Protein AF-A0A1Y1WUB9-F1 (afdb_monomer)

Sequence (706 aa):
MKINNLLLISQLIALSSAGLIRRDNSDKCSCSVNPHNRKDCGYYGITESECVKKGCCWGSTDVNGAPWCFYTASGGKTTDCNNNGNEGKSCEVDIYKREDCGYYGINKSGCESRGCCWAESNVSGIPCRKDCGYLGITKNECEAGGCCWAESETEGIPWCFNQPGKNIKIEKEAITIRFLKPEGWSHVNLWAWDAEENNLYGEVWPGKPIKDLGNGWYSHTFPKDIGYVNVLFNNGVDQTKDIRGIKSSTCLKLFNDNILNTVDCGLDLAMCKISGKERVQCGSDGITAEQCADLNCCYNELAGAPSCFYGSGQPKNTAAGSCNIINPLQRTQCGEANINEKECNRKGCCYNELNGAPSCFNHGPNVPSCIVDVEDREQCGQNGISQNSCESQGCCYDPNAKQCFKKGAKPSIGGGDCVYTVTDLETSETGMKAILDLEGRICQKYDVDFQTLDFEAKFETDTRLHIHVQPTDIKNNPHNVDMPAAAYPFEIENEPLNDLQYSYELTNGQNFQLQVKRNDGSVVFDGMSFIFERQYLELSKKIRSDASIYGFGEVLAPYKRNSQDTQHALFNADNATPIGQNLYGSHPFYIEIIDVIGGNFDMYFFMGPTMDDVVKQYYKVIGAPALLPYWSLGWHQCRYGYEDIWAVENVVANYKKHNIPLDTMWIDIDFMDAYKDFTYNPNKFPVSEVRKFVSDLKRIINIMLI

Secondary structure (DSSP, 8-state):
------------------------TTGGG-----GGGPPB-S-TT--HHHHHHTT-EE----STT--SEE--TTSS-GGGGS--S---------GGGPPP-S-TT--HHHHHTTTPPP------S-S---B-S-TT--HHHHHHTT-EE---SSTT--SEEPPTT------PPPPEEEEEPPTT----EEEEE-TTS-BSS-PPTT-EEPEE-SSSEEEEE--TT---EEEEEE-SS-BPPPEEEE-S-EEEEEETTEEEEES--S--TTTT---TTT--B-S-TT--HHHHHTTT-EE--BTTB-SEE--TT-----SS-BS---SGGG--B-SSTT--HHHHHHTT-EE---TTS-SEEPPBPPP--S---GGG--B-S-TT--HHHHHHTT-EEETTTTEEE-TT-----SSS---PEEEEEEEETTEEEEEEE-TT----SSSPBPSEEEEEEEEEETTEEEEEEEETTGGG-GGGPPPPGGGSSS-------SS-SEEE---TTSB----EEETTS-BS--EEEEEEBSS-EEEEEPPPTT-EEEEEES-BS-SSPPSSS----------SS-BSS--S--EEEEEEE--SS----SS-----SSHHHHHHHHHHHH-PPP---GGGGS-EE--S---SHHHHHHHHHHHHHTT---SEEEE-GGGSSSS-TT---TTTS-HHHHHHHHHHHTTT-EEEE-

Structure (mmCIF, N/CA/C/O backbone):
data_AF-A0A1Y1WUB9-F1
#
_entry.id   AF-A0A1Y1WUB9-F1
#
loop_
_atom_site.group_PDB
_atom_site.id
_atom_site.type_symbol
_atom_site.label_atom_id
_atom_site.label_alt_id
_atom_site.label_comp_id
_atom_site.label_asym_id
_atom_site.label_entity_id
_atom_site.label_seq_id
_atom_site.pdbx_PDB_ins_code
_atom_site.Cartn_x
_atom_site.Cartn_y
_atom_site.Cartn_z
_atom_site.occupancy
_atom_site.B_iso_or_equiv
_atom_site.auth_seq_id
_atom_site.auth_comp_id
_atom_site.auth_asym_id
_atom_site.auth_atom_id
_atom_site.pdbx_PDB_model_num
ATOM 1 N N . MET A 1 1 ? 1.353 -47.185 1.523 1.00 28.50 1 MET A N 1
ATOM 2 C CA . MET A 1 1 ? 2.156 -48.426 1.409 1.00 28.50 1 MET A CA 1
ATOM 3 C C . MET A 1 1 ? 2.922 -48.381 0.089 1.00 28.50 1 MET A C 1
ATOM 5 O O . MET A 1 1 ? 2.237 -48.329 -0.914 1.00 28.50 1 MET A O 1
ATOM 9 N N . LYS A 1 2 ? 4.273 -48.379 0.118 1.00 23.78 2 LYS A N 1
ATOM 10 C CA . LYS A 1 2 ? 5.251 -48.497 -1.009 1.00 23.78 2 LYS A CA 1
ATOM 11 C C . LYS A 1 2 ? 5.027 -47.561 -2.227 1.00 23.78 2 LYS A C 1
ATOM 13 O O . LYS A 1 2 ? 4.046 -47.715 -2.932 1.00 23.78 2 LYS A O 1
ATOM 18 N N . ILE A 1 3 ? 5.829 -46.523 -2.500 1.00 25.02 3 ILE A N 1
ATOM 19 C CA . ILE A 1 3 ? 7.304 -46.398 -2.657 1.00 25.02 3 ILE A CA 1
ATOM 20 C C . ILE A 1 3 ? 7.858 -47.161 -3.870 1.00 25.02 3 ILE A C 1
ATOM 22 O O . ILE A 1 3 ? 7.938 -48.387 -3.834 1.00 25.02 3 ILE A O 1
ATOM 26 N N . ASN A 1 4 ? 8.306 -46.403 -4.880 1.00 25.88 4 ASN A N 1
ATOM 27 C CA . ASN A 1 4 ? 9.634 -46.443 -5.526 1.00 25.88 4 ASN A CA 1
ATOM 28 C C . ASN A 1 4 ? 9.641 -45.397 -6.671 1.00 25.88 4 ASN A C 1
ATOM 30 O O . ASN A 1 4 ? 8.634 -45.312 -7.361 1.00 25.88 4 ASN A O 1
ATOM 34 N N . ASN A 1 5 ? 10.663 -44.610 -7.026 1.00 25.47 5 ASN A N 1
ATOM 35 C CA . ASN A 1 5 ? 12.036 -44.272 -6.585 1.00 25.47 5 ASN A CA 1
ATOM 36 C C . ASN A 1 5 ? 12.910 -44.123 -7.860 1.00 25.47 5 ASN A C 1
ATOM 38 O O . ASN A 1 5 ? 12.591 -44.743 -8.870 1.00 25.47 5 ASN A O 1
ATOM 42 N N . LEU A 1 6 ? 14.048 -43.414 -7.736 1.00 22.92 6 LEU A N 1
ATOM 43 C CA . LEU A 1 6 ? 15.124 -43.132 -8.723 1.00 22.92 6 LEU A CA 1
ATOM 44 C C . LEU A 1 6 ? 14.939 -41.880 -9.618 1.00 22.92 6 LEU A C 1
ATOM 46 O O . LEU A 1 6 ? 13.886 -41.701 -10.214 1.00 22.92 6 LEU A O 1
ATOM 50 N N . LEU A 1 7 ? 15.959 -41.027 -9.821 1.00 21.05 7 LEU A N 1
ATOM 51 C CA . LEU A 1 7 ? 17.231 -40.821 -9.087 1.00 21.05 7 LEU A CA 1
ATOM 52 C C . LEU A 1 7 ? 17.836 -39.449 -9.474 1.00 21.05 7 LEU A C 1
ATOM 54 O O . LEU A 1 7 ? 17.733 -39.043 -10.629 1.00 21.05 7 LEU A O 1
ATOM 58 N N . LEU A 1 8 ? 18.526 -38.773 -8.546 1.00 21.38 8 LEU A N 1
ATOM 59 C CA . LEU A 1 8 ? 19.454 -37.679 -8.873 1.00 21.38 8 LEU A CA 1
ATOM 60 C C . LEU A 1 8 ? 20.737 -38.230 -9.513 1.00 21.38 8 LEU A C 1
ATOM 62 O O . LEU A 1 8 ? 21.268 -39.227 -9.030 1.00 21.38 8 LEU A O 1
ATOM 66 N N . ILE A 1 9 ? 21.312 -37.510 -10.483 1.00 21.70 9 ILE A N 1
ATOM 67 C CA . ILE A 1 9 ? 22.752 -37.588 -10.781 1.00 21.70 9 ILE A CA 1
ATOM 68 C C . ILE A 1 9 ? 23.308 -36.172 -10.953 1.00 21.70 9 ILE A C 1
ATOM 70 O O . ILE A 1 9 ? 23.054 -35.500 -11.949 1.00 21.70 9 ILE A O 1
ATOM 74 N N . SER A 1 10 ? 24.107 -35.747 -9.978 1.00 21.47 10 SER A N 1
ATOM 75 C CA . SER A 1 10 ? 25.101 -34.685 -10.120 1.00 21.47 10 SER A CA 1
ATOM 76 C C . SER A 1 10 ? 26.432 -35.297 -10.565 1.00 21.47 10 SER A C 1
ATOM 78 O O . SER A 1 10 ? 26.795 -36.378 -10.101 1.00 21.47 10 SER A O 1
ATOM 80 N N . GLN A 1 11 ? 27.197 -34.608 -11.418 1.00 21.45 11 GLN A N 1
ATOM 81 C CA . GLN A 1 11 ? 28.619 -34.912 -11.620 1.00 21.45 11 GLN A CA 1
ATOM 82 C C . GLN A 1 11 ? 29.446 -33.630 -11.765 1.00 21.45 11 GLN A C 1
ATOM 84 O O . GLN A 1 11 ? 29.328 -32.906 -12.749 1.00 21.45 11 GLN A O 1
ATOM 89 N N . LEU A 1 12 ? 30.320 -33.392 -10.782 1.00 19.11 12 LEU A N 1
ATOM 90 C CA . LEU A 1 12 ? 31.560 -32.642 -10.983 1.00 19.11 12 LEU A CA 1
ATOM 91 C C . LEU A 1 12 ? 32.605 -33.572 -11.614 1.00 19.11 12 LEU A C 1
ATOM 93 O O . LEU A 1 12 ? 32.707 -34.733 -11.219 1.00 19.11 12 LEU A O 1
ATOM 97 N N . ILE A 1 13 ? 33.464 -33.025 -12.476 1.00 22.20 13 ILE A N 1
ATOM 98 C CA . ILE A 1 13 ? 34.810 -33.557 -12.738 1.00 22.20 13 ILE A CA 1
ATOM 99 C C . ILE A 1 13 ? 35.784 -32.374 -12.711 1.00 22.20 13 ILE A C 1
ATOM 101 O O . ILE A 1 13 ? 35.496 -31.321 -13.277 1.00 22.20 13 ILE A O 1
ATOM 105 N N . ALA A 1 14 ? 36.925 -32.542 -12.040 1.00 20.16 14 ALA A N 1
ATOM 106 C CA . ALA A 1 14 ? 37.936 -31.503 -11.865 1.00 20.16 14 ALA A CA 1
ATOM 107 C C . ALA A 1 14 ? 39.232 -31.797 -12.647 1.00 20.16 14 ALA A C 1
ATOM 109 O O . ALA A 1 14 ? 39.670 -32.940 -12.720 1.00 20.16 14 ALA A O 1
ATOM 110 N N . LEU A 1 15 ? 39.832 -30.716 -13.160 1.00 23.20 15 LEU A N 1
ATOM 111 C CA . LEU A 1 15 ? 41.266 -30.450 -13.379 1.00 23.20 15 LEU A CA 1
ATOM 112 C C . LEU A 1 15 ? 42.210 -31.567 -13.886 1.00 23.20 15 LEU A C 1
ATOM 114 O O . LEU A 1 15 ? 42.590 -32.475 -13.152 1.00 23.20 15 LEU A O 1
ATOM 118 N N . SER A 1 16 ? 42.834 -31.309 -15.041 1.00 21.50 16 SER A N 1
ATOM 119 C CA . SER A 1 16 ? 44.287 -31.493 -15.221 1.00 21.50 16 SER A CA 1
ATOM 120 C C . SER A 1 16 ? 44.834 -30.524 -16.283 1.00 21.50 16 SER A C 1
ATOM 122 O O . SER A 1 16 ? 44.077 -29.977 -17.086 1.00 21.50 16 SER A O 1
ATOM 124 N N . SER A 1 17 ? 46.133 -30.223 -16.227 1.00 24.52 17 SER A N 1
ATOM 125 C CA . SER A 1 17 ? 46.752 -29.064 -16.884 1.00 24.52 17 SER A CA 1
ATOM 126 C C . SER A 1 17 ? 47.754 -29.409 -17.999 1.00 24.52 17 SER A C 1
ATOM 128 O O . SER A 1 17 ? 48.304 -30.502 -18.057 1.00 24.52 17 SER A O 1
ATOM 130 N N . ALA A 1 18 ? 48.036 -28.386 -18.819 1.00 26.42 18 ALA A N 1
ATOM 131 C CA . ALA A 1 18 ? 49.200 -28.205 -19.699 1.00 26.42 18 ALA A CA 1
ATOM 132 C C . ALA A 1 18 ? 49.380 -29.122 -20.934 1.00 26.42 18 ALA A C 1
ATOM 134 O O . ALA A 1 18 ? 49.727 -30.295 -20.853 1.00 26.42 18 ALA A O 1
ATOM 135 N N . GLY A 1 19 ? 49.322 -28.490 -22.114 1.00 24.56 19 GLY A N 1
ATOM 136 C CA . GLY A 1 19 ? 49.785 -29.038 -23.391 1.00 24.56 19 GLY A CA 1
ATOM 137 C C . GLY A 1 19 ? 50.184 -27.918 -24.357 1.00 24.56 19 GLY A C 1
ATOM 138 O O . GLY A 1 19 ? 49.361 -27.435 -25.128 1.00 24.56 19 GLY A O 1
ATOM 139 N N . LEU A 1 20 ? 51.445 -27.477 -24.300 1.00 28.06 20 LEU A N 1
ATOM 140 C CA . LEU A 1 20 ? 51.998 -26.470 -25.216 1.00 28.06 20 LEU A CA 1
ATOM 141 C C . LEU A 1 20 ? 52.115 -27.033 -26.640 1.00 28.06 20 LEU A C 1
ATOM 143 O O . LEU A 1 20 ? 52.914 -27.934 -26.883 1.00 28.06 20 LEU A O 1
ATOM 147 N N . ILE A 1 21 ? 51.408 -26.432 -27.601 1.00 27.39 21 ILE A N 1
ATOM 148 C CA . ILE A 1 21 ? 51.682 -26.601 -29.034 1.00 27.39 21 ILE A CA 1
ATOM 149 C C . ILE A 1 21 ? 51.818 -25.212 -29.662 1.00 27.39 21 ILE A C 1
ATOM 151 O O . ILE A 1 21 ? 50.855 -24.451 -29.728 1.00 27.39 21 ILE A O 1
ATOM 155 N N . ARG A 1 22 ? 53.022 -24.888 -30.150 1.00 31.64 22 ARG A N 1
ATOM 156 C CA . ARG A 1 22 ? 53.224 -23.756 -31.067 1.00 31.64 22 ARG A CA 1
ATOM 157 C C . ARG A 1 22 ? 52.484 -24.047 -32.375 1.00 31.64 22 ARG A C 1
ATOM 159 O O . ARG A 1 22 ? 52.652 -25.134 -32.925 1.00 31.64 22 ARG A O 1
ATOM 166 N N . ARG A 1 23 ? 51.750 -23.072 -32.911 1.00 27.98 23 ARG A N 1
ATOM 167 C CA . ARG A 1 23 ? 51.331 -23.060 -34.320 1.00 27.98 23 ARG A CA 1
ATOM 168 C C . ARG A 1 23 ? 51.666 -21.726 -34.968 1.00 27.98 23 ARG A C 1
ATOM 170 O O . ARG A 1 23 ? 51.670 -20.692 -34.303 1.00 27.98 23 ARG A O 1
ATOM 177 N N . ASP A 1 24 ? 52.001 -21.810 -36.249 1.00 31.05 24 ASP A N 1
ATOM 178 C CA . ASP A 1 24 ? 52.487 -20.705 -37.063 1.00 31.05 24 ASP A CA 1
ATOM 179 C C . ASP A 1 24 ? 51.441 -19.615 -37.309 1.00 31.05 24 ASP A C 1
ATOM 181 O O . ASP A 1 24 ? 50.229 -19.822 -37.251 1.00 31.05 24 ASP A O 1
ATOM 185 N N . ASN A 1 25 ? 51.941 -18.428 -37.650 1.00 37.53 25 ASN A N 1
ATOM 186 C CA . ASN A 1 25 ? 51.159 -17.209 -37.867 1.00 37.53 25 ASN A CA 1
ATOM 187 C C . ASN A 1 25 ? 50.403 -17.200 -39.223 1.00 37.53 25 ASN A C 1
ATOM 189 O O . ASN A 1 25 ? 50.131 -16.132 -39.765 1.00 37.53 25 ASN A O 1
ATOM 193 N N . SER A 1 26 ? 50.088 -18.375 -39.787 1.00 44.19 26 SER A N 1
ATOM 194 C CA . SER A 1 26 ? 49.424 -18.561 -41.089 1.00 44.19 26 SER A CA 1
ATOM 195 C C . SER A 1 26 ? 47.912 -18.816 -41.003 1.00 44.19 26 SER A C 1
ATOM 197 O O . SER A 1 26 ? 47.208 -18.606 -41.986 1.00 44.19 26 SER A O 1
ATOM 199 N N . ASP A 1 27 ? 47.383 -19.226 -39.844 1.00 52.16 27 ASP A N 1
ATOM 200 C CA . ASP A 1 27 ? 45.971 -19.640 -39.700 1.00 52.16 27 ASP A CA 1
ATOM 201 C C . ASP A 1 27 ? 44.970 -18.476 -39.504 1.00 52.16 27 ASP A C 1
ATOM 203 O O . ASP A 1 27 ? 43.756 -18.691 -39.529 1.00 52.16 27 ASP A O 1
ATOM 207 N N . LYS A 1 28 ? 45.434 -17.224 -39.355 1.00 53.16 28 LYS A N 1
ATOM 208 C CA . LYS A 1 28 ? 44.569 -16.062 -39.036 1.00 53.16 28 LYS A CA 1
ATOM 209 C C . LYS A 1 28 ? 43.496 -15.735 -40.084 1.00 53.16 28 LYS A C 1
ATOM 211 O O . LYS A 1 28 ? 42.536 -15.043 -39.751 1.00 53.16 28 LYS A O 1
ATOM 216 N N . CYS A 1 29 ? 43.636 -16.243 -41.306 1.00 63.97 29 CYS A N 1
ATOM 217 C CA . CYS A 1 29 ? 42.798 -15.906 -42.461 1.00 63.97 29 CYS A CA 1
ATOM 218 C C . CYS A 1 29 ? 42.035 -17.104 -43.049 1.00 63.97 29 CYS A C 1
ATOM 220 O O . CYS A 1 29 ? 41.533 -17.035 -44.168 1.00 63.97 29 CYS A O 1
ATOM 222 N N . SER A 1 30 ? 41.942 -18.217 -42.314 1.00 76.31 30 SER A N 1
ATOM 223 C CA . SER A 1 30 ? 41.243 -19.412 -42.792 1.00 76.31 30 SER A CA 1
ATOM 224 C C . SER A 1 30 ? 39.718 -19.258 -42.737 1.00 76.31 30 SER A C 1
ATOM 226 O O . SER A 1 30 ? 39.150 -18.969 -41.680 1.00 76.31 30 SER A O 1
ATOM 228 N N . CYS A 1 31 ? 39.053 -19.527 -43.864 1.00 80.31 31 CYS A N 1
ATOM 229 C CA . CYS A 1 31 ? 37.597 -19.694 -43.946 1.00 80.31 31 CYS A CA 1
ATOM 230 C C . CYS A 1 31 ? 37.122 -21.123 -43.618 1.00 80.31 31 CYS A C 1
ATOM 232 O O . CYS A 1 31 ? 35.922 -21.398 -43.646 1.00 80.31 31 CYS A O 1
ATOM 234 N N . SER A 1 32 ? 38.029 -22.040 -43.268 1.00 81.94 32 SER A N 1
ATOM 235 C CA . SER A 1 32 ? 37.696 -23.418 -42.885 1.00 81.94 32 SER A CA 1
ATOM 236 C C . SER A 1 32 ? 37.217 -23.499 -41.429 1.00 81.94 32 SER A C 1
ATOM 238 O O . SER A 1 32 ? 37.886 -24.074 -40.571 1.00 81.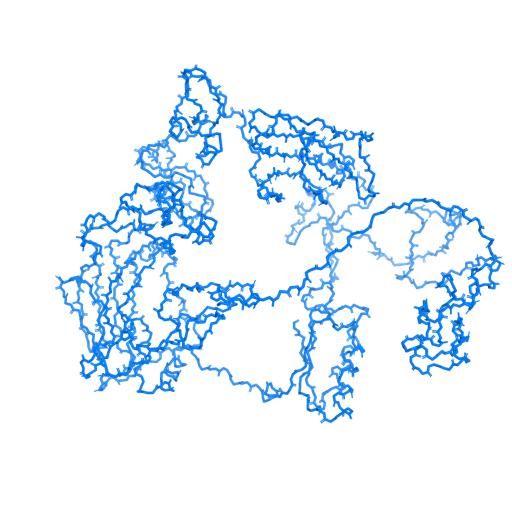94 32 SER A O 1
ATOM 240 N N . VAL A 1 33 ? 36.051 -22.910 -41.142 1.00 82.31 33 VAL A N 1
ATOM 241 C CA . VAL A 1 33 ? 35.412 -22.924 -39.815 1.00 82.31 33 VAL A CA 1
ATOM 242 C C . VAL A 1 33 ? 34.308 -23.987 -39.768 1.00 82.31 33 VAL A C 1
ATOM 244 O O . VAL A 1 33 ? 33.396 -23.988 -40.602 1.00 82.31 33 VAL A O 1
ATOM 247 N N . ASN A 1 34 ? 34.376 -24.883 -38.773 1.00 83.06 34 ASN A N 1
ATOM 248 C CA . ASN A 1 34 ? 33.336 -25.886 -38.508 1.00 83.06 34 ASN A CA 1
ATOM 249 C C . ASN A 1 34 ? 31.973 -25.186 -38.326 1.00 83.06 34 ASN A C 1
ATOM 251 O O . ASN A 1 34 ? 31.914 -24.263 -37.513 1.00 83.06 34 ASN A O 1
ATOM 255 N N . PRO A 1 35 ? 30.895 -25.613 -39.019 1.00 86.25 35 PRO A N 1
ATOM 256 C CA . PRO A 1 35 ? 29.571 -24.993 -38.941 1.00 86.25 35 PRO A CA 1
ATOM 257 C C . PRO A 1 35 ? 29.077 -24.643 -37.533 1.00 86.25 35 PRO A C 1
ATOM 259 O O . PRO A 1 35 ? 28.583 -23.540 -37.335 1.00 86.25 35 PRO A O 1
ATOM 262 N N . HIS A 1 36 ? 29.294 -25.516 -36.544 1.00 81.88 36 HIS A N 1
ATOM 263 C CA . HIS A 1 36 ? 28.855 -25.300 -35.156 1.00 81.88 36 HIS A CA 1
ATOM 264 C C . HIS A 1 36 ? 29.562 -24.129 -34.449 1.00 81.88 36 HIS A C 1
ATOM 266 O O . HIS A 1 36 ? 29.059 -23.621 -33.454 1.00 81.88 36 HIS A O 1
ATOM 272 N N . ASN A 1 37 ? 30.718 -23.697 -34.962 1.00 82.19 37 ASN A N 1
ATOM 273 C CA . ASN A 1 37 ? 31.557 -22.647 -34.378 1.00 82.19 37 ASN A CA 1
ATOM 274 C C . ASN A 1 37 ? 31.548 -21.352 -35.213 1.00 82.19 37 ASN A C 1
ATOM 276 O O . ASN A 1 37 ? 32.316 -20.429 -34.930 1.00 82.19 37 ASN A O 1
ATOM 280 N N . ARG A 1 38 ? 30.733 -21.279 -36.274 1.00 89.56 38 ARG A N 1
ATOM 281 C CA . ARG A 1 38 ? 30.656 -20.101 -37.144 1.00 89.56 38 ARG A CA 1
ATOM 282 C C . ARG A 1 38 ? 29.909 -18.967 -36.446 1.00 89.56 38 ARG A C 1
ATOM 284 O O . ARG A 1 38 ? 28.801 -19.156 -35.958 1.00 89.56 38 ARG A O 1
ATOM 291 N N . LYS A 1 39 ? 30.500 -17.771 -36.459 1.00 88.25 39 LYS A N 1
ATOM 292 C CA . LYS A 1 39 ? 29.862 -16.527 -36.007 1.00 88.25 39 LYS A CA 1
ATOM 293 C C . LYS A 1 39 ? 29.349 -15.758 -37.218 1.00 88.25 39 LYS A C 1
ATOM 295 O O . LYS A 1 39 ? 30.124 -15.556 -38.153 1.00 88.25 39 LYS A O 1
ATOM 300 N N . ASP A 1 40 ? 28.081 -15.355 -37.200 1.00 89.06 40 ASP A N 1
ATOM 301 C CA . ASP A 1 40 ? 27.428 -14.699 -38.339 1.00 89.06 40 ASP A CA 1
ATOM 302 C C . ASP A 1 40 ? 28.075 -13.338 -38.647 1.00 89.06 40 ASP A C 1
ATOM 304 O O . ASP A 1 40 ? 28.321 -12.535 -37.748 1.00 89.06 40 ASP A O 1
ATOM 308 N N . CYS A 1 41 ? 28.379 -13.107 -39.923 1.00 86.75 41 CYS A N 1
ATOM 309 C CA . CYS A 1 41 ? 28.996 -11.889 -40.468 1.00 86.75 41 CYS A CA 1
ATOM 310 C C . CYS A 1 41 ? 28.061 -11.188 -41.485 1.00 86.75 41 CYS A C 1
ATOM 312 O O . CYS A 1 41 ? 28.375 -10.127 -42.038 1.00 86.75 41 CYS A O 1
ATOM 314 N N . GLY A 1 42 ? 26.895 -11.786 -41.746 1.00 81.62 42 GLY A N 1
ATOM 315 C CA . GLY A 1 42 ? 25.917 -11.382 -42.742 1.00 81.62 42 GLY A CA 1
ATOM 316 C C . GLY A 1 42 ? 24.578 -10.956 -42.140 1.00 81.62 42 GLY A C 1
ATOM 317 O O . GLY A 1 42 ? 24.513 -10.287 -41.115 1.00 81.62 42 GLY A O 1
ATOM 318 N N . TYR A 1 43 ? 23.512 -11.260 -42.873 1.00 79.94 43 TYR A N 1
ATOM 319 C CA . TYR A 1 43 ? 22.118 -11.116 -42.463 1.00 79.94 43 TYR A CA 1
ATOM 320 C C . TYR A 1 43 ? 21.316 -12.257 -43.107 1.00 79.94 43 TYR A C 1
ATOM 322 O O . TYR A 1 43 ? 21.763 -12.847 -44.095 1.00 79.94 43 TYR A O 1
ATOM 330 N N . TYR A 1 44 ? 20.139 -12.588 -42.576 1.00 73.69 44 TYR A N 1
ATOM 331 C CA . TYR A 1 44 ? 19.346 -13.703 -43.102 1.00 73.69 44 TYR A CA 1
ATOM 332 C C . TYR A 1 44 ? 18.935 -13.462 -44.567 1.00 73.69 44 TYR A C 1
ATOM 334 O O . TYR A 1 44 ? 18.273 -12.474 -44.877 1.00 73.69 44 TYR A O 1
ATOM 342 N N . GLY A 1 45 ? 19.336 -14.366 -45.467 1.00 76.31 45 GLY A N 1
ATOM 343 C CA . GLY A 1 45 ? 19.104 -14.245 -46.912 1.00 76.31 45 GLY A CA 1
ATOM 344 C C . GLY A 1 45 ? 20.190 -13.502 -47.706 1.00 76.31 45 GLY A C 1
ATOM 345 O O . GLY A 1 45 ? 20.027 -13.350 -48.915 1.00 76.31 45 GLY A O 1
ATOM 346 N N . ILE A 1 46 ? 21.292 -13.072 -47.074 1.00 86.56 46 ILE A N 1
ATOM 347 C CA . ILE A 1 46 ? 22.450 -12.480 -47.769 1.00 86.56 46 ILE A CA 1
ATOM 348 C C . ILE A 1 46 ? 23.007 -13.431 -48.841 1.00 86.56 46 ILE A C 1
ATOM 350 O O . ILE A 1 46 ? 23.144 -14.634 -48.606 1.00 86.56 46 ILE A O 1
ATOM 354 N N . THR A 1 47 ? 23.365 -12.901 -50.012 1.00 88.25 47 THR A N 1
ATOM 355 C CA . THR A 1 47 ? 23.985 -13.702 -51.078 1.00 88.25 47 THR A CA 1
ATOM 356 C C . THR A 1 47 ? 25.491 -13.892 -50.869 1.00 88.25 47 THR A C 1
ATOM 358 O O . THR A 1 47 ? 26.154 -13.108 -50.185 1.00 88.25 47 THR A O 1
ATOM 361 N N . GLU A 1 48 ? 26.064 -14.911 -51.516 1.00 88.62 48 GLU A N 1
ATOM 362 C CA . GLU A 1 48 ? 27.510 -15.180 -51.509 1.00 88.62 48 GLU A CA 1
ATOM 363 C C . GLU A 1 48 ? 28.341 -13.953 -51.908 1.00 88.62 48 GLU A C 1
ATOM 365 O O . GLU A 1 48 ? 29.302 -13.589 -51.227 1.00 88.62 48 GLU A O 1
ATOM 370 N N . SER A 1 49 ? 27.938 -13.264 -52.978 1.00 83.56 49 SER A N 1
ATOM 371 C CA . SER A 1 49 ? 28.643 -12.088 -53.488 1.00 83.56 49 SER A CA 1
ATOM 372 C C . SER A 1 49 ? 28.592 -10.904 -52.518 1.00 83.56 49 SER A C 1
ATOM 374 O O . SER A 1 49 ? 29.587 -10.193 -52.376 1.00 83.56 49 SER A O 1
ATOM 376 N N . GLU A 1 50 ? 27.483 -10.698 -51.807 1.00 82.31 50 GLU A N 1
ATOM 377 C CA . GLU A 1 50 ? 27.363 -9.661 -50.775 1.00 82.31 50 GLU A CA 1
ATOM 378 C C . GLU A 1 50 ? 28.156 -10.004 -49.512 1.00 82.31 50 GLU A C 1
ATOM 380 O O . GLU A 1 50 ? 28.797 -9.126 -48.930 1.00 82.31 50 GLU A O 1
ATOM 385 N N . CYS A 1 51 ? 28.156 -11.278 -49.114 1.00 84.31 51 CYS A N 1
ATOM 386 C CA . CYS A 1 51 ? 28.940 -11.782 -47.993 1.00 84.31 51 CYS A CA 1
ATOM 387 C C . CYS A 1 51 ? 30.447 -11.581 -48.221 1.00 84.31 51 CYS A C 1
ATOM 389 O O . CYS A 1 51 ? 31.135 -10.964 -47.403 1.00 84.31 51 CYS A O 1
ATOM 391 N N . VAL A 1 52 ? 30.957 -12.022 -49.374 1.00 83.44 52 VAL A N 1
ATOM 392 C CA . VAL A 1 52 ? 32.373 -11.861 -49.734 1.00 83.44 52 VAL A CA 1
ATOM 393 C C . VAL A 1 52 ? 32.726 -10.376 -49.892 1.00 83.44 52 VAL A C 1
ATOM 395 O O . VAL A 1 52 ? 33.761 -9.937 -49.393 1.00 83.44 52 VAL A O 1
ATOM 398 N N . LYS A 1 53 ? 31.838 -9.556 -50.476 1.00 82.56 53 LYS A N 1
ATOM 399 C CA . LYS A 1 53 ? 32.030 -8.096 -50.587 1.00 82.56 53 LYS A CA 1
ATOM 400 C C . LYS A 1 53 ? 32.052 -7.377 -49.230 1.00 82.56 53 LYS A C 1
ATOM 402 O O . LYS A 1 53 ? 32.704 -6.343 -49.112 1.00 82.56 53 LYS A O 1
ATOM 407 N N . LYS A 1 54 ? 31.392 -7.917 -48.197 1.00 80.12 54 LYS A N 1
ATOM 408 C CA . LYS A 1 54 ? 31.490 -7.437 -46.804 1.00 80.12 54 LYS A CA 1
ATOM 409 C C . LYS A 1 54 ? 32.815 -7.791 -46.111 1.00 80.12 54 LYS A C 1
ATOM 411 O O . LYS A 1 54 ? 33.029 -7.315 -44.990 1.00 80.12 54 LYS A O 1
ATOM 416 N N . GLY A 1 55 ? 33.673 -8.595 -46.744 1.00 81.50 55 GLY A N 1
ATOM 417 C CA . GLY A 1 55 ? 34.895 -9.133 -46.148 1.00 81.50 55 GLY A CA 1
ATOM 418 C C . GLY A 1 55 ? 34.643 -10.351 -45.257 1.00 81.50 55 GLY A C 1
ATOM 419 O O . GLY A 1 55 ? 35.374 -10.561 -44.299 1.00 81.50 55 GLY A O 1
ATOM 420 N N . CYS A 1 56 ? 33.596 -11.133 -45.508 1.00 89.94 56 CYS A N 1
ATOM 421 C CA . CYS A 1 56 ? 33.284 -12.329 -44.726 1.00 89.94 56 CYS A CA 1
ATOM 422 C C . CYS A 1 56 ? 33.675 -13.612 -45.485 1.00 89.94 56 CYS A C 1
ATOM 424 O O . CYS A 1 56 ? 33.895 -13.596 -46.699 1.00 89.94 56 CYS A O 1
ATOM 426 N N . CYS A 1 57 ? 33.738 -14.734 -44.774 1.00 90.06 57 CYS A N 1
ATOM 427 C CA . CYS A 1 57 ? 33.799 -16.069 -45.359 1.00 90.06 57 CYS A CA 1
ATOM 428 C C . CYS A 1 57 ? 32.393 -16.551 -45.736 1.00 90.06 57 CYS A C 1
ATOM 430 O O . CYS A 1 57 ? 31.432 -16.301 -45.007 1.00 90.06 57 CYS A O 1
ATOM 432 N N . TRP A 1 58 ? 32.284 -17.287 -46.840 1.00 92.25 58 TRP A N 1
ATOM 433 C CA . TRP A 1 58 ? 31.043 -17.928 -47.266 1.00 92.25 58 TRP A CA 1
ATOM 434 C C . TRP A 1 58 ? 31.200 -19.447 -47.345 1.00 92.25 58 TRP A C 1
ATOM 436 O O . TRP A 1 58 ? 32.272 -19.962 -47.666 1.00 92.25 58 TRP A O 1
ATOM 446 N N . GLY A 1 59 ? 30.116 -20.166 -47.072 1.00 90.75 59 GLY A N 1
ATOM 447 C CA . GLY A 1 59 ? 30.003 -21.593 -47.339 1.00 90.75 59 GLY A CA 1
ATOM 448 C C . GLY A 1 59 ? 28.680 -22.144 -46.828 1.00 90.75 59 GLY A C 1
ATOM 449 O O . GLY A 1 59 ? 28.342 -21.954 -45.659 1.00 90.75 59 GLY A O 1
ATOM 450 N N . SER A 1 60 ? 27.946 -22.862 -47.674 1.00 86.75 60 SER A N 1
ATOM 451 C CA . SER A 1 60 ? 26.695 -23.513 -47.283 1.00 86.75 60 SER A CA 1
ATOM 452 C C . SER A 1 60 ? 26.900 -24.550 -46.172 1.00 86.75 60 SER A C 1
ATOM 454 O O . SER A 1 60 ? 28.006 -25.051 -45.932 1.00 86.75 60 SER A O 1
ATOM 456 N N . THR A 1 61 ? 25.828 -24.845 -45.440 1.00 83.62 61 THR A N 1
ATOM 457 C CA . THR A 1 61 ? 25.793 -25.916 -44.442 1.00 83.62 61 THR A CA 1
ATOM 458 C C . THR A 1 61 ? 24.358 -26.342 -44.149 1.00 83.62 61 THR A C 1
ATOM 460 O O . THR A 1 61 ? 23.459 -25.503 -44.097 1.00 83.62 61 THR A O 1
ATOM 463 N N . ASP A 1 62 ? 24.177 -27.643 -43.920 1.00 83.56 62 ASP A N 1
ATOM 464 C CA . ASP A 1 62 ? 22.903 -28.259 -43.532 1.00 83.56 62 ASP A CA 1
ATOM 465 C C . ASP A 1 62 ? 22.716 -28.309 -41.999 1.00 83.56 62 ASP A C 1
ATOM 467 O O . ASP A 1 62 ? 21.725 -28.839 -41.497 1.00 83.56 62 ASP A O 1
ATOM 471 N N . VAL A 1 63 ? 23.675 -27.775 -41.228 1.00 84.69 63 VAL A N 1
ATOM 472 C CA . VAL A 1 63 ? 23.585 -27.685 -39.764 1.00 84.69 63 VAL A CA 1
ATOM 473 C C . VAL A 1 63 ? 22.605 -26.574 -39.392 1.00 84.69 63 VAL A C 1
ATOM 475 O O . VAL A 1 63 ? 22.840 -25.398 -39.671 1.00 84.69 63 VAL A O 1
ATOM 478 N N . ASN A 1 64 ? 21.500 -26.947 -38.746 1.00 75.00 64 ASN A N 1
ATOM 479 C CA . ASN A 1 64 ? 20.441 -26.012 -38.378 1.00 75.00 64 ASN A CA 1
ATOM 480 C C . ASN A 1 64 ? 20.970 -24.903 -37.445 1.00 75.00 64 ASN A C 1
ATOM 482 O O . ASN A 1 64 ? 21.594 -25.193 -36.425 1.00 75.00 64 ASN A O 1
ATOM 486 N N . GLY A 1 65 ? 20.728 -23.641 -37.807 1.00 76.19 65 GLY A N 1
ATOM 487 C CA . GLY A 1 65 ? 21.214 -22.458 -37.088 1.00 76.19 65 GLY A CA 1
ATOM 488 C C . GLY A 1 65 ? 22.654 -22.019 -37.402 1.00 76.19 65 GLY A C 1
ATOM 489 O O . GLY A 1 65 ? 23.058 -20.956 -36.939 1.00 76.19 65 GLY A O 1
ATOM 490 N N . ALA A 1 66 ? 23.429 -22.771 -38.193 1.00 86.88 66 ALA A N 1
ATOM 491 C CA . ALA A 1 66 ? 24.793 -22.375 -38.552 1.00 86.88 66 ALA A CA 1
ATOM 492 C C . ALA A 1 66 ? 24.807 -21.384 -39.741 1.00 86.88 66 ALA A C 1
ATOM 494 O O . ALA A 1 66 ? 24.277 -21.701 -40.811 1.00 86.88 66 ALA A O 1
ATOM 495 N N . PRO A 1 67 ? 25.437 -20.199 -39.615 1.00 88.62 67 PRO A N 1
ATOM 496 C CA . PRO A 1 67 ? 25.394 -19.182 -40.660 1.00 88.62 67 PRO A CA 1
ATOM 497 C C . PRO A 1 67 ? 26.224 -19.567 -41.895 1.00 88.62 67 PRO A C 1
ATOM 499 O O . PRO A 1 67 ? 27.313 -20.150 -41.810 1.00 88.62 67 PRO A O 1
ATOM 502 N N . TRP A 1 68 ? 25.698 -19.207 -43.068 1.00 91.12 68 TRP A N 1
ATOM 503 C CA . TRP A 1 68 ? 26.366 -19.393 -44.363 1.00 91.12 68 TRP A CA 1
ATOM 504 C C . TRP A 1 68 ? 27.366 -18.269 -44.666 1.00 91.12 68 TRP A C 1
ATOM 506 O O . TRP A 1 68 ? 28.341 -18.505 -45.375 1.00 91.12 68 TRP A O 1
ATOM 516 N N . CYS A 1 69 ? 27.162 -17.084 -44.079 1.00 93.25 69 CYS A N 1
ATOM 517 C CA . CYS A 1 69 ? 28.093 -15.959 -44.098 1.00 93.25 69 CYS A CA 1
ATOM 518 C C . CYS A 1 69 ? 28.702 -15.758 -42.706 1.00 93.25 69 CYS A C 1
ATOM 520 O O . CYS A 1 69 ? 27.978 -15.479 -41.755 1.00 93.25 69 CYS A O 1
ATOM 522 N N . PHE A 1 70 ? 30.016 -15.909 -42.553 1.00 92.75 70 PHE A N 1
ATOM 523 C CA . PHE A 1 70 ? 30.648 -15.990 -41.235 1.00 92.75 70 PHE A CA 1
ATOM 524 C C . PHE A 1 70 ? 32.042 -15.351 -41.185 1.00 92.75 70 PHE A C 1
ATOM 526 O O . PHE A 1 70 ? 32.685 -15.137 -42.211 1.00 92.75 70 PHE A O 1
ATOM 533 N N . TYR A 1 71 ? 32.506 -15.012 -39.983 1.00 89.56 71 TYR A N 1
ATOM 534 C CA . TYR A 1 71 ? 33.865 -14.499 -39.761 1.00 89.56 71 TYR A CA 1
ATOM 535 C C . TYR A 1 71 ? 34.932 -15.592 -39.951 1.00 89.56 71 TYR A C 1
ATOM 537 O O . TYR A 1 71 ? 34.632 -16.784 -39.873 1.00 89.56 71 TYR A O 1
ATOM 545 N N . THR A 1 72 ? 36.192 -15.207 -40.179 1.00 85.50 72 THR A N 1
ATOM 546 C CA . THR A 1 72 ? 37.310 -16.167 -40.288 1.00 85.50 72 THR A CA 1
ATOM 547 C C . THR A 1 72 ? 37.518 -16.944 -38.979 1.00 85.50 72 THR A C 1
ATOM 549 O O . THR A 1 72 ? 36.980 -16.591 -37.927 1.00 85.50 72 THR A O 1
ATOM 552 N N . ALA A 1 73 ? 38.364 -17.980 -38.999 1.00 76.31 73 ALA A N 1
ATOM 553 C CA . ALA A 1 73 ? 38.717 -18.753 -37.802 1.00 76.31 73 ALA A CA 1
ATOM 554 C C . ALA A 1 73 ? 39.303 -17.915 -36.639 1.00 76.31 73 ALA A C 1
ATOM 556 O O . ALA A 1 73 ? 39.293 -18.373 -35.498 1.00 76.31 73 ALA A O 1
ATOM 557 N N . SER A 1 74 ? 39.793 -16.697 -36.907 1.00 70.00 74 SER A N 1
ATOM 558 C CA . SER A 1 74 ? 40.283 -15.747 -35.897 1.00 70.00 74 SER A CA 1
ATOM 559 C C . SER A 1 74 ? 39.219 -14.757 -35.394 1.00 70.00 74 SER A C 1
ATOM 561 O O . SER A 1 74 ? 39.490 -13.992 -34.472 1.00 70.00 74 SER A O 1
ATOM 563 N N . GLY A 1 75 ? 38.010 -14.769 -35.969 1.00 70.12 75 GLY A N 1
ATOM 564 C CA . GLY A 1 75 ? 36.921 -13.838 -35.658 1.00 70.12 75 GLY A CA 1
ATOM 565 C C . GLY A 1 75 ? 36.968 -12.504 -36.415 1.00 70.12 75 GLY A C 1
ATOM 566 O O . GLY A 1 75 ? 36.110 -11.661 -36.173 1.00 70.12 75 GLY A O 1
ATOM 567 N N . GLY A 1 76 ? 37.937 -12.313 -37.317 1.00 75.38 76 GLY A N 1
ATOM 568 C CA . GLY A 1 76 ? 38.082 -11.112 -38.149 1.00 75.38 76 GLY A CA 1
ATOM 569 C C . GLY A 1 76 ? 37.483 -11.250 -39.554 1.00 75.38 76 GLY A C 1
ATOM 570 O O . GLY A 1 76 ? 36.899 -12.281 -39.912 1.00 75.38 76 GLY A O 1
ATOM 571 N N . LYS A 1 77 ? 37.649 -10.206 -40.372 1.00 78.25 77 LYS A N 1
ATOM 572 C CA . LYS A 1 77 ? 37.234 -10.185 -41.779 1.00 78.25 77 LYS A CA 1
ATOM 573 C C . LYS A 1 77 ? 38.371 -10.609 -42.711 1.00 78.25 77 LYS A C 1
ATOM 575 O O . LYS A 1 77 ? 39.548 -10.404 -42.434 1.00 78.25 77 LYS A O 1
ATOM 580 N N . THR A 1 78 ? 38.024 -11.160 -43.870 1.00 69.44 78 THR A N 1
ATOM 581 C CA . THR A 1 78 ? 38.972 -11.527 -44.938 1.00 69.44 78 THR A CA 1
ATOM 582 C C . THR A 1 78 ? 39.682 -10.311 -45.543 1.00 69.44 78 THR A C 1
ATOM 584 O O . THR A 1 78 ? 40.778 -10.449 -46.081 1.00 69.44 78 THR A O 1
ATOM 587 N N . THR A 1 79 ? 39.113 -9.108 -45.417 1.00 62.25 79 THR A N 1
ATOM 588 C CA . THR A 1 79 ? 39.762 -7.837 -45.790 1.00 62.25 79 THR A CA 1
ATOM 589 C C . THR A 1 79 ? 40.989 -7.523 -44.944 1.00 62.25 79 THR A C 1
ATOM 591 O O . THR A 1 79 ? 41.946 -6.931 -45.443 1.00 62.25 79 THR A O 1
ATOM 594 N N . ASP A 1 80 ? 40.995 -7.971 -43.691 1.00 59.00 80 ASP A N 1
ATOM 595 C CA . ASP A 1 80 ? 42.032 -7.657 -42.704 1.00 59.00 80 ASP A CA 1
ATOM 596 C C . ASP A 1 80 ? 43.334 -8.434 -43.004 1.00 59.00 80 ASP A C 1
ATOM 598 O O . ASP A 1 80 ? 44.393 -8.158 -42.447 1.00 59.00 80 ASP A O 1
ATOM 602 N N . CYS A 1 81 ? 43.264 -9.376 -43.951 1.00 57.03 81 CYS A N 1
ATOM 603 C CA . CYS A 1 81 ? 44.349 -10.235 -44.414 1.00 57.03 81 CYS A CA 1
ATOM 604 C C . CYS A 1 81 ? 45.231 -9.620 -45.516 1.00 57.03 81 CYS A C 1
ATOM 606 O O . CYS A 1 81 ? 46.293 -10.167 -45.802 1.00 57.03 81 CYS A O 1
ATOM 608 N N . ASN A 1 82 ? 44.814 -8.510 -46.141 1.00 49.31 82 ASN A N 1
ATOM 609 C CA . ASN A 1 82 ? 45.540 -7.897 -47.267 1.00 49.31 82 ASN A CA 1
ATOM 610 C C . ASN A 1 82 ? 46.395 -6.674 -46.886 1.00 49.31 82 ASN A C 1
ATOM 612 O O . ASN A 1 82 ? 47.157 -6.184 -47.720 1.00 49.31 82 ASN A O 1
ATOM 616 N N . ASN A 1 83 ? 46.325 -6.196 -45.640 1.00 41.88 83 ASN A N 1
ATOM 617 C CA . ASN A 1 83 ? 47.043 -4.997 -45.201 1.00 41.88 83 ASN A CA 1
ATOM 618 C C . ASN A 1 83 ? 48.386 -5.327 -44.531 1.00 41.88 83 ASN A C 1
ATOM 620 O O . ASN A 1 83 ? 48.576 -5.150 -43.328 1.00 41.88 83 ASN A O 1
ATOM 624 N N . ASN A 1 84 ? 49.361 -5.735 -45.348 1.00 39.44 84 ASN A N 1
ATOM 625 C CA . ASN A 1 84 ? 50.772 -5.659 -44.967 1.00 39.44 84 ASN A CA 1
ATOM 626 C C . ASN A 1 84 ? 51.222 -4.185 -44.913 1.00 39.44 84 ASN A C 1
ATOM 628 O O . ASN A 1 84 ? 51.689 -3.639 -45.907 1.00 39.44 84 ASN A O 1
ATOM 632 N N . GLY A 1 85 ? 51.095 -3.569 -43.734 1.00 40.91 85 GLY A N 1
ATOM 633 C CA . GLY A 1 85 ? 51.886 -2.419 -43.279 1.00 40.91 85 GLY A CA 1
ATOM 634 C C . GLY A 1 85 ? 51.829 -1.120 -44.096 1.00 40.91 85 GLY A C 1
ATOM 635 O O . GLY A 1 85 ? 52.709 -0.875 -44.916 1.00 40.91 85 GLY A O 1
ATOM 636 N N . ASN A 1 86 ? 50.889 -0.230 -43.756 1.00 32.88 86 ASN A N 1
ATOM 637 C CA . ASN A 1 86 ? 51.139 1.215 -43.578 1.00 32.88 86 ASN A CA 1
ATOM 638 C C . ASN A 1 86 ? 49.854 1.939 -43.140 1.00 32.88 86 ASN A C 1
ATOM 640 O O . ASN A 1 86 ? 48.935 2.113 -43.938 1.00 32.88 86 ASN A O 1
ATOM 644 N N . GLU A 1 87 ? 49.806 2.427 -41.899 1.00 35.72 87 GLU A N 1
ATOM 645 C CA . GLU A 1 87 ? 48.757 3.357 -41.463 1.00 35.72 87 GLU A CA 1
ATOM 646 C C . GLU A 1 87 ? 49.085 4.781 -41.936 1.00 35.72 87 GLU A C 1
ATOM 648 O O . GLU A 1 87 ? 49.878 5.507 -41.332 1.00 35.72 87 GLU A O 1
ATOM 653 N N . GLY A 1 88 ? 48.470 5.185 -43.049 1.00 35.34 88 GLY A N 1
ATOM 654 C CA . GLY A 1 88 ? 48.470 6.570 -43.513 1.00 35.34 88 GLY A CA 1
ATOM 655 C C . GLY A 1 88 ? 47.403 7.388 -42.785 1.00 35.34 88 GLY A C 1
ATOM 656 O O . GLY A 1 88 ? 46.213 7.122 -42.927 1.00 35.34 88 GLY A O 1
ATOM 657 N N . LYS A 1 89 ? 47.822 8.400 -42.020 1.00 39.62 89 LYS A N 1
ATOM 658 C CA . LYS A 1 89 ? 46.918 9.301 -41.286 1.00 39.62 89 LYS A CA 1
ATOM 659 C C . LYS A 1 89 ? 46.084 10.156 -42.244 1.00 39.62 89 LYS A C 1
ATOM 661 O O . LYS A 1 89 ? 46.643 10.788 -43.138 1.00 39.62 89 LYS A O 1
ATOM 666 N N . SER A 1 90 ? 44.781 10.258 -41.985 1.00 46.06 90 SER A N 1
ATOM 667 C CA . SER A 1 90 ? 43.927 11.325 -42.520 1.00 46.06 90 SER A CA 1
ATOM 668 C C . SER A 1 90 ? 43.527 12.268 -41.386 1.00 46.06 90 SER A C 1
ATOM 670 O O . SER A 1 90 ? 43.171 11.809 -40.304 1.00 46.06 90 SER A O 1
ATOM 672 N N . CYS A 1 91 ? 43.602 13.577 -41.627 1.00 50.81 91 CYS A N 1
ATOM 673 C CA . CYS A 1 91 ? 43.333 14.610 -40.620 1.00 50.81 91 CYS A CA 1
ATOM 674 C C . CYS A 1 91 ? 41.909 15.199 -40.693 1.00 50.81 91 CYS A C 1
ATOM 676 O O . CYS A 1 91 ? 41.582 16.095 -39.914 1.00 50.81 91 CYS A O 1
ATOM 678 N N . GLU A 1 92 ? 41.054 14.726 -41.606 1.00 53.69 92 GLU A N 1
ATOM 679 C CA . GLU A 1 92 ? 39.654 15.161 -41.694 1.00 53.69 92 GLU A CA 1
ATOM 680 C C . GLU A 1 92 ? 38.754 14.296 -40.803 1.00 53.69 92 GLU A C 1
ATOM 682 O O . GLU A 1 92 ? 38.247 13.252 -41.208 1.00 53.69 92 GLU A O 1
ATOM 687 N N . VAL A 1 93 ? 38.558 14.759 -39.566 1.00 54.28 93 VAL A N 1
ATOM 688 C CA . VAL A 1 93 ? 37.625 14.181 -38.587 1.00 54.28 93 VAL A CA 1
ATOM 689 C C . VAL A 1 93 ? 36.680 15.273 -38.080 1.00 54.28 93 VAL A C 1
ATOM 691 O O . VAL A 1 93 ? 37.107 16.412 -37.844 1.00 54.28 93 VAL A O 1
ATOM 694 N N . ASP A 1 94 ? 35.404 14.920 -37.912 1.00 53.09 94 ASP A N 1
ATOM 695 C CA . ASP A 1 94 ? 34.360 15.760 -37.309 1.00 53.09 94 ASP A CA 1
ATOM 696 C C . ASP A 1 94 ? 34.811 16.320 -35.949 1.00 53.09 94 ASP A C 1
ATOM 698 O O . ASP A 1 94 ? 35.403 15.595 -35.150 1.00 53.09 94 ASP A O 1
ATOM 702 N N . ILE A 1 95 ? 34.550 17.604 -35.680 1.00 51.22 95 ILE A N 1
ATOM 703 C CA . ILE A 1 95 ? 35.073 18.301 -34.494 1.00 51.22 95 ILE A CA 1
ATOM 704 C C . ILE A 1 95 ? 34.624 17.674 -33.164 1.00 51.22 95 ILE A C 1
ATOM 706 O O . ILE A 1 95 ? 35.390 17.708 -32.205 1.00 51.22 95 ILE A O 1
ATOM 710 N N . TYR A 1 96 ? 33.449 17.039 -33.116 1.00 46.53 96 TYR A N 1
ATOM 711 C CA . TYR A 1 96 ? 32.922 16.365 -31.923 1.00 46.53 96 TYR A CA 1
ATOM 712 C C . TYR A 1 96 ? 33.441 14.929 -31.752 1.00 46.53 96 TYR A C 1
ATOM 714 O O . TYR A 1 96 ? 33.167 14.294 -30.737 1.00 46.53 96 TYR A O 1
ATOM 722 N N . LYS A 1 97 ? 34.190 14.413 -32.735 1.00 49.34 97 LYS A N 1
ATOM 723 C CA . LYS A 1 97 ? 34.830 13.084 -32.720 1.00 49.34 97 LYS A CA 1
ATOM 724 C C . LYS A 1 97 ? 36.359 13.165 -32.658 1.00 49.34 97 LYS A C 1
ATOM 726 O O . LYS A 1 97 ? 37.036 12.172 -32.906 1.00 49.34 97 LYS A O 1
ATOM 731 N N . ARG A 1 98 ? 36.913 14.347 -32.371 1.00 59.47 98 ARG A N 1
ATOM 732 C CA . ARG A 1 98 ? 38.354 14.543 -32.167 1.00 59.47 98 ARG A CA 1
ATOM 733 C C . ARG A 1 98 ? 38.714 14.238 -30.721 1.00 59.47 98 ARG A C 1
ATOM 735 O O . ARG A 1 98 ? 38.138 14.816 -29.805 1.00 59.47 98 ARG A O 1
ATOM 742 N N . GLU A 1 99 ? 39.710 13.386 -30.540 1.00 55.50 99 GLU A N 1
ATOM 743 C CA . GLU A 1 99 ? 40.336 13.124 -29.247 1.00 55.50 99 GLU A CA 1
ATOM 744 C C . GLU A 1 99 ? 41.595 13.995 -29.115 1.00 55.50 99 GLU A C 1
ATOM 746 O O . GLU A 1 99 ? 42.383 14.100 -30.059 1.00 55.50 99 GLU A O 1
ATOM 751 N N . ASP A 1 100 ? 41.783 14.657 -27.968 1.00 54.41 100 ASP A N 1
ATOM 752 C CA . ASP A 1 100 ? 42.976 15.477 -27.727 1.00 54.41 100 ASP A CA 1
ATOM 753 C C . ASP A 1 100 ? 44.171 14.592 -27.340 1.00 54.41 100 ASP A C 1
ATOM 755 O O . ASP A 1 100 ? 44.135 13.861 -26.350 1.00 54.41 100 ASP A O 1
ATOM 759 N N . CYS A 1 101 ? 45.248 14.681 -28.122 1.00 59.84 101 CYS A N 1
ATOM 760 C CA . CYS A 1 101 ? 46.522 13.995 -27.887 1.00 59.84 101 CYS A CA 1
ATOM 761 C C . CYS A 1 101 ? 47.695 14.965 -27.589 1.00 59.84 101 CYS A C 1
ATOM 763 O O . CYS A 1 101 ? 48.865 14.556 -27.503 1.00 59.84 101 CYS A O 1
ATOM 765 N N . GLY A 1 102 ? 47.383 16.253 -27.401 1.00 60.34 102 GLY A N 1
ATOM 766 C CA . GLY A 1 102 ? 48.295 17.331 -27.025 1.00 60.34 102 GLY A CA 1
ATOM 767 C C . GLY A 1 102 ? 48.218 17.720 -25.541 1.00 60.34 102 GLY A C 1
ATOM 768 O O . GLY A 1 102 ? 48.068 16.876 -24.660 1.00 60.34 102 GLY A O 1
ATOM 769 N N . TYR A 1 103 ? 48.420 19.012 -25.264 1.00 55.88 103 TYR A N 1
ATOM 770 C CA . TYR A 1 103 ? 48.202 19.654 -23.962 1.00 55.88 103 TYR A CA 1
ATOM 771 C C . TYR A 1 103 ? 48.027 21.172 -24.145 1.00 55.88 103 TYR A C 1
ATOM 773 O O . TYR A 1 103 ? 48.467 21.742 -25.145 1.00 55.88 103 TYR A O 1
ATOM 781 N N . TYR A 1 104 ? 47.423 21.862 -23.174 1.00 43.38 104 TYR A N 1
ATOM 782 C CA . TYR A 1 104 ? 47.194 23.309 -23.265 1.00 43.38 104 TYR A CA 1
ATOM 783 C C . TYR A 1 104 ? 48.511 24.100 -23.388 1.00 43.38 104 TYR A C 1
ATOM 785 O O . TYR A 1 104 ? 49.392 23.997 -22.536 1.00 43.38 104 TYR A O 1
ATOM 793 N N . GLY A 1 105 ? 48.644 24.894 -24.455 1.00 52.25 105 GLY A N 1
ATOM 794 C CA . GLY A 1 105 ? 49.871 25.635 -24.777 1.00 52.25 105 GLY A CA 1
ATOM 795 C C . GLY A 1 105 ? 50.919 24.847 -25.577 1.00 52.25 105 GLY A C 1
ATOM 796 O O . GLY A 1 105 ? 52.004 25.374 -25.831 1.00 52.25 105 GLY A O 1
ATOM 797 N N . ILE A 1 106 ? 50.625 23.613 -26.006 1.00 65.88 106 ILE A N 1
ATOM 798 C CA . ILE A 1 106 ? 51.456 22.905 -26.986 1.00 65.88 106 ILE A CA 1
ATOM 799 C C . ILE A 1 106 ? 51.473 23.692 -28.306 1.00 65.88 106 ILE A C 1
ATOM 801 O O . ILE A 1 106 ? 50.437 24.156 -28.778 1.00 65.88 106 ILE A O 1
ATOM 805 N N . ASN A 1 107 ? 52.650 23.868 -28.907 1.00 67.25 107 ASN A N 1
ATOM 806 C CA . ASN A 1 107 ? 52.747 24.463 -30.240 1.00 67.25 107 ASN A CA 1
ATOM 807 C C . ASN A 1 107 ? 52.567 23.387 -31.326 1.00 67.25 107 ASN A C 1
ATOM 809 O O . ASN A 1 107 ? 52.702 22.192 -31.057 1.00 67.25 107 ASN A O 1
ATOM 813 N N . LYS A 1 108 ? 52.311 23.819 -32.566 1.00 68.50 108 LYS A N 1
ATOM 814 C CA . LYS A 1 108 ? 52.090 22.937 -33.722 1.00 68.50 108 LYS A CA 1
ATOM 815 C C . LYS A 1 108 ? 53.128 21.810 -33.846 1.00 68.50 108 LYS A C 1
ATOM 817 O O . LYS A 1 108 ? 52.752 20.646 -33.932 1.00 68.50 108 LYS A O 1
ATOM 822 N N . SER A 1 109 ? 54.418 22.142 -33.752 1.00 69.75 109 SER A N 1
ATOM 823 C CA . SER A 1 109 ? 55.524 21.172 -33.828 1.00 69.75 109 SER A CA 1
ATOM 824 C C . SER A 1 109 ? 55.509 20.163 -32.668 1.00 69.75 109 SER A C 1
ATOM 826 O O . SER A 1 109 ? 55.708 18.963 -32.869 1.00 69.75 109 SER A O 1
ATOM 828 N N . GLY A 1 110 ? 55.191 20.615 -31.450 1.00 67.44 110 GLY A N 1
ATOM 829 C CA . GLY A 1 110 ? 54.991 19.745 -30.287 1.00 67.44 110 GLY A CA 1
ATOM 830 C C . GLY A 1 110 ? 53.797 18.793 -30.430 1.00 67.44 110 GLY A C 1
ATOM 831 O O . GLY A 1 110 ? 53.851 17.674 -29.931 1.00 67.44 110 GLY A O 1
ATOM 832 N N . CYS A 1 111 ? 52.739 19.202 -31.132 1.00 62.31 111 CYS A N 1
ATOM 833 C CA . CYS A 1 111 ? 51.568 18.365 -31.400 1.00 62.31 111 CYS A CA 1
ATOM 834 C C . CYS A 1 111 ? 51.852 17.322 -32.498 1.00 62.31 111 CYS A C 1
ATOM 836 O O . CYS A 1 111 ? 51.656 16.122 -32.300 1.00 62.31 111 CYS A O 1
ATOM 838 N N . GLU A 1 112 ? 52.408 17.757 -33.630 1.00 71.12 112 GLU A N 1
ATOM 839 C CA . GLU A 1 112 ? 52.705 16.893 -34.781 1.00 71.12 112 GLU A CA 1
ATOM 840 C C . GLU A 1 112 ? 53.776 15.835 -34.450 1.00 71.12 112 GLU A C 1
ATOM 842 O O . GLU A 1 112 ? 53.649 14.674 -34.843 1.00 71.12 112 GLU A O 1
ATOM 847 N N . SER A 1 113 ? 54.781 16.183 -33.635 1.00 65.00 113 SER A N 1
ATOM 848 C CA . SER A 1 113 ? 55.808 15.238 -33.156 1.00 65.00 113 SER A CA 1
ATOM 849 C C . SER A 1 113 ? 55.285 14.155 -32.202 1.00 65.00 113 SER A C 1
ATOM 851 O O . SER A 1 113 ? 55.922 13.112 -32.062 1.00 65.00 113 SER A O 1
ATOM 853 N N . ARG A 1 114 ? 54.104 14.346 -31.597 1.00 65.94 114 ARG A N 1
ATOM 854 C CA . ARG A 1 114 ? 53.388 13.321 -30.810 1.00 65.94 114 ARG A CA 1
ATOM 855 C C . ARG A 1 114 ? 52.490 12.431 -31.673 1.00 65.94 114 ARG A C 1
ATOM 857 O O . ARG A 1 114 ? 51.815 11.547 -31.159 1.00 65.94 114 ARG A O 1
ATOM 864 N N . GLY A 1 115 ? 52.498 12.646 -32.987 1.00 60.97 115 GLY A N 1
ATOM 865 C CA . GLY A 1 115 ? 51.730 11.881 -33.958 1.00 60.97 115 GLY A CA 1
ATOM 866 C C . GLY A 1 115 ? 50.332 12.432 -34.251 1.00 60.97 115 GLY A C 1
ATOM 867 O O . GLY A 1 115 ? 49.622 11.807 -35.037 1.00 60.97 115 GLY A O 1
ATOM 868 N N . CYS A 1 116 ? 49.961 13.579 -33.689 1.00 69.12 116 CYS A N 1
ATOM 869 C CA . CYS A 1 116 ? 48.660 14.222 -33.874 1.00 69.12 116 CYS A CA 1
ATOM 870 C C . CYS A 1 116 ? 48.570 15.037 -35.181 1.00 69.12 116 CYS A C 1
ATOM 872 O O . CYS A 1 116 ? 49.587 15.385 -35.782 1.00 69.12 116 CYS A O 1
ATOM 874 N N . CYS A 1 117 ? 47.349 15.407 -35.581 1.00 65.31 117 CYS A N 1
ATOM 875 C CA . CYS A 1 117 ? 47.093 16.450 -36.581 1.00 65.31 117 CYS A CA 1
ATOM 876 C C . CYS A 1 117 ? 46.778 17.785 -35.877 1.00 65.31 117 CYS A C 1
ATOM 878 O O . CYS A 1 117 ? 45.976 17.806 -34.946 1.00 65.31 117 CYS A O 1
ATOM 880 N N . TRP A 1 118 ? 47.360 18.903 -36.326 1.00 64.81 118 TRP A N 1
ATOM 881 C CA . TRP A 1 118 ? 47.105 20.237 -35.758 1.00 64.81 118 TRP A CA 1
ATOM 882 C C . TRP A 1 118 ? 46.031 21.014 -36.535 1.00 64.81 118 TRP A C 1
ATOM 884 O O . TRP A 1 118 ? 46.108 21.118 -37.759 1.00 64.81 118 TRP A O 1
ATOM 894 N N . ALA A 1 119 ? 45.088 21.638 -35.822 1.00 59.44 119 ALA A N 1
ATOM 895 C CA . ALA A 1 119 ? 44.121 22.586 -36.377 1.00 59.44 119 ALA A CA 1
ATOM 896 C C . ALA A 1 119 ? 43.823 23.711 -35.372 1.00 59.44 119 ALA A C 1
ATOM 898 O O . ALA A 1 119 ? 43.638 23.450 -34.186 1.00 59.44 119 ALA A O 1
ATOM 899 N N . GLU A 1 120 ? 43.749 24.955 -35.847 1.00 50.94 120 GLU A N 1
ATOM 900 C CA . GLU A 1 120 ? 43.350 26.105 -35.027 1.00 50.94 120 GLU A CA 1
ATOM 901 C C . GLU A 1 120 ? 41.819 26.145 -34.884 1.00 50.94 120 GLU A C 1
ATOM 903 O O . GLU A 1 120 ? 41.095 25.949 -35.862 1.00 50.94 120 GLU A O 1
ATOM 908 N N . SER A 1 121 ? 41.321 26.375 -33.665 1.00 46.38 121 SER A N 1
ATOM 909 C CA . SER A 1 121 ? 39.886 26.484 -33.376 1.00 46.38 121 SER A CA 1
ATOM 910 C C . SER A 1 121 ? 39.525 27.909 -32.976 1.00 46.38 121 SER A C 1
ATOM 912 O O . SER A 1 121 ? 40.088 28.459 -32.032 1.00 46.38 121 SER A O 1
ATOM 914 N N . ASN A 1 122 ? 38.531 28.474 -33.661 1.00 42.16 122 ASN A N 1
ATOM 915 C CA . ASN A 1 122 ? 38.009 29.817 -33.398 1.00 42.16 122 ASN A CA 1
ATOM 916 C C . ASN A 1 122 ? 36.831 29.812 -32.401 1.00 42.16 122 ASN A C 1
ATOM 918 O O . ASN A 1 122 ? 36.192 30.844 -32.198 1.00 42.16 122 ASN A O 1
ATOM 922 N N . VAL A 1 123 ? 36.504 28.657 -31.809 1.00 37.81 123 VAL A N 1
ATOM 923 C CA . VAL A 1 123 ? 35.353 28.489 -30.911 1.00 37.81 123 VAL A CA 1
ATOM 924 C C . VAL A 1 123 ? 35.816 28.560 -29.458 1.00 37.81 123 VAL A C 1
ATOM 926 O O . VAL A 1 123 ? 36.418 27.626 -28.934 1.00 37.81 123 VAL A O 1
ATOM 929 N N . SER A 1 124 ? 35.515 29.673 -28.791 1.00 35.88 124 SER A N 1
ATOM 930 C CA . SER A 1 124 ? 35.734 29.819 -27.350 1.00 35.88 124 SER A CA 1
ATOM 931 C C . SER A 1 124 ? 34.638 29.087 -26.564 1.00 35.88 124 SER A C 1
ATOM 933 O O . SER A 1 124 ? 33.472 29.459 -26.681 1.00 35.88 124 SER A O 1
ATOM 935 N N . GLY A 1 125 ? 34.994 28.094 -25.732 1.00 49.28 125 GLY A N 1
ATOM 936 C CA . GLY A 1 125 ? 34.186 27.768 -24.540 1.00 49.28 125 GLY A CA 1
ATOM 937 C C . GLY A 1 125 ? 33.880 26.305 -24.166 1.00 49.28 125 GLY A C 1
ATOM 938 O O . GLY A 1 125 ? 33.351 26.103 -23.077 1.00 49.28 125 GLY A O 1
ATOM 939 N N . ILE A 1 126 ? 34.180 25.284 -24.980 1.00 37.50 126 ILE A N 1
ATOM 940 C CA . ILE A 1 126 ? 33.856 23.856 -24.696 1.00 37.50 126 ILE A CA 1
ATOM 941 C C . ILE A 1 126 ? 35.049 22.998 -25.191 1.00 37.50 126 ILE A C 1
ATOM 943 O O . ILE A 1 126 ? 35.490 23.283 -26.307 1.00 37.50 126 ILE A O 1
ATOM 947 N N . PRO A 1 127 ? 35.632 22.029 -24.423 1.00 41.78 127 PRO A N 1
ATOM 948 C CA . PRO A 1 127 ? 34.945 21.010 -23.605 1.00 41.78 127 PRO A CA 1
ATOM 949 C C . PRO A 1 127 ? 35.627 20.635 -22.250 1.00 41.78 127 PRO A C 1
ATOM 951 O O . PRO A 1 127 ? 36.183 19.548 -22.126 1.00 41.78 127 PRO A O 1
ATOM 954 N N . CYS A 1 128 ? 35.577 21.474 -21.199 1.00 41.50 128 CYS A N 1
ATOM 955 C CA . CYS A 1 128 ? 36.302 21.188 -19.931 1.00 41.50 128 CYS A CA 1
ATOM 956 C C . CYS A 1 128 ? 35.544 21.467 -18.607 1.00 41.50 128 CYS A C 1
ATOM 958 O O . CYS A 1 128 ? 36.184 21.776 -17.601 1.00 41.50 128 CYS A O 1
ATOM 960 N N . ARG A 1 129 ? 34.207 21.366 -18.543 1.00 53.69 129 ARG A N 1
ATOM 961 C CA . ARG A 1 129 ? 33.469 21.525 -17.267 1.00 53.69 129 ARG A CA 1
ATOM 962 C C . ARG A 1 129 ? 33.123 20.179 -16.628 1.00 53.69 129 ARG A C 1
ATOM 964 O O . ARG A 1 129 ? 32.095 19.589 -16.937 1.00 53.69 129 ARG A O 1
ATOM 971 N N . LYS A 1 130 ? 33.979 19.709 -15.716 1.00 55.31 130 LYS A N 1
ATOM 972 C CA . LYS A 1 130 ? 33.671 18.574 -14.832 1.00 55.31 130 LYS A CA 1
ATOM 973 C C . LYS A 1 130 ? 33.036 19.094 -13.545 1.00 55.31 130 LYS A C 1
ATOM 975 O O . LYS A 1 130 ? 33.674 19.898 -12.855 1.00 55.31 130 LYS A O 1
ATOM 980 N N . ASP A 1 131 ? 31.824 18.626 -13.253 1.00 56.91 131 ASP A N 1
ATOM 981 C CA . ASP A 1 131 ? 31.041 19.023 -12.078 1.00 56.91 131 ASP A CA 1
ATOM 982 C C . ASP A 1 131 ? 31.839 18.848 -10.772 1.00 56.91 131 ASP A C 1
ATOM 984 O O . ASP A 1 131 ? 32.703 17.971 -10.650 1.00 56.91 131 ASP A O 1
ATOM 988 N N . CYS A 1 132 ? 31.598 19.764 -9.844 1.00 60.59 132 CYS A N 1
ATOM 989 C CA . CYS A 1 132 ? 32.316 19.963 -8.588 1.00 60.59 132 CYS A CA 1
ATOM 990 C C . CYS A 1 132 ? 31.353 20.304 -7.431 1.00 60.59 132 CYS A C 1
ATOM 992 O O . CYS A 1 132 ? 31.805 20.514 -6.309 1.00 60.59 132 CYS A O 1
ATOM 994 N N . GLY A 1 133 ? 30.041 20.381 -7.693 1.00 60.72 133 GLY A N 1
ATOM 995 C CA . GLY A 1 133 ? 29.026 20.776 -6.719 1.00 60.72 133 GLY A CA 1
ATOM 996 C C . GLY A 1 133 ? 27.876 19.776 -6.592 1.00 60.72 133 GLY A C 1
ATOM 997 O O . GLY A 1 133 ? 28.014 18.590 -6.883 1.00 60.72 133 GLY A O 1
ATOM 998 N N . TYR A 1 134 ? 26.734 20.275 -6.123 1.00 60.97 134 TYR A N 1
ATOM 999 C CA . TYR A 1 134 ? 25.475 19.541 -5.997 1.00 60.97 134 TYR A CA 1
ATOM 1000 C C . TYR A 1 134 ? 24.303 20.423 -6.454 1.00 60.97 134 TYR A C 1
ATOM 1002 O O . TYR A 1 134 ? 24.441 21.640 -6.592 1.00 60.97 134 TYR A O 1
ATOM 1010 N N . LEU A 1 135 ? 23.138 19.823 -6.705 1.00 46.22 135 LEU A N 1
ATOM 1011 C CA . LEU A 1 135 ? 21.965 20.554 -7.187 1.00 46.22 135 LEU A CA 1
ATOM 1012 C C . LEU A 1 135 ? 21.507 21.596 -6.148 1.00 46.22 135 LEU A C 1
ATOM 1014 O O . LEU A 1 135 ? 21.181 21.243 -5.019 1.00 46.22 135 LEU A O 1
ATOM 1018 N N . GLY A 1 136 ? 21.490 22.874 -6.536 1.00 55.12 136 GLY A N 1
ATOM 1019 C CA . GLY A 1 136 ? 21.155 23.991 -5.644 1.00 55.12 136 GLY A CA 1
ATOM 1020 C C . GLY A 1 136 ? 22.337 24.617 -4.889 1.00 55.12 136 GLY A C 1
ATOM 1021 O O . GLY A 1 136 ? 22.112 25.564 -4.141 1.00 55.12 136 GLY A O 1
ATOM 1022 N N . ILE A 1 137 ? 23.577 24.150 -5.101 1.00 69.38 137 ILE A N 1
ATOM 1023 C CA . ILE A 1 137 ? 24.780 24.762 -4.511 1.00 69.38 137 ILE A CA 1
ATOM 1024 C C . ILE A 1 137 ? 24.886 26.249 -4.884 1.00 69.38 137 ILE A C 1
ATOM 1026 O O . ILE A 1 137 ? 24.779 26.625 -6.055 1.00 69.38 137 ILE A O 1
ATOM 1030 N N . THR A 1 138 ? 25.121 27.113 -3.898 1.00 77.38 138 THR A N 1
ATOM 1031 C CA . THR A 1 138 ? 25.331 28.543 -4.145 1.00 77.38 138 THR A CA 1
ATOM 1032 C C . THR A 1 138 ? 26.749 28.824 -4.640 1.00 77.38 138 THR A C 1
ATOM 1034 O O . THR A 1 138 ? 27.691 28.067 -4.391 1.00 77.38 138 THR A O 1
ATOM 1037 N N . LYS A 1 139 ? 26.941 29.982 -5.285 1.00 74.81 139 LYS A N 1
ATOM 1038 C CA . LYS A 1 139 ? 28.269 30.466 -5.684 1.00 74.81 139 LYS A CA 1
ATOM 1039 C C . LYS A 1 139 ? 29.279 30.448 -4.529 1.00 74.81 139 LYS A C 1
ATOM 1041 O O . LYS A 1 139 ? 30.406 29.997 -4.714 1.00 74.81 139 LYS A O 1
ATOM 1046 N N . ASN A 1 140 ? 28.868 30.902 -3.344 1.00 67.69 140 ASN A N 1
ATOM 1047 C CA . ASN A 1 140 ? 29.749 30.986 -2.179 1.00 67.69 140 ASN A CA 1
ATOM 1048 C C . ASN A 1 140 ? 30.175 29.597 -1.680 1.00 67.69 140 ASN A C 1
ATOM 1050 O O . ASN A 1 140 ? 31.335 29.412 -1.329 1.00 67.69 140 ASN A O 1
ATOM 1054 N N . GLU A 1 141 ? 29.270 28.615 -1.677 1.00 61.31 141 GLU A N 1
ATOM 1055 C CA . GLU A 1 141 ? 29.583 27.228 -1.301 1.00 61.31 141 GLU A CA 1
ATOM 1056 C C . GLU A 1 141 ? 30.488 26.553 -2.340 1.00 61.31 141 GLU A C 1
ATOM 1058 O O . GLU A 1 141 ? 31.447 25.875 -1.975 1.00 61.31 141 GLU A O 1
ATOM 1063 N N . CYS A 1 142 ? 30.242 26.799 -3.630 1.00 57.97 142 CYS A N 1
ATOM 1064 C CA . CYS A 1 142 ? 31.088 26.323 -4.723 1.00 57.97 142 CYS A CA 1
ATOM 1065 C C . CYS A 1 142 ? 32.531 26.853 -4.616 1.00 57.97 142 CYS A C 1
ATOM 1067 O O . CYS A 1 142 ? 33.495 26.087 -4.682 1.00 57.97 142 CYS A O 1
ATOM 1069 N N . GLU A 1 143 ? 32.694 28.165 -4.418 1.00 72.81 143 GLU A N 1
ATOM 1070 C CA . GLU A 1 143 ? 34.011 28.800 -4.292 1.00 72.81 143 GLU A CA 1
ATOM 1071 C C . GLU A 1 143 ? 34.704 28.416 -2.968 1.00 72.81 143 GLU A C 1
ATOM 1073 O O . GLU A 1 143 ? 35.915 28.183 -2.959 1.00 72.81 143 GLU A O 1
ATOM 1078 N N . ALA A 1 144 ? 33.952 28.242 -1.871 1.00 59.47 144 ALA A N 1
ATOM 1079 C CA . ALA A 1 144 ? 34.471 27.714 -0.603 1.00 59.47 144 ALA A CA 1
ATOM 1080 C C . ALA A 1 144 ? 34.933 26.247 -0.706 1.00 59.47 144 ALA A C 1
ATOM 1082 O O . ALA A 1 144 ? 35.912 25.870 -0.062 1.00 59.47 144 ALA A O 1
ATOM 1083 N N . GLY A 1 145 ? 34.290 25.440 -1.558 1.00 56.09 145 GLY A N 1
ATOM 1084 C CA . GLY A 1 145 ? 34.720 24.083 -1.915 1.00 56.09 145 GLY A CA 1
ATOM 1085 C C . GLY A 1 145 ? 35.988 24.017 -2.781 1.00 56.09 145 GLY A C 1
ATOM 1086 O O . GLY A 1 145 ? 36.467 22.927 -3.087 1.00 56.09 145 GLY A O 1
ATOM 1087 N N . GLY A 1 146 ? 36.558 25.161 -3.184 1.00 55.88 146 GLY A N 1
ATOM 1088 C CA . GLY A 1 146 ? 37.749 25.230 -4.038 1.00 55.88 146 GLY A CA 1
ATOM 1089 C C . GLY A 1 146 ? 37.472 25.047 -5.536 1.00 55.88 146 GLY A C 1
ATOM 1090 O O . GLY A 1 146 ? 38.418 24.932 -6.323 1.00 55.88 146 GLY A O 1
ATOM 1091 N N . CYS A 1 147 ? 36.198 25.037 -5.930 1.00 71.06 147 CYS A N 1
ATOM 1092 C CA . CYS A 1 147 ? 35.734 24.971 -7.311 1.00 71.06 147 CYS A CA 1
ATOM 1093 C C . CYS A 1 147 ? 35.643 26.382 -7.941 1.00 71.06 147 CYS A C 1
ATOM 1095 O O . CYS A 1 147 ? 35.879 27.402 -7.293 1.00 71.06 147 CYS A O 1
ATOM 1097 N N . CYS A 1 148 ? 35.300 26.452 -9.228 1.00 60.28 148 CYS A N 1
ATOM 1098 C CA . CYS A 1 148 ? 34.974 27.685 -9.944 1.00 60.28 148 CYS A CA 1
ATOM 1099 C C . CYS A 1 148 ? 33.475 27.774 -10.246 1.00 60.28 148 CYS A C 1
ATOM 1101 O O . CYS A 1 148 ? 32.855 26.775 -10.606 1.00 60.28 148 CYS A O 1
ATOM 1103 N N . TRP A 1 149 ? 32.934 28.992 -10.182 1.00 74.94 149 TRP A N 1
ATOM 1104 C CA . TRP A 1 149 ? 31.563 29.308 -10.577 1.00 74.94 149 TRP A CA 1
ATOM 1105 C C . TRP A 1 149 ? 31.516 30.071 -11.903 1.00 74.94 149 TRP A C 1
ATOM 1107 O O . TRP A 1 149 ? 32.207 31.079 -12.067 1.00 74.94 149 TRP A O 1
ATOM 1117 N N . ALA A 1 150 ? 30.661 29.639 -12.828 1.00 64.06 150 ALA A N 1
ATOM 1118 C CA . ALA A 1 150 ? 30.216 30.446 -13.962 1.00 64.06 150 ALA A CA 1
ATOM 1119 C C . ALA A 1 150 ? 28.861 29.941 -14.465 1.00 64.06 150 ALA A C 1
ATOM 1121 O O . ALA A 1 150 ? 28.744 28.789 -14.886 1.00 64.06 150 ALA A O 1
ATOM 1122 N N . GLU A 1 151 ? 27.860 30.812 -14.481 1.00 66.75 151 GLU A N 1
ATOM 1123 C CA . GLU A 1 151 ? 26.531 30.505 -15.013 1.00 66.75 151 GLU A CA 1
ATOM 1124 C C . GLU A 1 151 ? 26.574 30.105 -16.501 1.00 66.75 151 GLU A C 1
ATOM 1126 O O . GLU A 1 151 ? 27.524 30.397 -17.240 1.00 66.75 151 GLU A O 1
ATOM 1131 N N . SER A 1 152 ? 25.549 29.373 -16.933 1.00 55.88 152 SER A N 1
ATOM 1132 C CA . SER A 1 152 ? 25.344 28.978 -18.325 1.00 55.88 152 SER A CA 1
ATOM 1133 C C . SER A 1 152 ? 23.854 28.839 -18.611 1.00 55.88 152 SER A C 1
ATOM 1135 O O . SER A 1 152 ? 23.134 28.221 -17.829 1.00 55.88 152 SER A O 1
ATOM 1137 N N . GLU A 1 153 ? 23.422 29.394 -19.743 1.00 48.47 153 GLU A N 1
ATOM 1138 C CA . GLU A 1 153 ? 22.058 29.275 -20.279 1.00 48.47 153 GLU A CA 1
ATOM 1139 C C . GLU A 1 153 ? 21.849 27.966 -21.069 1.00 48.47 153 GLU A C 1
ATOM 1141 O O . GLU A 1 153 ? 20.743 27.677 -21.518 1.00 48.47 153 GLU A O 1
ATOM 1146 N N . THR A 1 154 ? 22.906 27.166 -21.253 1.00 42.31 154 THR A N 1
ATOM 1147 C CA . THR A 1 154 ? 22.856 25.900 -21.991 1.00 42.31 154 THR A CA 1
ATOM 1148 C C . THR A 1 154 ? 22.599 24.738 -21.037 1.00 42.31 154 THR A C 1
ATOM 1150 O O . THR A 1 154 ? 23.391 24.467 -20.131 1.00 42.31 154 THR A O 1
ATOM 1153 N N . GLU A 1 155 ? 21.502 24.024 -21.273 1.00 43.88 155 GLU A N 1
ATOM 1154 C CA . GLU A 1 155 ? 21.070 22.878 -20.473 1.00 43.88 155 GLU A CA 1
ATOM 1155 C C . GLU A 1 155 ? 22.145 21.772 -20.422 1.00 43.88 155 GLU A C 1
ATOM 1157 O O . GLU A 1 155 ? 22.771 21.436 -21.429 1.00 43.88 155 GLU A O 1
ATOM 1162 N N . GLY A 1 156 ? 22.396 21.231 -19.224 1.00 49.25 156 GLY A N 1
ATOM 1163 C CA . GLY A 1 156 ? 23.421 20.207 -18.978 1.00 49.25 156 GLY A CA 1
ATOM 1164 C C . GLY A 1 156 ? 24.845 20.720 -18.698 1.00 49.25 156 GLY A C 1
ATOM 1165 O O . GLY A 1 156 ? 25.732 19.904 -18.449 1.00 49.25 156 GLY A O 1
ATOM 1166 N N . ILE A 1 157 ? 25.097 22.037 -18.696 1.00 54.84 157 ILE A N 1
ATOM 1167 C CA . ILE A 1 157 ? 26.413 22.604 -18.342 1.00 54.84 157 ILE A CA 1
ATOM 1168 C C . ILE A 1 157 ? 26.446 23.015 -16.853 1.00 54.84 157 ILE A C 1
ATOM 1170 O O . ILE A 1 157 ? 25.756 23.964 -16.478 1.00 54.84 157 ILE A O 1
ATOM 1174 N N . PRO A 1 158 ? 27.273 22.382 -15.991 1.00 55.84 158 PRO A N 1
ATOM 1175 C CA . PRO A 1 158 ? 27.290 22.696 -14.565 1.00 55.84 158 PRO A CA 1
ATOM 1176 C C . PRO A 1 158 ? 27.845 24.102 -14.291 1.00 55.84 158 PRO A C 1
ATOM 1178 O O . PRO A 1 158 ? 28.856 24.534 -14.868 1.00 55.84 158 PRO A O 1
ATOM 1181 N N . TRP A 1 159 ? 27.171 24.816 -13.385 1.00 72.38 159 TRP A N 1
ATOM 1182 C CA . TRP A 1 159 ? 27.554 26.162 -12.946 1.00 72.38 159 TRP A CA 1
ATOM 1183 C C . TRP A 1 159 ? 28.747 26.137 -11.983 1.00 72.38 159 TRP A C 1
ATOM 1185 O O . TRP A 1 159 ? 29.589 27.031 -12.047 1.00 72.38 159 TRP A O 1
ATOM 1195 N N . CYS A 1 160 ? 28.861 25.087 -11.159 1.00 69.00 160 CYS A N 1
ATOM 1196 C CA . CYS A 1 160 ? 30.017 24.811 -10.308 1.00 69.00 160 CYS A CA 1
ATOM 1197 C C . CYS A 1 160 ? 30.908 23.727 -10.937 1.00 69.00 160 CYS A C 1
ATOM 1199 O O . CYS A 1 160 ? 30.450 22.619 -11.204 1.00 69.00 160 CYS A O 1
ATOM 1201 N N . PHE A 1 161 ? 32.184 24.020 -11.192 1.00 69.25 161 PHE A N 1
ATOM 1202 C CA . PHE A 1 161 ? 33.089 23.101 -11.895 1.00 69.25 161 PHE A CA 1
ATOM 1203 C C . PHE A 1 161 ? 34.538 23.200 -11.405 1.00 69.25 161 PHE A C 1
ATOM 1205 O O . PHE A 1 161 ? 34.970 24.198 -10.833 1.00 69.25 161 PHE A O 1
ATOM 1212 N N . ASN A 1 162 ? 35.316 22.147 -11.641 1.00 57.81 162 ASN A N 1
ATOM 1213 C CA . ASN A 1 162 ? 36.719 22.071 -11.225 1.00 57.81 162 ASN A CA 1
ATOM 1214 C C . ASN A 1 162 ? 37.607 23.093 -11.971 1.00 57.81 162 ASN A C 1
ATOM 1216 O O . ASN A 1 162 ? 37.447 23.284 -13.177 1.00 57.81 162 ASN A O 1
ATOM 1220 N N . GLN A 1 163 ? 38.602 23.689 -11.296 1.00 50.16 163 GLN A N 1
ATOM 1221 C CA . GLN A 1 163 ? 39.623 24.521 -11.958 1.00 50.16 163 GLN A CA 1
ATOM 1222 C C . GLN A 1 163 ? 40.514 23.675 -12.893 1.00 50.16 163 GLN A C 1
ATOM 1224 O O . GLN A 1 163 ? 41.210 22.779 -12.403 1.00 50.16 163 GLN A O 1
ATOM 1229 N N . PRO A 1 164 ? 40.593 23.972 -14.207 1.00 43.69 164 PRO A N 1
ATOM 1230 C CA . PRO A 1 164 ? 41.504 23.267 -15.106 1.00 43.69 164 PRO A CA 1
ATOM 1231 C C . PRO A 1 164 ? 42.966 23.492 -14.694 1.00 43.69 164 PRO A C 1
ATOM 1233 O O . PRO A 1 164 ? 43.436 24.625 -14.622 1.00 43.69 164 PRO A O 1
ATOM 1236 N N . GLY A 1 165 ? 43.699 22.409 -14.428 1.00 43.56 165 GLY A N 1
ATOM 1237 C CA . GLY A 1 165 ? 45.140 22.452 -14.145 1.00 43.56 165 GLY A CA 1
ATOM 1238 C C . GLY A 1 165 ? 45.545 22.576 -12.671 1.00 43.56 165 GLY A C 1
ATOM 1239 O O . GLY A 1 165 ? 46.731 22.432 -12.370 1.00 43.56 165 GLY A O 1
ATOM 1240 N N . LYS A 1 166 ? 44.609 22.750 -11.725 1.00 36.84 166 LYS A N 1
ATOM 1241 C CA . LYS A 1 166 ? 44.913 22.503 -10.306 1.00 36.84 166 LYS A CA 1
ATOM 1242 C C . LYS A 1 166 ? 44.765 21.015 -10.010 1.00 36.84 166 LYS A C 1
ATOM 1244 O O . LYS A 1 166 ? 43.658 20.514 -9.837 1.00 36.84 166 LYS A O 1
ATOM 1249 N N . ASN A 1 167 ? 45.895 20.328 -9.862 1.00 34.31 167 ASN A N 1
ATOM 1250 C CA . ASN A 1 167 ? 45.935 19.054 -9.149 1.00 34.31 167 ASN A CA 1
ATOM 1251 C C . ASN A 1 167 ? 45.627 19.309 -7.667 1.00 34.31 167 ASN A C 1
ATOM 1253 O O . ASN A 1 167 ? 46.538 19.402 -6.841 1.00 34.31 167 ASN A O 1
ATOM 1257 N N . ILE A 1 168 ? 44.340 19.413 -7.322 1.00 32.69 168 ILE A N 1
ATOM 1258 C CA . ILE A 1 168 ? 43.908 19.156 -5.954 1.00 32.69 168 ILE A CA 1
ATOM 1259 C C . ILE A 1 168 ? 44.247 17.689 -5.710 1.00 32.69 168 ILE A C 1
ATOM 1261 O O . ILE A 1 168 ? 43.583 16.785 -6.220 1.00 32.69 168 ILE A O 1
ATOM 1265 N N . LYS A 1 169 ? 45.312 17.447 -4.940 1.00 33.53 169 LYS A N 1
ATOM 1266 C CA . LYS A 1 169 ? 45.439 16.186 -4.222 1.00 33.53 169 LYS A CA 1
ATOM 1267 C C . LYS A 1 169 ? 44.264 16.142 -3.256 1.00 33.53 169 LYS A C 1
ATOM 1269 O O . LYS A 1 169 ? 44.372 16.625 -2.134 1.00 33.53 169 LYS A O 1
ATOM 1274 N N . ILE A 1 170 ? 43.152 15.566 -3.704 1.00 37.69 170 ILE A N 1
ATOM 1275 C CA . ILE A 1 170 ? 42.240 14.909 -2.782 1.00 37.69 170 ILE A CA 1
ATOM 1276 C C . ILE A 1 170 ? 43.122 13.846 -2.140 1.00 37.69 170 ILE A C 1
ATOM 1278 O O . ILE A 1 170 ? 43.516 12.879 -2.800 1.00 37.69 170 ILE A O 1
ATOM 1282 N N . GLU A 1 171 ? 43.533 14.076 -0.895 1.00 40.38 171 GLU A N 1
ATOM 1283 C CA . GLU A 1 171 ? 44.075 12.990 -0.103 1.00 40.38 171 GLU A CA 1
ATOM 1284 C C . GLU A 1 171 ? 42.944 11.983 0.030 1.00 40.38 171 GLU A C 1
ATOM 1286 O O . GLU A 1 171 ? 42.019 12.187 0.810 1.00 40.38 171 GLU A O 1
ATOM 1291 N N . LYS A 1 172 ? 42.988 10.924 -0.785 1.00 49.50 172 LYS A N 1
ATOM 1292 C CA . LYS A 1 172 ? 42.100 9.785 -0.601 1.00 49.50 172 LYS A CA 1
ATOM 1293 C C . LYS A 1 172 ? 42.258 9.343 0.844 1.00 49.50 172 LYS A C 1
ATOM 1295 O O . LYS A 1 172 ? 43.371 9.035 1.287 1.00 49.50 172 LYS A O 1
ATOM 1300 N N . GLU A 1 173 ? 41.156 9.362 1.580 1.00 57.69 173 GLU A N 1
ATOM 1301 C CA . GLU A 1 173 ? 41.146 8.790 2.910 1.00 57.69 173 GLU A CA 1
ATOM 1302 C C . GLU A 1 173 ? 41.483 7.306 2.795 1.00 57.69 173 GLU A C 1
ATOM 1304 O O . GLU A 1 173 ? 41.029 6.605 1.889 1.00 57.69 173 GLU A O 1
ATOM 1309 N N . ALA A 1 174 ? 42.349 6.845 3.689 1.00 71.00 174 ALA A N 1
ATOM 1310 C CA . ALA A 1 174 ? 42.785 5.465 3.701 1.00 71.00 174 ALA A CA 1
ATOM 1311 C C . ALA A 1 174 ? 41.588 4.564 4.035 1.00 71.00 174 ALA A C 1
ATOM 1313 O O . ALA A 1 174 ? 41.035 4.668 5.136 1.00 71.00 174 ALA A O 1
ATOM 1314 N N . ILE A 1 175 ? 41.203 3.680 3.105 1.00 83.88 175 ILE A N 1
ATOM 1315 C CA . ILE A 1 175 ? 40.110 2.724 3.321 1.00 83.88 175 ILE A CA 1
ATOM 1316 C C . ILE A 1 175 ? 40.417 1.946 4.601 1.00 83.88 175 ILE A C 1
ATOM 1318 O O . ILE A 1 175 ? 41.432 1.255 4.697 1.00 83.88 175 ILE A O 1
ATOM 1322 N N . THR A 1 176 ? 39.546 2.074 5.598 1.00 84.88 176 THR A N 1
ATOM 1323 C CA . THR A 1 176 ? 39.644 1.342 6.859 1.00 84.88 176 THR A CA 1
ATOM 1324 C C . THR A 1 176 ? 38.484 0.373 6.953 1.00 84.88 176 THR A C 1
ATOM 1326 O O . THR A 1 176 ? 37.326 0.780 7.029 1.00 84.88 176 THR A O 1
ATOM 1329 N N . ILE A 1 177 ? 38.802 -0.915 6.957 1.00 88.19 177 ILE A N 1
ATOM 1330 C CA . ILE A 1 177 ? 37.828 -1.974 7.203 1.00 88.19 177 ILE A CA 1
ATOM 1331 C C . ILE A 1 177 ? 37.816 -2.319 8.693 1.00 88.19 177 ILE A C 1
ATOM 1333 O O . ILE A 1 177 ? 38.857 -2.313 9.369 1.00 88.19 177 ILE A O 1
ATOM 1337 N N . ARG A 1 178 ? 36.628 -2.628 9.207 1.00 85.62 178 ARG A N 1
ATOM 1338 C CA . ARG A 1 178 ? 36.431 -3.244 10.520 1.00 85.62 178 ARG A CA 1
ATOM 1339 C C . ARG A 1 178 ? 35.572 -4.487 10.377 1.00 85.62 178 ARG A C 1
ATOM 1341 O O . ARG A 1 178 ? 34.614 -4.483 9.612 1.00 85.62 178 ARG A O 1
ATOM 1348 N N . PHE A 1 179 ? 35.919 -5.531 11.112 1.00 90.44 179 PHE A N 1
ATOM 1349 C CA . PHE A 1 179 ? 35.234 -6.815 11.085 1.00 90.44 179 PHE A CA 1
ATOM 1350 C C . PHE A 1 179 ? 34.979 -7.299 12.508 1.00 90.44 179 PHE A C 1
ATOM 1352 O O . PHE A 1 179 ? 35.920 -7.420 13.293 1.00 90.44 179 PHE A O 1
ATOM 1359 N N . LEU A 1 180 ? 33.718 -7.559 12.843 1.00 83.62 180 LEU A N 1
ATOM 1360 C CA . LEU A 1 180 ? 33.340 -8.218 14.087 1.00 83.62 180 LEU A CA 1
ATOM 1361 C C . LEU A 1 180 ? 33.570 -9.720 13.917 1.00 83.62 180 LEU A C 1
ATOM 1363 O O . LEU A 1 180 ? 32.951 -10.349 13.055 1.00 83.62 180 LEU A O 1
ATOM 1367 N N . LYS A 1 181 ? 34.484 -10.290 14.710 1.00 83.88 181 LYS A N 1
ATOM 1368 C CA . LYS A 1 181 ? 34.801 -11.718 14.608 1.00 83.88 181 LYS A CA 1
ATOM 1369 C C . LYS A 1 181 ? 33.588 -12.576 15.025 1.00 83.88 181 LYS A C 1
ATOM 1371 O O . LYS A 1 181 ? 32.914 -12.221 15.992 1.00 83.88 181 LYS A O 1
ATOM 1376 N N . PRO A 1 182 ? 33.363 -13.739 14.393 1.00 79.25 182 PRO A N 1
ATOM 1377 C CA . PRO A 1 182 ? 32.432 -14.740 14.903 1.00 79.25 182 PRO A CA 1
ATOM 1378 C C . PRO A 1 182 ? 32.807 -15.278 16.291 1.00 79.25 182 PRO A C 1
ATOM 1380 O O . PRO A 1 182 ? 33.957 -15.190 16.754 1.00 79.25 182 PRO A O 1
ATOM 1383 N N . GLU A 1 183 ? 31.836 -15.922 16.936 1.00 73.62 183 GLU A N 1
ATOM 1384 C CA . GLU A 1 183 ? 32.102 -16.801 18.071 1.00 73.62 183 GLU A CA 1
ATOM 1385 C C . GLU A 1 183 ? 33.049 -17.949 17.652 1.00 73.62 183 GLU A C 1
ATOM 1387 O O . GLU A 1 183 ? 33.114 -18.346 16.489 1.00 73.62 183 GLU A O 1
ATOM 1392 N N . GLY A 1 184 ? 33.881 -18.429 18.580 1.00 75.38 184 GLY A N 1
ATOM 1393 C CA . GLY A 1 184 ? 34.896 -19.458 18.311 1.00 75.38 184 GLY A CA 1
ATOM 1394 C C . GLY A 1 184 ? 36.171 -18.979 17.596 1.00 75.38 184 GLY A C 1
ATOM 1395 O O . GLY A 1 184 ? 37.219 -19.600 17.763 1.00 75.38 184 GLY A O 1
ATOM 1396 N N . TRP A 1 185 ? 36.156 -17.855 16.868 1.00 84.75 185 TRP A N 1
ATOM 1397 C CA . TRP A 1 185 ? 37.379 -17.312 16.256 1.00 84.75 185 TRP A CA 1
ATOM 1398 C C . TRP A 1 185 ? 38.286 -16.686 17.329 1.00 84.75 185 TRP A C 1
ATOM 1400 O O . TRP A 1 185 ? 37.828 -15.876 18.138 1.00 84.75 185 TRP A O 1
ATOM 1410 N N . SER A 1 186 ? 39.571 -17.053 17.343 1.00 83.38 186 SER A N 1
ATOM 1411 C CA . SER A 1 186 ? 40.572 -16.572 18.318 1.00 83.38 186 SER A CA 1
ATOM 1412 C C . SER A 1 186 ? 41.441 -15.417 17.811 1.00 83.38 186 SER A C 1
ATOM 1414 O O . SER A 1 186 ? 42.095 -14.745 18.602 1.00 83.38 186 SER A O 1
ATOM 1416 N N . HIS A 1 187 ? 41.465 -15.215 16.496 1.00 88.56 187 HIS A N 1
ATOM 1417 C CA . HIS A 1 187 ? 42.165 -14.153 15.783 1.00 88.56 187 HIS A CA 1
ATOM 1418 C C . HIS A 1 187 ? 41.519 -13.987 14.399 1.00 88.56 187 HIS A C 1
ATOM 1420 O O . HIS A 1 187 ? 40.739 -14.845 13.974 1.00 88.56 187 HIS A O 1
ATOM 1426 N N . VAL A 1 188 ? 41.844 -12.900 13.694 1.00 93.88 188 VAL A N 1
ATOM 1427 C CA . VAL A 1 188 ? 41.378 -12.653 12.323 1.00 93.88 188 VAL A CA 1
ATOM 1428 C C . VAL A 1 188 ? 42.569 -12.342 11.420 1.00 93.88 188 VAL A C 1
ATOM 1430 O O . VAL A 1 188 ? 43.348 -11.426 11.700 1.00 93.88 188 VAL A O 1
ATOM 1433 N N . ASN A 1 189 ? 42.669 -13.076 10.316 1.00 94.62 189 ASN A N 1
ATOM 1434 C CA . ASN A 1 189 ? 43.525 -12.763 9.180 1.00 94.62 189 ASN A CA 1
ATOM 1435 C C . ASN A 1 189 ? 42.682 -12.201 8.026 1.00 94.62 189 ASN A C 1
ATOM 1437 O O . ASN A 1 189 ? 41.488 -12.486 7.906 1.00 94.62 189 ASN A O 1
ATOM 1441 N N . LEU A 1 190 ? 43.326 -11.411 7.176 1.00 94.38 190 LEU A N 1
ATOM 1442 C CA . LEU A 1 190 ? 42.760 -10.723 6.029 1.00 94.38 190 LEU A CA 1
ATOM 1443 C C . LEU A 1 190 ? 43.488 -11.163 4.759 1.00 94.38 190 LEU A C 1
ATOM 1445 O O . LEU A 1 190 ? 44.682 -10.912 4.595 1.00 94.38 190 LEU A O 1
ATOM 1449 N N . TRP A 1 191 ? 42.737 -11.736 3.830 1.00 93.75 191 TRP A N 1
ATOM 1450 C CA . TRP A 1 191 ? 43.143 -11.886 2.441 1.00 93.75 191 TRP A CA 1
ATOM 1451 C C . TRP A 1 191 ? 42.592 -10.698 1.647 1.00 93.75 191 TRP A C 1
ATOM 1453 O O . TRP A 1 191 ? 41.411 -10.379 1.784 1.00 93.75 191 TRP A O 1
ATOM 1463 N N . ALA A 1 192 ? 43.420 -10.016 0.853 1.00 93.19 192 ALA A N 1
ATOM 1464 C CA . ALA A 1 192 ? 43.008 -8.810 0.133 1.00 93.19 192 ALA A CA 1
ATOM 1465 C C . ALA A 1 192 ? 43.625 -8.729 -1.270 1.00 93.19 192 ALA A C 1
ATOM 1467 O O . ALA A 1 192 ? 44.816 -8.993 -1.453 1.00 93.19 192 ALA A O 1
ATOM 1468 N N . TRP A 1 193 ? 42.816 -8.337 -2.253 1.00 92.81 193 TRP A N 1
ATOM 1469 C CA . TRP A 1 193 ? 43.212 -8.253 -3.658 1.00 92.81 193 TRP A CA 1
ATOM 1470 C C . TRP A 1 193 ? 42.541 -7.081 -4.384 1.00 92.81 193 TRP A C 1
ATOM 1472 O O . TRP A 1 193 ? 41.547 -6.523 -3.911 1.00 92.81 193 TRP A O 1
ATOM 1482 N N . ASP A 1 194 ? 43.117 -6.669 -5.509 1.00 87.31 194 ASP A N 1
ATOM 1483 C CA . ASP A 1 194 ? 42.616 -5.559 -6.322 1.00 87.31 194 ASP A CA 1
ATOM 1484 C C . ASP A 1 194 ? 41.553 -5.996 -7.358 1.00 87.31 194 ASP A C 1
ATOM 1486 O O . ASP A 1 194 ? 41.066 -7.129 -7.362 1.00 87.31 194 ASP A O 1
ATOM 1490 N N . ALA A 1 195 ? 41.149 -5.065 -8.227 1.00 78.00 195 ALA A N 1
ATOM 1491 C CA . ALA A 1 195 ? 40.181 -5.315 -9.299 1.00 78.00 195 ALA A CA 1
ATOM 1492 C C . ALA A 1 195 ? 40.726 -6.195 -10.445 1.00 78.00 195 ALA A C 1
ATOM 1494 O O . ALA A 1 195 ? 39.947 -6.643 -11.283 1.00 78.00 195 ALA A O 1
ATOM 1495 N N . GLU A 1 196 ? 42.039 -6.427 -10.490 1.00 84.00 196 GLU A N 1
ATOM 1496 C CA . GLU A 1 196 ? 42.750 -7.215 -11.505 1.00 84.00 196 GLU A CA 1
ATOM 1497 C C . GLU A 1 196 ? 43.119 -8.620 -10.976 1.00 84.00 196 GLU A C 1
ATOM 1499 O O . GLU A 1 196 ? 43.829 -9.372 -11.639 1.00 84.00 196 GLU A O 1
ATOM 1504 N N . GLU A 1 197 ? 42.593 -8.992 -9.799 1.00 82.06 197 GLU A N 1
ATOM 1505 C CA . GLU A 1 197 ? 42.865 -10.241 -9.068 1.00 82.06 197 GLU A CA 1
ATOM 1506 C C . GLU A 1 197 ? 44.322 -10.373 -8.556 1.00 82.06 197 GLU A C 1
ATOM 1508 O O . GLU A 1 197 ? 44.759 -11.467 -8.184 1.00 82.06 197 GLU A O 1
ATOM 1513 N N . ASN A 1 198 ? 45.079 -9.268 -8.447 1.00 84.94 198 ASN A N 1
ATOM 1514 C CA . ASN A 1 198 ? 46.402 -9.277 -7.812 1.00 84.94 198 ASN A CA 1
ATOM 1515 C C . ASN A 1 198 ? 46.277 -9.212 -6.279 1.00 84.94 198 ASN A C 1
ATOM 1517 O O . ASN A 1 198 ? 45.614 -8.329 -5.730 1.00 84.94 198 ASN A O 1
ATOM 1521 N N . ASN A 1 199 ? 46.975 -10.099 -5.562 1.00 85.38 199 ASN A N 1
ATOM 1522 C CA . ASN A 1 199 ? 47.067 -10.049 -4.098 1.00 85.38 199 ASN A CA 1
ATOM 1523 C C . ASN A 1 199 ? 47.859 -8.804 -3.649 1.00 85.38 199 ASN A C 1
ATOM 1525 O O . ASN A 1 199 ? 49.025 -8.640 -4.009 1.00 85.38 199 ASN A O 1
ATOM 1529 N N . LEU A 1 200 ? 47.241 -7.965 -2.812 1.00 83.56 200 LEU A N 1
ATOM 1530 C CA . LEU A 1 200 ? 47.775 -6.663 -2.389 1.00 83.56 200 LEU A CA 1
ATOM 1531 C C . LEU A 1 200 ? 48.991 -6.736 -1.453 1.00 83.56 200 LEU A C 1
ATOM 1533 O O . LEU A 1 200 ? 49.681 -5.732 -1.276 1.00 83.56 200 LEU A O 1
ATOM 1537 N N . TYR A 1 201 ? 49.253 -7.893 -0.842 1.00 79.38 201 TYR A N 1
ATOM 1538 C CA . TYR A 1 201 ? 50.366 -8.091 0.091 1.00 79.38 201 TYR A CA 1
ATOM 1539 C C . TYR A 1 201 ? 51.361 -9.173 -0.348 1.00 79.38 201 TYR A C 1
ATOM 1541 O O . TYR A 1 201 ? 52.400 -9.332 0.290 1.00 79.38 201 TYR A O 1
ATOM 1549 N N . GLY A 1 202 ? 51.085 -9.895 -1.441 1.00 70.81 202 GLY A N 1
ATOM 1550 C CA . GLY A 1 202 ? 51.927 -11.003 -1.915 1.00 70.81 202 GLY A CA 1
ATOM 1551 C C . GLY A 1 202 ? 52.028 -12.165 -0.917 1.00 70.81 202 GLY A C 1
ATOM 1552 O O . GLY A 1 202 ? 52.980 -12.942 -0.960 1.00 70.81 202 GLY A O 1
ATOM 1553 N N . GLU A 1 203 ? 51.079 -12.251 0.014 1.00 74.56 203 GLU A N 1
ATOM 1554 C CA . GLU A 1 203 ? 51.095 -13.198 1.126 1.00 74.56 203 GLU A CA 1
ATOM 1555 C C . GLU A 1 203 ? 50.634 -14.597 0.697 1.00 74.56 203 GLU A C 1
ATOM 1557 O O . GLU A 1 203 ? 49.857 -14.769 -0.241 1.00 74.56 203 GLU A O 1
ATOM 1562 N N . VAL A 1 204 ? 51.097 -15.613 1.426 1.00 82.06 204 VAL A N 1
ATOM 1563 C CA . VAL A 1 204 ? 50.597 -16.991 1.321 1.00 82.06 204 VAL A CA 1
ATOM 1564 C C . VAL A 1 204 ? 49.443 -17.167 2.312 1.00 82.06 204 VAL A C 1
ATOM 1566 O O . VAL A 1 204 ? 49.417 -16.510 3.354 1.00 82.06 204 VAL A O 1
ATOM 1569 N N . TRP A 1 205 ? 48.478 -18.036 1.994 1.00 84.00 205 TRP A N 1
ATOM 1570 C CA . TRP A 1 205 ? 47.362 -18.372 2.886 1.00 84.00 205 TRP A CA 1
ATOM 1571 C C . TRP A 1 205 ? 47.868 -18.674 4.313 1.00 84.00 205 TRP A C 1
ATOM 1573 O O . TRP A 1 205 ? 48.804 -19.471 4.440 1.00 84.00 205 TRP A O 1
ATOM 1583 N N . PRO A 1 206 ? 47.297 -18.078 5.382 1.00 86.38 206 PRO A N 1
ATOM 1584 C CA . PRO A 1 206 ? 46.004 -17.376 5.454 1.00 86.38 206 PRO A CA 1
ATOM 1585 C C . PRO A 1 206 ? 45.988 -15.855 5.183 1.00 86.38 206 PRO A C 1
ATOM 1587 O O . PRO A 1 206 ? 44.947 -15.225 5.375 1.00 86.38 206 PRO A O 1
ATOM 1590 N N . GLY A 1 207 ? 47.090 -15.239 4.750 1.00 89.31 207 GLY A N 1
ATOM 1591 C CA . GLY A 1 207 ? 47.174 -13.776 4.620 1.00 89.31 207 GLY A CA 1
ATOM 1592 C C . GLY A 1 207 ? 47.457 -13.061 5.947 1.00 89.31 207 GLY A C 1
ATOM 1593 O O . GLY A 1 207 ? 48.039 -13.640 6.867 1.00 89.31 207 GLY A O 1
ATOM 1594 N N . LYS A 1 208 ? 47.071 -11.785 6.042 1.00 89.31 208 LYS A N 1
ATOM 1595 C CA . LYS A 1 208 ? 47.587 -10.846 7.044 1.00 89.31 208 LYS A CA 1
ATOM 1596 C C . LYS A 1 208 ? 46.827 -10.874 8.369 1.00 89.31 208 LYS A C 1
ATOM 1598 O O . LYS A 1 208 ? 45.650 -10.524 8.362 1.00 89.31 208 LYS A O 1
ATOM 1603 N N . PRO A 1 209 ? 47.465 -11.121 9.525 1.00 93.19 209 PRO A N 1
ATOM 1604 C CA . PRO A 1 209 ? 46.842 -10.864 10.822 1.00 93.19 209 PRO A CA 1
ATOM 1605 C C . PRO A 1 209 ? 46.479 -9.378 10.967 1.00 93.19 209 PRO A C 1
ATOM 1607 O O . PRO A 1 209 ? 47.339 -8.507 10.797 1.00 93.19 209 PRO A O 1
ATOM 1610 N N . ILE A 1 210 ? 45.216 -9.079 11.279 1.00 92.81 210 ILE A N 1
ATOM 1611 C CA . ILE A 1 210 ? 44.722 -7.700 11.432 1.00 92.81 210 ILE A CA 1
ATOM 1612 C C . ILE A 1 210 ? 44.559 -7.302 12.904 1.00 92.81 210 ILE A C 1
ATOM 1614 O O . ILE A 1 210 ? 44.607 -8.135 13.807 1.00 92.81 210 ILE A O 1
ATOM 1618 N N . LYS A 1 211 ? 44.446 -5.996 13.172 1.00 90.50 211 LYS A N 1
ATOM 1619 C CA . LYS A 1 211 ? 44.570 -5.449 14.528 1.00 90.50 211 LYS A CA 1
ATOM 1620 C C . LYS A 1 211 ? 43.302 -5.686 15.349 1.00 90.50 211 LYS A C 1
ATOM 1622 O O . LYS A 1 211 ? 42.280 -5.072 15.059 1.00 90.50 211 LYS A O 1
ATOM 1627 N N . ASP A 1 212 ? 43.411 -6.472 16.416 1.00 85.38 212 ASP A N 1
ATOM 1628 C CA . ASP A 1 212 ? 42.384 -6.583 17.460 1.00 85.38 212 ASP A CA 1
ATOM 1629 C C . ASP A 1 212 ? 42.184 -5.232 18.184 1.00 85.38 212 ASP A C 1
ATOM 1631 O O . ASP A 1 212 ? 43.153 -4.532 18.510 1.00 85.38 212 ASP A O 1
ATOM 1635 N N . LEU A 1 213 ? 40.927 -4.845 18.411 1.00 73.00 213 LEU A N 1
ATOM 1636 C CA . LEU A 1 213 ? 40.531 -3.640 19.148 1.00 73.00 213 LEU A CA 1
ATOM 1637 C C . LEU A 1 213 ? 40.125 -3.923 20.609 1.00 73.00 213 LEU A C 1
ATOM 1639 O O . LEU A 1 213 ? 39.922 -2.977 21.371 1.00 73.00 213 LEU A O 1
ATOM 1643 N N . GLY A 1 214 ? 40.061 -5.192 21.024 1.00 57.19 214 GLY A N 1
ATOM 1644 C CA . GLY A 1 214 ? 39.796 -5.632 22.399 1.00 57.19 214 GLY A CA 1
ATOM 1645 C C . GLY A 1 214 ? 38.317 -5.826 22.752 1.00 57.19 214 GLY A C 1
ATOM 1646 O O . GLY A 1 214 ? 38.005 -6.118 23.903 1.00 57.19 214 GLY A O 1
ATOM 1647 N N . ASN A 1 215 ? 37.412 -5.668 21.784 1.00 58.12 215 ASN A N 1
ATOM 1648 C CA . ASN A 1 215 ? 35.956 -5.795 21.932 1.00 58.12 215 ASN A CA 1
ATOM 1649 C C . ASN A 1 215 ? 35.333 -6.697 20.844 1.00 58.12 215 ASN A C 1
ATOM 1651 O O . ASN A 1 215 ? 34.210 -6.467 20.407 1.00 58.12 215 ASN A O 1
ATOM 1655 N N . GLY A 1 216 ? 36.088 -7.683 20.346 1.00 70.12 216 GLY A N 1
ATOM 1656 C CA . GLY A 1 216 ? 35.674 -8.569 19.248 1.00 70.12 216 GLY A CA 1
ATOM 1657 C C . GLY A 1 216 ? 35.815 -7.962 17.846 1.00 70.12 216 GLY A C 1
ATOM 1658 O O . GLY A 1 216 ? 35.828 -8.705 16.863 1.00 70.12 216 GLY A O 1
ATOM 1659 N N . TRP A 1 217 ? 35.985 -6.643 17.734 1.00 80.81 217 TRP A N 1
ATOM 1660 C CA . TRP A 1 217 ? 36.269 -5.977 16.468 1.00 80.81 217 TRP A CA 1
ATOM 1661 C C . TRP A 1 217 ? 37.751 -6.027 16.106 1.00 80.81 217 TRP A C 1
ATOM 1663 O O . TRP A 1 217 ? 38.629 -5.751 16.922 1.00 80.81 217 TRP A O 1
ATOM 1673 N N . TYR A 1 218 ? 38.016 -6.308 14.836 1.00 88.75 218 TYR A N 1
ATOM 1674 C CA . TYR A 1 218 ? 39.336 -6.279 14.221 1.00 88.75 218 TYR A CA 1
ATOM 1675 C C . TYR A 1 218 ? 39.355 -5.207 13.138 1.00 88.75 218 TYR A C 1
ATOM 1677 O O . TYR A 1 218 ? 38.344 -4.972 12.478 1.00 88.75 218 TYR A O 1
ATOM 1685 N N . SER A 1 219 ? 40.489 -4.539 12.938 1.00 90.06 219 SER A N 1
ATOM 1686 C CA . SER A 1 219 ? 40.596 -3.444 11.976 1.00 90.06 219 SER A CA 1
ATOM 1687 C C . SER A 1 219 ? 41.882 -3.481 11.167 1.00 90.06 219 SER A C 1
ATOM 1689 O O . SER A 1 219 ? 42.950 -3.864 11.650 1.00 90.06 219 SER A O 1
ATOM 1691 N N . HIS A 1 220 ? 41.768 -3.029 9.922 1.00 92.00 220 HIS A N 1
ATOM 1692 C CA . HIS A 1 220 ? 42.889 -2.828 9.021 1.00 92.00 220 HIS A CA 1
ATOM 1693 C C . HIS A 1 220 ? 42.671 -1.587 8.160 1.00 92.00 220 HIS A C 1
ATOM 1695 O O . HIS A 1 220 ? 41.554 -1.318 7.719 1.00 92.00 220 HIS A O 1
ATOM 1701 N N . THR A 1 221 ? 43.747 -0.847 7.914 1.00 90.75 221 THR A N 1
ATOM 1702 C CA . THR A 1 221 ? 43.742 0.378 7.109 1.00 90.75 221 THR A CA 1
ATOM 1703 C C . THR A 1 221 ? 44.685 0.190 5.928 1.00 90.75 221 THR A C 1
ATOM 1705 O O . THR A 1 221 ? 45.872 -0.097 6.105 1.00 90.75 221 THR A O 1
ATOM 1708 N N . PHE A 1 222 ? 44.153 0.340 4.719 1.00 86.81 222 PHE A N 1
ATOM 1709 C CA . PHE A 1 222 ? 44.905 0.215 3.475 1.00 86.81 222 PHE A CA 1
ATOM 1710 C C . PHE A 1 222 ? 45.730 1.485 3.179 1.00 86.81 222 PHE A C 1
ATOM 1712 O O . PHE A 1 222 ? 45.354 2.576 3.606 1.00 86.81 222 PHE A O 1
ATOM 1719 N N . PRO A 1 223 ? 46.848 1.383 2.439 1.00 83.56 223 PRO A N 1
ATOM 1720 C CA . PRO A 1 223 ? 47.542 2.543 1.875 1.00 83.56 223 PRO A CA 1
ATOM 1721 C C . PRO A 1 223 ? 46.606 3.481 1.082 1.00 83.56 223 PRO A C 1
ATOM 1723 O O . PRO A 1 223 ? 45.688 3.018 0.407 1.00 83.56 223 PRO A O 1
ATOM 1726 N N . LYS A 1 224 ? 46.833 4.805 1.156 1.00 75.94 224 LYS A N 1
ATOM 1727 C CA . LYS A 1 224 ? 45.955 5.851 0.567 1.00 75.94 224 LYS A CA 1
ATOM 1728 C C . LYS A 1 224 ? 45.805 5.771 -0.963 1.00 75.94 224 LYS A C 1
ATOM 1730 O O . LYS A 1 224 ? 44.883 6.348 -1.534 1.00 75.94 224 LYS A O 1
ATOM 1735 N N . ASP A 1 225 ? 46.726 5.103 -1.642 1.00 77.62 225 ASP A N 1
ATOM 1736 C CA . ASP A 1 225 ? 46.702 4.838 -3.079 1.00 77.62 225 ASP A CA 1
ATOM 1737 C C . ASP A 1 225 ? 45.672 3.761 -3.476 1.00 77.62 225 ASP A C 1
ATOM 1739 O O . ASP A 1 225 ? 45.126 3.821 -4.583 1.00 77.62 225 ASP A O 1
ATOM 1743 N N . ILE A 1 226 ? 45.303 2.864 -2.553 1.00 76.00 226 ILE A N 1
ATOM 1744 C CA . ILE A 1 226 ? 44.276 1.835 -2.759 1.00 76.00 226 ILE A CA 1
ATOM 1745 C C . ILE A 1 226 ? 42.880 2.469 -2.672 1.00 76.00 226 ILE A C 1
ATOM 1747 O O . ILE A 1 226 ? 42.350 2.725 -1.594 1.00 76.00 226 ILE A O 1
ATOM 1751 N N . GLY A 1 227 ? 42.273 2.725 -3.836 1.00 74.88 227 GLY A N 1
ATOM 1752 C CA . GLY A 1 227 ? 40.900 3.247 -3.961 1.00 74.88 227 GLY A CA 1
ATOM 1753 C C . GLY A 1 227 ? 39.823 2.188 -4.229 1.00 74.88 227 GLY A C 1
ATOM 1754 O O . GLY A 1 227 ? 38.674 2.543 -4.478 1.00 74.88 227 GLY A O 1
ATOM 1755 N N . TYR A 1 228 ? 40.204 0.913 -4.257 1.00 85.75 228 TYR A N 1
ATOM 1756 C CA . TYR A 1 228 ? 39.333 -0.235 -4.484 1.00 85.75 228 TYR A CA 1
ATOM 1757 C C . TYR A 1 228 ? 39.995 -1.461 -3.861 1.00 85.75 228 TYR A C 1
ATOM 1759 O O . TYR A 1 228 ? 41.188 -1.673 -4.080 1.00 85.75 228 TYR A O 1
ATOM 1767 N N . VAL A 1 229 ? 39.241 -2.278 -3.130 1.00 87.62 229 VAL A N 1
ATOM 1768 C CA . VAL A 1 229 ? 39.739 -3.547 -2.596 1.00 87.62 229 VAL A CA 1
ATOM 1769 C C . VAL A 1 229 ? 38.636 -4.603 -2.498 1.00 87.62 229 VAL A C 1
ATOM 1771 O O . VAL A 1 229 ? 37.485 -4.307 -2.166 1.00 87.62 229 VAL A O 1
ATOM 1774 N N . ASN A 1 230 ? 39.015 -5.846 -2.778 1.00 92.38 230 ASN A N 1
ATOM 1775 C CA . ASN A 1 230 ? 38.266 -7.051 -2.456 1.00 92.38 230 ASN A CA 1
ATOM 1776 C C . ASN A 1 230 ? 38.922 -7.719 -1.240 1.00 92.38 230 ASN A C 1
ATOM 1778 O O . ASN A 1 230 ? 40.151 -7.715 -1.127 1.00 92.38 230 ASN A O 1
ATOM 1782 N N . VAL A 1 231 ? 38.128 -8.270 -0.322 1.00 93.62 231 VAL A N 1
ATOM 1783 C CA . VAL A 1 231 ? 38.624 -8.855 0.932 1.00 93.62 231 VAL A CA 1
ATOM 1784 C C . VAL A 1 231 ? 37.914 -10.151 1.310 1.00 93.62 231 VAL A C 1
ATOM 1786 O O . VAL A 1 231 ? 36.762 -10.382 0.953 1.00 93.62 231 VAL A O 1
ATOM 1789 N N . LEU A 1 232 ? 38.604 -10.971 2.095 1.00 92.44 232 LEU A N 1
ATOM 1790 C CA . LEU A 1 232 ? 38.082 -12.159 2.759 1.00 92.44 232 LEU A CA 1
ATOM 1791 C C . LEU A 1 232 ? 38.733 -12.255 4.144 1.00 92.44 232 LEU A C 1
ATOM 1793 O O . LEU A 1 232 ? 39.942 -12.053 4.279 1.00 92.44 232 LEU A O 1
ATOM 1797 N N . PHE A 1 233 ? 37.943 -12.555 5.174 1.00 94.31 233 PHE A N 1
ATOM 1798 C CA . PHE A 1 233 ? 38.439 -12.741 6.540 1.00 94.31 233 PHE A CA 1
ATOM 1799 C C . PHE A 1 233 ? 38.487 -14.229 6.885 1.00 94.31 233 PHE A C 1
ATOM 1801 O O . PHE A 1 233 ? 37.640 -14.998 6.435 1.00 94.31 233 PHE A O 1
ATOM 1808 N N . ASN A 1 234 ? 39.460 -14.652 7.687 1.00 92.31 234 ASN A N 1
ATOM 1809 C CA . ASN A 1 234 ? 39.598 -16.046 8.117 1.00 92.31 234 ASN A CA 1
ATOM 1810 C C . ASN A 1 234 ? 40.274 -16.157 9.498 1.00 92.31 234 ASN A C 1
ATOM 1812 O O . ASN A 1 234 ? 40.890 -15.198 9.963 1.00 92.31 234 ASN A O 1
ATOM 1816 N N . ASN A 1 235 ? 40.207 -17.329 10.134 1.00 91.62 235 ASN A N 1
ATOM 1817 C CA . ASN A 1 235 ? 40.932 -17.653 11.379 1.00 91.62 235 ASN A CA 1
ATOM 1818 C C . ASN A 1 235 ? 42.093 -18.657 11.162 1.00 91.62 235 ASN A C 1
ATOM 1820 O O . ASN A 1 235 ? 42.551 -19.305 12.102 1.00 91.62 235 ASN A O 1
ATOM 1824 N N . GLY A 1 236 ? 42.524 -18.845 9.910 1.00 87.25 236 GLY A N 1
ATOM 1825 C CA . GLY A 1 236 ? 43.468 -19.884 9.485 1.00 87.25 236 GLY A CA 1
ATOM 1826 C C . GLY A 1 236 ? 42.839 -21.241 9.134 1.00 87.25 236 GLY A C 1
ATOM 1827 O O . GLY A 1 236 ? 43.490 -22.035 8.454 1.00 87.25 236 GLY A O 1
ATOM 1828 N N . VAL A 1 237 ? 41.590 -21.496 9.542 1.00 85.81 237 VAL A N 1
ATOM 1829 C CA . VAL A 1 237 ? 40.834 -22.741 9.296 1.00 85.81 237 VAL A CA 1
ATOM 1830 C C . VAL A 1 237 ? 39.525 -22.444 8.555 1.00 85.81 237 VAL A C 1
ATOM 1832 O O . VAL A 1 237 ? 39.316 -22.940 7.451 1.00 85.81 237 VAL A O 1
ATOM 1835 N N . ASP A 1 238 ? 38.686 -21.589 9.137 1.00 88.31 238 ASP A N 1
ATOM 1836 C CA . ASP A 1 238 ? 37.404 -21.127 8.605 1.00 88.31 238 ASP A CA 1
ATOM 1837 C C . ASP A 1 238 ? 37.557 -19.756 7.936 1.00 88.31 238 ASP A C 1
ATOM 1839 O O . ASP A 1 238 ? 38.416 -18.960 8.327 1.00 88.31 238 ASP A O 1
ATOM 1843 N N . GLN A 1 239 ? 36.699 -19.452 6.959 1.00 89.94 239 GLN A N 1
ATOM 1844 C CA . GLN A 1 239 ? 36.749 -18.211 6.180 1.00 89.94 239 GLN A CA 1
ATOM 1845 C C . GLN A 1 239 ? 35.363 -17.649 5.846 1.00 89.94 239 GLN A C 1
ATOM 1847 O O . GLN A 1 239 ? 34.380 -18.385 5.766 1.00 89.94 239 GLN A O 1
ATOM 1852 N N . THR A 1 240 ? 35.298 -16.341 5.597 1.00 88.56 240 THR A N 1
ATOM 1853 C CA . THR A 1 240 ? 34.131 -15.683 4.999 1.00 88.56 240 THR A CA 1
ATOM 1854 C C . THR A 1 240 ? 34.028 -15.993 3.502 1.00 88.56 240 THR A C 1
ATOM 1856 O O . THR A 1 240 ? 34.977 -16.463 2.877 1.00 88.56 240 THR A O 1
ATOM 1859 N N . LYS A 1 241 ? 32.890 -15.652 2.889 1.00 87.38 241 LYS A N 1
ATOM 1860 C CA . LYS A 1 241 ? 32.805 -15.470 1.429 1.00 87.38 241 LYS A CA 1
ATOM 1861 C C . LYS A 1 241 ? 33.632 -14.250 0.989 1.00 87.38 241 LYS A C 1
ATOM 1863 O O . LYS A 1 241 ? 33.925 -13.377 1.812 1.00 87.38 241 LYS A O 1
ATOM 1868 N N . ASP A 1 242 ? 33.951 -14.178 -0.303 1.00 89.56 242 ASP A N 1
ATOM 1869 C CA . ASP A 1 242 ? 34.519 -12.991 -0.954 1.00 89.56 242 ASP A CA 1
ATOM 1870 C C . ASP A 1 242 ? 33.634 -11.753 -0.732 1.00 89.56 242 ASP A C 1
ATOM 1872 O O . ASP A 1 242 ? 32.442 -11.762 -1.051 1.00 89.56 242 ASP A O 1
ATOM 1876 N N . ILE A 1 243 ? 34.234 -10.653 -0.283 1.00 89.38 243 ILE A N 1
ATOM 1877 C CA . ILE A 1 243 ? 33.618 -9.325 -0.245 1.00 89.38 243 ILE A CA 1
ATOM 1878 C C . ILE A 1 243 ? 34.275 -8.501 -1.343 1.00 89.38 243 ILE A C 1
ATOM 1880 O O . ILE A 1 243 ? 35.465 -8.199 -1.266 1.00 89.38 243 ILE A O 1
ATOM 1884 N N . ARG A 1 244 ? 33.517 -8.132 -2.375 1.00 88.62 244 ARG A N 1
ATOM 1885 C CA . ARG A 1 244 ? 34.054 -7.429 -3.546 1.00 88.62 244 ARG A CA 1
ATOM 1886 C C . ARG A 1 244 ? 33.569 -5.982 -3.610 1.00 88.62 244 ARG A C 1
ATOM 1888 O O . ARG A 1 244 ? 32.435 -5.690 -3.240 1.00 88.62 244 ARG A O 1
ATOM 1895 N N . GLY A 1 245 ? 34.409 -5.081 -4.118 1.00 80.12 245 GLY A N 1
ATOM 1896 C CA . GLY A 1 245 ? 34.006 -3.711 -4.450 1.00 80.12 245 GLY A CA 1
ATOM 1897 C C . GLY A 1 245 ? 34.092 -2.653 -3.345 1.00 80.12 245 GLY A C 1
ATOM 1898 O O . GLY A 1 245 ? 33.431 -1.621 -3.473 1.00 80.12 245 GLY A O 1
ATOM 1899 N N . ILE A 1 246 ? 34.894 -2.848 -2.292 1.00 82.00 246 ILE A N 1
ATOM 1900 C CA . ILE A 1 246 ? 35.046 -1.854 -1.216 1.00 82.00 246 ILE A CA 1
ATOM 1901 C C . ILE A 1 246 ? 35.818 -0.633 -1.742 1.00 82.00 246 ILE A C 1
ATOM 1903 O O . ILE A 1 246 ? 36.969 -0.749 -2.161 1.00 82.00 246 ILE A O 1
ATOM 1907 N N . LYS A 1 247 ? 35.186 0.547 -1.708 1.00 80.06 247 LYS A N 1
ATOM 1908 C CA . LYS A 1 247 ? 35.746 1.835 -2.183 1.00 80.06 247 LYS A CA 1
ATOM 1909 C C . LYS A 1 247 ? 35.869 2.906 -1.089 1.00 80.06 247 LYS A C 1
ATOM 1911 O O . LYS A 1 247 ? 36.418 3.975 -1.336 1.00 80.06 247 LYS A O 1
ATOM 1916 N N . SER A 1 248 ? 35.357 2.627 0.105 1.00 76.44 248 SER A N 1
ATOM 1917 C CA . SER A 1 248 ? 35.350 3.511 1.275 1.00 76.44 248 SER A CA 1
ATOM 1918 C C . SER A 1 248 ? 35.482 2.678 2.549 1.00 76.44 248 SER A C 1
ATOM 1920 O O . SER A 1 248 ? 35.268 1.466 2.525 1.00 76.44 248 SER A O 1
ATOM 1922 N N . SER A 1 249 ? 35.822 3.317 3.669 1.00 79.94 249 SER A N 1
ATOM 1923 C CA . SER A 1 249 ? 35.835 2.660 4.981 1.00 79.94 249 SER A CA 1
ATOM 1924 C C . SER A 1 249 ? 34.473 2.024 5.298 1.00 79.94 249 SER A C 1
ATOM 1926 O O . SER A 1 249 ? 33.438 2.628 5.021 1.00 79.94 249 SER A O 1
ATOM 1928 N N . THR A 1 250 ? 34.469 0.809 5.854 1.00 77.50 250 THR A N 1
ATOM 1929 C CA . THR A 1 250 ? 33.241 0.048 6.152 1.00 77.50 250 THR A CA 1
ATOM 1930 C C . THR A 1 250 ? 33.409 -0.863 7.373 1.00 77.50 250 THR A C 1
ATOM 1932 O O . THR A 1 250 ? 34.528 -1.250 7.726 1.00 77.50 250 THR A O 1
ATOM 1935 N N . CYS A 1 251 ? 32.292 -1.208 8.012 1.00 79.12 251 CYS A N 1
ATOM 1936 C CA . CYS A 1 251 ? 32.216 -2.074 9.183 1.00 79.12 251 CYS A CA 1
ATOM 1937 C C . CYS A 1 251 ? 31.317 -3.274 8.866 1.00 79.12 251 CYS A C 1
ATOM 1939 O O . CYS A 1 251 ? 30.219 -3.126 8.332 1.00 79.12 251 CYS A O 1
ATOM 1941 N N . LEU A 1 252 ? 31.827 -4.473 9.140 1.00 81.50 252 LEU A N 1
ATOM 1942 C CA . LEU A 1 252 ? 31.322 -5.737 8.616 1.00 81.50 252 LEU A CA 1
ATOM 1943 C C . LEU A 1 252 ? 31.105 -6.739 9.754 1.00 81.50 252 LEU A C 1
ATOM 1945 O O . LEU A 1 252 ? 31.951 -6.858 10.641 1.00 81.50 252 LEU A O 1
ATOM 1949 N N . LYS A 1 253 ? 30.015 -7.508 9.703 1.00 78.69 253 LYS A N 1
ATOM 1950 C CA . LYS A 1 253 ? 29.796 -8.669 10.583 1.00 78.69 253 LYS A CA 1
ATOM 1951 C C . LYS A 1 253 ? 29.259 -9.870 9.809 1.00 78.69 253 LYS A C 1
ATOM 1953 O O . LYS A 1 253 ? 28.632 -9.699 8.763 1.00 78.69 253 LYS A O 1
ATOM 1958 N N . LEU A 1 254 ? 29.513 -11.078 10.312 1.00 71.31 254 LEU A N 1
ATOM 1959 C CA . LEU A 1 254 ? 28.911 -12.305 9.784 1.00 71.31 254 LEU A CA 1
ATOM 1960 C C . LEU A 1 254 ? 27.532 -12.558 10.410 1.00 71.31 254 LEU A C 1
ATOM 1962 O O . LEU A 1 254 ? 27.340 -12.359 11.605 1.00 71.31 254 LEU A O 1
ATOM 1966 N N . PHE A 1 255 ? 26.595 -13.038 9.596 1.00 55.38 255 PHE A N 1
ATOM 1967 C CA . PHE A 1 255 ? 25.280 -13.530 10.004 1.00 55.38 255 PHE A CA 1
ATOM 1968 C C . PHE A 1 255 ? 24.854 -14.651 9.044 1.00 55.38 255 PHE A C 1
ATOM 1970 O O . PHE A 1 255 ? 24.699 -14.403 7.847 1.00 55.38 255 PHE A O 1
ATOM 1977 N N . ASN A 1 256 ? 24.696 -15.882 9.543 1.00 49.81 256 ASN A N 1
ATOM 1978 C CA . ASN A 1 256 ? 24.336 -17.074 8.752 1.00 49.81 256 ASN A CA 1
ATOM 1979 C C . ASN A 1 256 ? 25.147 -17.207 7.441 1.00 49.81 256 ASN A C 1
ATOM 1981 O O . ASN A 1 256 ? 24.587 -17.204 6.343 1.00 49.81 256 ASN A O 1
ATOM 1985 N N . ASP A 1 257 ? 26.480 -17.244 7.559 1.00 57.72 257 ASP A N 1
ATOM 1986 C CA . ASP A 1 257 ? 27.461 -17.311 6.455 1.00 57.72 257 ASP A CA 1
ATOM 1987 C C . ASP A 1 257 ? 27.368 -16.189 5.401 1.00 57.72 257 ASP A C 1
ATOM 1989 O O . ASP A 1 257 ? 27.951 -16.281 4.314 1.00 57.72 257 ASP A O 1
ATOM 1993 N N . ASN A 1 258 ? 26.636 -15.114 5.693 1.00 55.09 258 ASN A N 1
ATOM 1994 C CA . ASN A 1 258 ? 26.529 -13.916 4.868 1.00 55.09 258 ASN A CA 1
ATOM 1995 C C . ASN A 1 258 ? 27.115 -12.714 5.610 1.00 55.09 258 ASN A C 1
ATOM 1997 O O . ASN A 1 258 ? 27.175 -12.684 6.838 1.00 55.09 258 ASN A O 1
ATOM 2001 N N . ILE A 1 259 ? 27.585 -11.728 4.853 1.00 73.12 259 ILE A N 1
ATOM 2002 C CA . ILE A 1 259 ? 28.337 -10.592 5.386 1.00 73.12 259 ILE A CA 1
ATOM 2003 C C . ILE A 1 259 ? 27.446 -9.358 5.303 1.00 73.12 259 ILE A C 1
ATOM 2005 O O . ILE A 1 259 ? 26.972 -9.004 4.225 1.00 73.12 259 ILE A O 1
ATOM 2009 N N . LEU A 1 260 ? 27.219 -8.719 6.446 1.00 58.94 260 LEU A N 1
ATOM 2010 C CA . LEU A 1 260 ? 26.389 -7.528 6.574 1.00 58.94 260 LEU A CA 1
ATOM 2011 C C . LEU A 1 260 ? 27.274 -6.299 6.789 1.00 58.94 260 LEU A C 1
ATOM 2013 O O . LEU A 1 260 ? 28.129 -6.301 7.677 1.00 58.94 260 LEU A O 1
ATOM 2017 N N . ASN A 1 261 ? 27.031 -5.240 6.013 1.00 56.72 261 ASN A N 1
ATOM 2018 C CA . ASN A 1 261 ? 27.497 -3.898 6.362 1.00 56.72 261 ASN A CA 1
ATOM 2019 C C . ASN A 1 261 ? 26.698 -3.401 7.577 1.00 56.72 261 ASN A C 1
ATOM 2021 O O . ASN A 1 261 ? 25.478 -3.555 7.624 1.00 56.72 261 ASN A O 1
ATOM 2025 N N . THR A 1 262 ? 27.374 -2.775 8.533 1.00 49.75 262 THR A N 1
ATOM 2026 C CA . THR A 1 262 ? 26.767 -2.138 9.707 1.00 49.75 262 THR A CA 1
ATOM 2027 C C . THR A 1 262 ? 27.313 -0.724 9.877 1.00 49.75 262 THR A C 1
ATOM 2029 O O . THR A 1 262 ? 28.468 -0.452 9.555 1.00 49.75 262 THR A O 1
ATOM 2032 N N . VAL A 1 263 ? 26.467 0.181 10.370 1.00 43.62 263 VAL A N 1
ATOM 2033 C CA . VAL A 1 263 ? 26.861 1.551 10.742 1.00 43.62 263 VAL A CA 1
ATOM 2034 C C . VAL A 1 263 ? 27.449 1.620 12.153 1.00 43.62 263 VAL A C 1
ATOM 2036 O O . VAL A 1 263 ? 28.214 2.534 12.449 1.00 43.62 263 VAL A O 1
ATOM 2039 N N . ASP A 1 264 ? 27.142 0.637 13.005 1.00 52.59 264 ASP A N 1
ATOM 2040 C CA . ASP A 1 264 ? 27.826 0.457 14.282 1.00 52.59 264 ASP A CA 1
ATOM 2041 C C . ASP A 1 264 ? 29.154 -0.277 14.060 1.00 52.59 264 ASP A C 1
ATOM 2043 O O . ASP A 1 264 ? 29.198 -1.401 13.554 1.00 52.59 264 ASP A O 1
ATOM 2047 N N . CYS A 1 265 ? 30.231 0.406 14.437 1.00 54.75 265 CYS A N 1
ATOM 2048 C CA . CYS A 1 265 ? 31.614 -0.019 14.301 1.00 54.75 265 CYS A CA 1
ATOM 2049 C C . CYS A 1 265 ? 32.302 -0.281 15.654 1.00 54.75 265 CYS A C 1
ATOM 2051 O O . CYS A 1 265 ? 33.536 -0.328 15.696 1.00 54.75 265 CYS A O 1
ATOM 2053 N N . GLY A 1 266 ? 31.549 -0.343 16.760 1.00 55.06 266 GLY A N 1
ATOM 2054 C CA . GLY A 1 266 ? 32.082 -0.606 18.097 1.00 55.06 266 GLY A CA 1
ATOM 2055 C C . GLY A 1 266 ? 33.063 0.453 18.615 1.00 55.06 266 GLY A C 1
ATOM 2056 O O . GLY A 1 266 ? 34.007 0.102 19.326 1.00 55.06 266 GLY A O 1
ATOM 2057 N N . LEU A 1 267 ? 32.888 1.731 18.247 1.00 46.72 267 LEU A N 1
ATOM 2058 C CA . LEU A 1 267 ? 33.735 2.837 18.709 1.00 46.72 267 LEU A CA 1
ATOM 2059 C C . LEU A 1 267 ? 32.936 4.007 19.299 1.00 46.72 267 LEU A C 1
ATOM 2061 O O . LEU A 1 267 ? 32.597 4.946 18.588 1.00 46.72 267 LEU A O 1
ATOM 2065 N N . ASP A 1 268 ? 32.873 4.044 20.630 1.00 41.25 268 ASP A N 1
ATOM 2066 C CA . ASP A 1 268 ? 33.488 5.171 21.341 1.00 41.25 268 ASP A CA 1
ATOM 2067 C C . ASP A 1 268 ? 34.262 4.684 22.586 1.00 41.25 268 ASP A C 1
ATOM 2069 O O . ASP A 1 268 ? 33.765 4.579 23.708 1.00 41.25 268 ASP A O 1
ATOM 2073 N N . LEU A 1 269 ? 35.535 4.333 22.371 1.00 47.25 269 LEU A N 1
ATOM 2074 C CA . LEU A 1 269 ? 36.415 3.759 23.399 1.00 47.25 269 LEU A CA 1
ATOM 2075 C C . LEU A 1 269 ? 36.934 4.784 24.428 1.00 47.25 269 LEU A C 1
ATOM 2077 O O . LEU A 1 269 ? 37.738 4.417 25.293 1.00 47.25 269 LEU A O 1
ATOM 2081 N N . ALA A 1 270 ? 36.529 6.057 24.357 1.00 49.84 270 ALA A N 1
ATOM 2082 C CA . ALA A 1 270 ? 36.835 7.029 25.405 1.00 49.84 270 ALA A CA 1
ATOM 2083 C C . ALA A 1 270 ? 35.922 6.829 26.625 1.00 49.84 270 ALA A C 1
ATOM 2085 O O . ALA A 1 270 ? 36.413 6.736 27.751 1.00 49.84 270 ALA A O 1
ATOM 2086 N N . MET A 1 271 ? 34.615 6.683 26.392 1.00 45.59 271 MET A N 1
ATOM 2087 C CA . MET A 1 271 ? 33.598 6.626 27.448 1.00 45.59 271 MET A CA 1
ATOM 2088 C C . MET A 1 271 ? 33.524 5.286 28.196 1.00 45.59 271 MET A C 1
ATOM 2090 O O . MET A 1 271 ? 33.085 5.249 29.343 1.00 45.59 271 MET A O 1
ATOM 2094 N N . CYS A 1 272 ? 34.028 4.192 27.619 1.00 51.78 272 CYS A N 1
ATOM 2095 C CA . CYS A 1 272 ? 34.077 2.886 28.293 1.00 51.78 272 CYS A CA 1
ATOM 2096 C C . CYS A 1 272 ? 35.275 2.686 29.245 1.00 51.78 272 CYS A C 1
ATOM 2098 O O . CYS A 1 272 ? 35.433 1.611 29.827 1.00 51.78 272 CYS A O 1
ATOM 2100 N N . LYS A 1 273 ? 36.124 3.702 29.451 1.00 59.84 273 LYS A N 1
ATOM 2101 C CA . LYS A 1 273 ? 37.295 3.634 30.349 1.00 59.84 273 LYS A CA 1
ATOM 2102 C C . LYS A 1 273 ? 36.947 3.994 31.798 1.00 59.84 273 LYS A C 1
ATOM 2104 O O . LYS A 1 273 ? 37.496 4.938 32.359 1.00 59.84 273 LYS A O 1
ATOM 2109 N N . ILE A 1 274 ? 36.056 3.216 32.410 1.00 57.16 274 ILE A N 1
ATOM 2110 C CA . ILE A 1 274 ? 35.659 3.373 33.819 1.00 57.16 274 ILE A CA 1
ATOM 2111 C C . ILE A 1 274 ? 36.398 2.362 34.704 1.00 57.16 274 ILE A C 1
ATOM 2113 O O . ILE A 1 274 ? 36.488 1.174 34.370 1.00 57.16 274 ILE A O 1
ATOM 2117 N N . SER A 1 275 ? 36.926 2.817 35.847 1.00 65.25 275 SER A N 1
ATOM 2118 C CA . SER A 1 275 ? 37.601 1.929 36.799 1.00 65.25 275 SER A CA 1
ATOM 2119 C C . SER A 1 275 ? 36.607 0.962 37.453 1.00 65.25 275 SER A C 1
ATOM 2121 O O . SER A 1 275 ? 35.446 1.299 37.667 1.00 65.25 275 SER A O 1
ATOM 2123 N N . GLY A 1 276 ? 37.050 -0.245 37.823 1.00 59.50 276 GLY A N 1
ATOM 2124 C CA . GLY A 1 276 ? 36.157 -1.281 38.365 1.00 59.50 276 GLY A CA 1
ATOM 2125 C C . GLY A 1 276 ? 35.329 -0.867 39.590 1.00 59.50 276 GLY A C 1
ATOM 2126 O O . GLY A 1 276 ? 34.260 -1.420 39.808 1.00 59.50 276 GLY A O 1
ATOM 2127 N N . LYS A 1 277 ? 35.787 0.131 40.359 1.00 64.44 277 LYS A N 1
ATOM 2128 C CA . LYS A 1 277 ? 35.077 0.667 41.535 1.00 64.44 277 LYS A CA 1
ATOM 2129 C C . LYS A 1 277 ? 33.969 1.669 41.191 1.00 64.44 277 LYS A C 1
ATOM 2131 O O . LYS A 1 277 ? 33.157 1.986 42.052 1.00 64.44 277 LYS A O 1
ATOM 2136 N N . GLU A 1 278 ? 33.974 2.193 39.971 1.00 55.69 278 GLU A N 1
ATOM 2137 C CA . GLU A 1 278 ? 33.05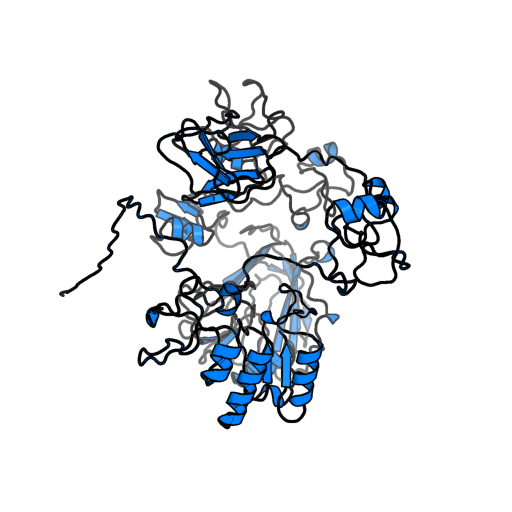8 3.232 39.483 1.00 55.69 278 GLU A CA 1
ATOM 2138 C C . GLU A 1 278 ? 32.046 2.676 38.467 1.00 55.69 278 GLU A C 1
ATOM 2140 O O . GLU A 1 278 ? 31.123 3.382 38.061 1.00 55.69 278 GLU A O 1
ATOM 2145 N N . ARG A 1 279 ? 32.201 1.408 38.060 1.00 71.25 279 ARG A N 1
ATOM 2146 C CA . ARG A 1 279 ? 31.266 0.716 37.170 1.00 71.25 279 ARG A CA 1
ATOM 2147 C C . ARG A 1 279 ? 29.906 0.551 37.844 1.00 71.25 279 ARG A C 1
ATOM 2149 O O . ARG A 1 279 ? 29.805 0.034 38.953 1.00 71.25 279 ARG A O 1
ATOM 2156 N N . VAL A 1 280 ? 28.858 0.938 37.126 1.00 59.81 280 VAL A N 1
ATOM 2157 C CA . VAL A 1 280 ? 27.460 0.680 37.483 1.00 59.81 280 VAL A CA 1
ATOM 2158 C C . VAL A 1 280 ? 26.936 -0.368 36.513 1.00 59.81 280 VAL A C 1
ATOM 2160 O O . VAL A 1 280 ? 27.038 -0.151 35.306 1.00 59.81 280 VAL A O 1
ATOM 2163 N N . GLN A 1 281 ? 26.408 -1.479 37.037 1.00 62.28 281 GLN A N 1
ATOM 2164 C CA . GLN A 1 281 ? 25.887 -2.590 36.236 1.00 62.28 281 GLN A CA 1
ATOM 2165 C C . GLN A 1 281 ? 24.867 -2.090 35.208 1.00 62.28 281 GLN A C 1
ATOM 2167 O O . GLN A 1 281 ? 23.935 -1.360 35.550 1.00 62.28 281 GLN A O 1
ATOM 2172 N N . CYS A 1 282 ? 25.042 -2.522 33.967 1.00 49.94 282 CYS A N 1
ATOM 2173 C CA . CYS A 1 282 ? 24.028 -2.475 32.930 1.00 49.94 282 CYS A CA 1
ATOM 2174 C C . CYS A 1 282 ? 23.672 -3.921 32.565 1.00 49.94 282 CYS A C 1
ATOM 2176 O O . CYS A 1 282 ? 24.561 -4.765 32.490 1.00 49.94 282 CYS A O 1
ATOM 2178 N N . GLY A 1 283 ? 22.386 -4.232 32.401 1.00 52.56 283 GLY A N 1
ATOM 2179 C CA . GLY A 1 283 ? 21.936 -5.620 32.248 1.00 52.56 283 GLY A CA 1
ATOM 2180 C C . GLY A 1 283 ? 22.115 -6.485 33.508 1.00 52.56 283 GLY A C 1
ATOM 2181 O O . GLY A 1 283 ? 22.390 -5.990 34.603 1.00 52.56 283 GLY A O 1
ATOM 2182 N N . SER A 1 284 ? 21.907 -7.791 33.353 1.00 49.00 284 SER A N 1
ATOM 2183 C CA . SER A 1 284 ? 21.963 -8.803 34.417 1.00 49.00 284 SER A CA 1
ATOM 2184 C C . SER A 1 284 ? 23.366 -9.394 34.613 1.00 49.00 284 SER A C 1
ATOM 2186 O O . SER A 1 284 ? 24.244 -9.262 33.763 1.00 49.00 284 SER A O 1
ATOM 2188 N N . ASP A 1 285 ? 23.602 -10.059 35.747 1.00 52.16 285 ASP A N 1
ATOM 2189 C CA . ASP A 1 285 ? 24.838 -10.825 35.949 1.00 52.16 285 ASP A CA 1
ATOM 2190 C C . ASP A 1 285 ? 24.919 -12.013 34.979 1.00 52.16 285 ASP A C 1
ATOM 2192 O O . ASP A 1 285 ? 23.940 -12.727 34.766 1.00 52.16 285 ASP A O 1
ATOM 2196 N N . GLY A 1 286 ? 26.101 -12.222 34.391 1.00 56.16 286 GLY A N 1
ATOM 2197 C CA . GLY A 1 286 ? 26.332 -13.261 33.380 1.00 56.16 286 GLY A CA 1
ATOM 2198 C C . GLY A 1 286 ? 25.872 -12.908 31.957 1.00 56.16 286 GLY A C 1
ATOM 2199 O O . GLY A 1 286 ? 25.943 -13.771 31.086 1.00 56.16 286 GLY A O 1
ATOM 2200 N N . ILE A 1 287 ? 25.427 -11.670 31.710 1.00 56.84 287 ILE A N 1
ATOM 2201 C CA . ILE A 1 287 ? 25.107 -11.160 30.366 1.00 56.84 287 ILE A CA 1
ATOM 2202 C C . ILE A 1 287 ? 26.317 -11.254 29.419 1.00 56.84 287 ILE A C 1
ATOM 2204 O O . ILE A 1 287 ? 27.451 -10.995 29.830 1.00 56.84 287 ILE A O 1
ATOM 2208 N N . THR A 1 288 ? 26.094 -11.613 28.151 1.00 58.00 288 THR A N 1
ATOM 2209 C CA . THR A 1 288 ? 27.173 -11.692 27.150 1.00 58.00 288 THR A CA 1
ATOM 2210 C C . THR A 1 288 ? 27.605 -10.311 26.648 1.00 58.00 288 THR A C 1
ATOM 2212 O O . THR A 1 288 ? 26.902 -9.313 26.813 1.00 58.00 288 THR A O 1
ATOM 2215 N N . ALA A 1 289 ? 28.762 -10.248 25.981 1.00 46.41 289 ALA A N 1
ATOM 2216 C CA . ALA A 1 289 ? 29.250 -9.020 25.349 1.00 46.41 289 ALA A CA 1
ATOM 2217 C C . ALA A 1 289 ? 28.271 -8.444 24.313 1.00 46.41 289 ALA A C 1
ATOM 2219 O O . ALA A 1 289 ? 28.111 -7.229 24.226 1.00 46.41 289 ALA A O 1
ATOM 2220 N N . GLU A 1 290 ? 27.606 -9.319 23.559 1.00 44.12 290 GLU A N 1
ATOM 2221 C CA . GLU A 1 290 ? 26.662 -8.955 22.501 1.00 44.12 290 GLU A CA 1
ATOM 2222 C C . GLU A 1 290 ? 25.342 -8.442 23.101 1.00 44.12 290 GLU A C 1
ATOM 2224 O O . GLU A 1 290 ? 24.938 -7.319 22.819 1.00 44.12 290 GLU A O 1
ATOM 2229 N N . GLN A 1 291 ? 24.779 -9.164 24.078 1.00 45.38 291 GLN A N 1
ATOM 2230 C CA . GLN A 1 291 ? 23.609 -8.713 24.846 1.00 45.38 291 GLN A CA 1
ATOM 2231 C C . GLN A 1 291 ? 23.862 -7.402 25.616 1.00 45.38 291 GLN A C 1
ATOM 2233 O O . GLN A 1 291 ? 22.939 -6.626 25.843 1.00 45.38 291 GLN A O 1
ATOM 2238 N N . CYS A 1 292 ? 25.102 -7.140 26.040 1.00 47.28 292 CYS A N 1
ATOM 2239 C CA . CYS A 1 292 ? 25.483 -5.869 26.656 1.00 47.28 292 CYS A CA 1
ATOM 2240 C C . CYS A 1 292 ? 25.544 -4.715 25.642 1.00 47.28 292 CYS A C 1
ATOM 2242 O O . CYS A 1 292 ? 25.132 -3.594 25.953 1.00 47.28 292 CYS A O 1
ATOM 2244 N N . ALA A 1 293 ? 26.041 -4.986 24.431 1.00 47.62 293 ALA A N 1
ATOM 2245 C CA . ALA A 1 293 ? 26.071 -4.014 23.344 1.00 47.62 293 ALA A CA 1
ATOM 2246 C C . ALA A 1 293 ? 24.648 -3.644 22.886 1.00 47.62 293 ALA A C 1
ATOM 2248 O O . ALA A 1 293 ? 24.372 -2.462 22.698 1.00 47.62 293 ALA A O 1
ATOM 2249 N N . ASP A 1 294 ? 23.724 -4.611 22.841 1.00 45.19 294 ASP A N 1
ATOM 2250 C CA . ASP A 1 294 ? 22.296 -4.380 22.558 1.00 45.19 294 ASP A CA 1
ATOM 2251 C C . ASP A 1 294 ? 21.617 -3.436 23.577 1.00 45.19 294 ASP A C 1
ATOM 2253 O O . ASP A 1 294 ? 20.622 -2.781 23.263 1.00 45.19 294 ASP A O 1
ATOM 2257 N N . LEU A 1 295 ? 22.166 -3.313 24.793 1.00 44.53 295 LEU A N 1
ATOM 2258 C CA . LEU A 1 295 ? 21.729 -2.353 25.817 1.00 44.53 295 LEU A CA 1
ATOM 2259 C C . LEU A 1 295 ? 22.413 -0.972 25.701 1.00 44.53 295 LEU A C 1
ATOM 2261 O O . LEU A 1 295 ? 22.232 -0.130 26.582 1.00 44.53 295 LEU A O 1
ATOM 2265 N N . ASN A 1 296 ? 23.195 -0.723 24.642 1.00 45.53 296 ASN A N 1
ATOM 2266 C CA . ASN A 1 296 ? 24.071 0.448 24.471 1.00 45.53 296 ASN A CA 1
ATOM 2267 C C . ASN A 1 296 ? 25.076 0.637 25.629 1.00 45.53 296 ASN A C 1
ATOM 2269 O O . ASN A 1 296 ? 25.401 1.760 26.030 1.00 45.53 296 ASN A O 1
ATOM 2273 N N . CYS A 1 297 ? 25.586 -0.471 26.171 1.00 56.19 297 CYS A N 1
ATOM 2274 C CA . CYS A 1 297 ? 26.475 -0.474 27.326 1.00 56.19 297 CYS A CA 1
ATOM 2275 C C . CYS A 1 297 ? 27.889 -0.976 27.007 1.00 56.19 297 CYS A C 1
ATOM 2277 O O . CYS A 1 297 ? 28.152 -1.676 26.032 1.00 56.19 297 CYS A O 1
ATOM 2279 N N . CYS A 1 298 ? 28.834 -0.585 27.858 1.00 60.56 298 CYS A N 1
ATOM 2280 C CA . CYS A 1 298 ? 30.230 -0.973 27.760 1.00 60.56 298 CYS A CA 1
ATOM 2281 C C . CYS A 1 298 ? 30.429 -2.380 28.331 1.00 60.56 298 CYS A C 1
ATOM 2283 O O . CYS A 1 298 ? 30.104 -2.622 29.494 1.00 60.56 298 CYS A O 1
ATOM 2285 N N . TYR A 1 299 ? 31.033 -3.279 27.550 1.00 67.25 299 TYR A N 1
ATOM 2286 C CA . TYR A 1 299 ? 31.416 -4.612 28.016 1.00 67.25 299 TYR A CA 1
ATOM 2287 C C . TYR A 1 299 ? 32.932 -4.749 28.190 1.00 67.25 299 TYR A C 1
ATOM 2289 O O . TYR A 1 299 ? 33.703 -4.440 27.279 1.00 67.25 299 TYR A O 1
ATOM 2297 N N . ASN A 1 300 ? 33.371 -5.225 29.355 1.00 70.44 300 ASN A N 1
ATOM 2298 C CA . ASN A 1 300 ? 34.758 -5.593 29.645 1.00 70.44 300 ASN A CA 1
ATOM 2299 C C . ASN A 1 300 ? 34.812 -6.427 30.936 1.00 70.44 300 ASN A C 1
ATOM 2301 O O . ASN A 1 300 ? 34.403 -5.945 31.989 1.00 70.44 300 ASN A O 1
ATOM 2305 N N . GLU A 1 301 ? 35.363 -7.637 30.900 1.00 66.12 301 GLU A N 1
ATOM 2306 C CA . GLU A 1 301 ? 35.467 -8.490 32.091 1.00 66.12 301 GLU A CA 1
ATOM 2307 C C . GLU A 1 301 ? 36.533 -7.986 33.077 1.00 66.12 301 GLU A C 1
ATOM 2309 O O . GLU A 1 301 ? 37.700 -7.805 32.726 1.00 66.12 301 GLU A O 1
ATOM 2314 N N . LEU A 1 302 ? 36.146 -7.785 34.341 1.00 68.50 302 LEU A N 1
ATOM 2315 C CA . LEU A 1 302 ? 37.065 -7.400 35.413 1.00 68.50 302 LEU A CA 1
ATOM 2316 C C . LEU A 1 302 ? 36.665 -8.081 36.725 1.00 68.50 302 LEU A C 1
ATOM 2318 O O . LEU A 1 302 ? 35.556 -7.899 37.218 1.00 68.50 302 LEU A O 1
ATOM 2322 N N . ALA A 1 303 ? 37.584 -8.847 37.316 1.00 62.97 303 ALA A N 1
ATOM 2323 C CA . ALA A 1 303 ? 37.312 -9.610 38.531 1.00 62.97 303 ALA A CA 1
ATOM 2324 C C . ALA A 1 303 ? 36.834 -8.707 39.688 1.00 62.97 303 ALA A C 1
ATOM 2326 O O . ALA A 1 303 ? 37.555 -7.811 40.130 1.00 62.97 303 ALA A O 1
ATOM 2327 N N . GLY A 1 304 ? 35.624 -8.972 40.191 1.00 63.38 304 GLY A N 1
ATOM 2328 C CA . GLY A 1 304 ? 35.004 -8.205 41.277 1.00 63.38 304 GLY A CA 1
ATOM 2329 C C . GLY A 1 304 ? 34.308 -6.906 40.851 1.00 63.38 304 GLY A C 1
ATOM 2330 O O . GLY A 1 304 ? 34.041 -6.073 41.715 1.00 63.38 304 GLY A O 1
ATOM 2331 N N . ALA A 1 305 ? 34.022 -6.715 39.560 1.00 69.69 305 ALA A N 1
ATOM 2332 C CA . ALA A 1 305 ? 33.252 -5.584 39.043 1.00 69.69 305 ALA A CA 1
ATOM 2333 C C . ALA A 1 305 ? 32.281 -6.024 37.922 1.00 69.69 305 ALA A C 1
ATOM 2335 O O . ALA A 1 305 ? 32.531 -7.047 37.284 1.00 69.69 305 ALA A O 1
ATOM 2336 N N . PRO A 1 306 ? 31.214 -5.249 37.639 1.00 69.81 306 PRO A N 1
ATOM 2337 C CA . PRO A 1 306 ? 30.315 -5.482 36.507 1.00 69.81 306 PRO A CA 1
ATOM 2338 C C . PRO A 1 306 ? 31.050 -5.700 35.178 1.00 69.81 306 PRO A C 1
ATOM 2340 O O . PRO A 1 306 ? 31.860 -4.852 34.781 1.00 69.81 306 PRO A O 1
ATOM 2343 N N . SER A 1 307 ? 30.746 -6.797 34.476 1.00 69.06 307 SER A N 1
ATOM 2344 C CA . SER A 1 307 ? 31.261 -7.048 33.119 1.00 69.06 307 SER A CA 1
ATOM 2345 C C . SER A 1 307 ? 30.541 -6.205 32.066 1.00 69.06 307 SER A C 1
ATOM 2347 O O . SER A 1 307 ? 31.186 -5.754 31.125 1.00 69.06 307 SER A O 1
ATOM 2349 N N . CYS A 1 308 ? 29.248 -5.921 32.264 1.00 66.50 308 CYS A N 1
ATOM 2350 C CA . CYS A 1 308 ? 28.476 -4.955 31.483 1.00 66.50 308 CYS A CA 1
ATOM 2351 C C . CYS A 1 308 ? 28.143 -3.724 32.340 1.00 66.50 308 CYS A C 1
ATOM 2353 O O . CYS A 1 308 ? 27.652 -3.853 33.464 1.00 66.50 308 CYS A O 1
ATOM 2355 N N . PHE A 1 309 ? 28.444 -2.522 31.846 1.00 66.88 309 PHE A N 1
ATOM 2356 C CA . PHE A 1 309 ? 28.328 -1.281 32.618 1.00 66.88 309 PHE A CA 1
ATOM 2357 C C . PHE A 1 309 ? 28.068 -0.048 31.744 1.00 66.88 309 PHE A C 1
ATOM 2359 O O . PHE A 1 309 ? 28.407 -0.011 30.565 1.00 66.88 309 PHE A O 1
ATOM 2366 N N . TYR A 1 310 ? 27.489 0.998 32.331 1.00 58.78 310 TYR A N 1
ATOM 2367 C CA . TYR A 1 310 ? 27.266 2.271 31.634 1.00 58.78 310 TYR A CA 1
ATOM 2368 C C . TYR A 1 310 ? 28.577 3.022 31.361 1.00 58.78 310 TYR A C 1
ATOM 2370 O O . TYR A 1 310 ? 29.435 3.095 32.238 1.00 58.78 310 TYR A O 1
ATOM 2378 N N . GLY A 1 311 ? 28.713 3.625 30.175 1.00 54.03 311 GLY A N 1
ATOM 2379 C CA . GLY A 1 311 ? 29.838 4.505 29.826 1.00 54.03 311 GLY A CA 1
ATOM 2380 C C . GLY A 1 311 ? 29.766 5.890 30.487 1.00 54.03 311 GLY A C 1
ATOM 2381 O O . GLY A 1 311 ? 28.714 6.327 30.959 1.00 54.03 311 GLY A O 1
ATOM 2382 N N . SER A 1 312 ? 30.890 6.613 30.523 1.00 47.50 312 SER A N 1
ATOM 2383 C CA . SER A 1 312 ? 30.969 7.930 31.162 1.00 47.50 312 SER A CA 1
ATOM 2384 C C . SER A 1 312 ? 30.122 8.955 30.402 1.00 47.50 312 SER A C 1
ATOM 2386 O O . SER A 1 312 ? 30.462 9.319 29.278 1.00 47.50 312 SER A O 1
ATOM 2388 N N . GLY A 1 313 ? 29.048 9.434 31.030 1.00 46.78 313 GLY A N 1
ATOM 2389 C CA . GLY A 1 313 ? 28.105 10.387 30.432 1.00 46.78 313 GLY A CA 1
ATOM 2390 C C . GLY A 1 313 ? 26.771 9.780 29.985 1.00 46.78 313 GLY A C 1
ATOM 2391 O O . GLY A 1 313 ? 25.880 10.536 29.620 1.00 46.78 313 GLY A O 1
ATOM 2392 N N . GLN A 1 314 ? 26.587 8.456 30.064 1.00 41.75 314 GLN A N 1
ATOM 2393 C CA . GLN A 1 314 ? 25.273 7.848 29.827 1.00 41.75 314 GLN A CA 1
ATOM 2394 C C . GLN A 1 314 ? 24.301 8.164 30.985 1.00 41.75 314 GLN A C 1
ATOM 2396 O O . GLN A 1 314 ? 24.675 7.978 32.153 1.00 41.75 314 GLN A O 1
ATOM 2401 N N . PRO A 1 315 ? 23.058 8.615 30.711 1.00 40.62 315 PRO A N 1
ATOM 2402 C CA . PRO A 1 315 ? 22.022 8.736 31.731 1.00 40.62 315 PRO A CA 1
ATOM 2403 C C . PRO A 1 315 ? 21.731 7.367 32.347 1.00 40.62 315 PRO A C 1
ATOM 2405 O O . PRO A 1 315 ? 21.608 6.361 31.650 1.00 40.62 315 PRO A O 1
ATOM 2408 N N . LYS A 1 316 ? 21.625 7.313 33.675 1.00 41.00 316 LYS A N 1
ATOM 2409 C CA . LYS A 1 316 ? 21.385 6.056 34.388 1.00 41.00 316 LYS A CA 1
ATOM 2410 C C . LYS A 1 316 ? 19.920 5.660 34.235 1.00 41.00 316 LYS A C 1
ATOM 2412 O O . LYS A 1 316 ? 19.073 6.254 34.900 1.00 41.00 316 LYS A O 1
ATOM 2417 N N . ASN A 1 317 ? 19.636 4.643 33.420 1.00 39.09 317 ASN A N 1
ATOM 2418 C CA . ASN A 1 317 ? 18.310 4.030 33.382 1.00 39.09 317 ASN A CA 1
ATOM 2419 C C . ASN A 1 317 ? 17.963 3.504 34.785 1.00 39.09 317 ASN A C 1
ATOM 2421 O O . ASN A 1 317 ? 18.598 2.575 35.290 1.00 39.09 317 ASN A O 1
ATOM 2425 N N . THR A 1 318 ? 16.956 4.097 35.420 1.00 36.00 318 THR A N 1
ATOM 2426 C CA . THR A 1 318 ? 16.185 3.433 36.476 1.00 36.00 318 THR A CA 1
ATOM 2427 C C . THR A 1 318 ? 15.034 2.658 35.824 1.00 36.00 318 THR A C 1
ATOM 2429 O O . THR A 1 318 ? 14.852 2.718 34.610 1.00 36.00 318 THR A O 1
ATOM 2432 N N . ALA A 1 319 ? 14.278 1.875 36.598 1.00 36.91 319 ALA A N 1
ATOM 2433 C CA . ALA A 1 319 ? 13.344 0.858 36.092 1.00 36.91 319 ALA A CA 1
ATOM 2434 C C . ALA A 1 319 ? 12.052 1.389 35.407 1.00 36.91 319 ALA A C 1
ATOM 2436 O O . ALA A 1 319 ? 11.010 0.745 35.485 1.00 36.91 319 ALA A O 1
ATOM 2437 N N . ALA A 1 320 ? 12.097 2.557 34.757 1.00 35.44 320 ALA A N 1
ATOM 2438 C CA . ALA A 1 320 ? 10.957 3.219 34.124 1.00 35.44 320 ALA A CA 1
ATOM 2439 C C . ALA A 1 320 ? 11.326 3.828 32.751 1.00 35.44 320 ALA A C 1
ATOM 2441 O O . ALA A 1 320 ? 11.477 5.037 32.624 1.00 35.44 320 ALA A O 1
ATOM 2442 N N . GLY A 1 321 ? 11.427 2.984 31.717 1.00 46.62 321 GLY A N 1
ATOM 2443 C CA . GLY A 1 321 ? 11.447 3.394 30.302 1.00 46.62 321 GLY A CA 1
ATOM 2444 C C . GLY A 1 321 ? 12.774 3.947 29.749 1.00 46.62 321 GLY A C 1
ATOM 2445 O O . GLY A 1 321 ? 13.665 4.382 30.478 1.00 46.62 321 GLY A O 1
ATOM 2446 N N . SER A 1 322 ? 12.908 3.918 28.418 1.00 49.81 322 SER A N 1
ATOM 2447 C CA . SER A 1 322 ? 14.160 4.222 27.701 1.00 49.81 322 SER A CA 1
ATOM 2448 C C . SER A 1 322 ? 14.277 5.694 27.299 1.00 49.81 322 SER A C 1
ATOM 2450 O O . SER A 1 322 ? 13.348 6.258 26.725 1.00 49.81 322 SER A O 1
ATOM 2452 N N . CYS A 1 323 ? 15.453 6.298 27.497 1.00 49.59 323 CYS A N 1
ATOM 2453 C CA . CYS A 1 323 ? 15.759 7.632 26.965 1.00 49.59 323 CYS A CA 1
ATOM 2454 C C . CYS A 1 323 ? 16.260 7.643 25.511 1.00 49.59 323 CYS A C 1
ATOM 2456 O O . CYS A 1 323 ? 16.510 8.715 24.961 1.00 49.59 323 CYS A O 1
ATOM 2458 N N . ASN A 1 324 ? 16.397 6.486 24.856 1.00 52.53 324 ASN A N 1
ATOM 2459 C CA . ASN A 1 324 ? 16.943 6.397 23.499 1.00 52.53 324 ASN A CA 1
ATOM 2460 C C . ASN A 1 324 ? 15.868 6.563 22.401 1.00 52.53 324 ASN A C 1
ATOM 2462 O O . ASN A 1 324 ? 15.733 5.720 21.515 1.00 52.53 324 ASN A O 1
ATOM 2466 N N . ILE A 1 325 ? 15.079 7.643 22.464 1.00 51.81 325 ILE A N 1
ATOM 2467 C CA . ILE A 1 325 ? 14.083 7.960 21.428 1.00 51.81 325 ILE A CA 1
ATOM 2468 C C . ILE A 1 325 ? 14.748 8.777 20.311 1.00 51.81 325 ILE A C 1
ATOM 2470 O O . ILE A 1 325 ? 14.831 10.008 20.371 1.00 51.81 325 ILE A O 1
ATOM 2474 N N . ILE A 1 326 ? 15.239 8.078 19.286 1.00 51.25 326 ILE A N 1
ATOM 2475 C CA . ILE A 1 326 ? 15.889 8.686 18.109 1.00 51.25 326 ILE A CA 1
ATOM 2476 C C . ILE A 1 326 ? 14.901 9.158 17.033 1.00 51.25 326 ILE A C 1
ATOM 2478 O O . ILE A 1 326 ? 15.263 9.982 16.199 1.00 51.25 326 ILE A O 1
ATOM 2482 N N . ASN A 1 327 ? 13.659 8.666 17.049 1.00 48.84 327 ASN A N 1
ATOM 2483 C CA . ASN A 1 327 ? 12.608 9.117 16.141 1.00 48.84 327 ASN A CA 1
ATOM 2484 C C . ASN A 1 327 ? 11.965 10.410 16.691 1.00 48.84 327 ASN A C 1
ATOM 2486 O O . ASN A 1 327 ? 11.403 10.361 17.789 1.00 48.84 327 ASN A O 1
ATOM 2490 N N . PRO A 1 328 ? 11.986 11.539 15.950 1.00 55.34 328 PRO A N 1
ATOM 2491 C CA . PRO A 1 328 ? 11.331 12.787 16.354 1.00 55.34 328 PRO A CA 1
ATOM 2492 C C . PRO A 1 328 ? 9.872 12.601 16.794 1.00 55.34 328 PRO A C 1
ATOM 2494 O O . PRO A 1 328 ? 9.440 13.202 17.775 1.00 55.34 328 PRO A O 1
ATOM 2497 N N . LEU A 1 329 ? 9.139 11.722 16.103 1.00 48.34 329 LEU A N 1
ATOM 2498 C CA . LEU A 1 329 ? 7.689 11.553 16.243 1.00 48.34 329 LEU A CA 1
ATOM 2499 C C . LEU A 1 329 ? 7.282 10.760 17.497 1.00 48.34 329 LEU A C 1
ATOM 2501 O O . LEU A 1 329 ? 6.128 10.795 17.906 1.00 48.34 329 LEU A O 1
ATOM 2505 N N . GLN A 1 330 ? 8.223 10.048 18.124 1.00 50.19 330 GLN A N 1
ATOM 2506 C CA . GLN A 1 330 ? 7.973 9.244 19.328 1.00 50.19 330 GLN A CA 1
ATOM 2507 C C . GLN A 1 330 ? 8.221 10.025 20.633 1.00 50.19 330 GLN A C 1
ATOM 2509 O O . GLN A 1 330 ? 8.059 9.479 21.727 1.00 50.19 330 GLN A O 1
ATOM 2514 N N . ARG A 1 331 ? 8.628 11.301 20.551 1.00 66.75 331 ARG A N 1
ATOM 2515 C CA . ARG A 1 331 ? 8.948 12.136 21.717 1.00 66.75 331 ARG A CA 1
ATOM 2516 C C . ARG A 1 331 ? 7.749 12.939 22.201 1.00 66.75 331 ARG A C 1
ATOM 2518 O O . ARG A 1 331 ? 7.342 13.911 21.574 1.00 66.75 331 ARG A O 1
ATOM 2525 N N . THR A 1 332 ? 7.260 12.612 23.391 1.00 64.06 332 THR A N 1
ATOM 2526 C CA . THR A 1 332 ? 6.274 13.438 24.099 1.00 64.06 332 THR A CA 1
ATOM 2527 C C . THR A 1 332 ? 6.988 14.455 24.982 1.00 64.06 332 THR A C 1
ATOM 2529 O O . THR A 1 332 ? 7.759 14.058 25.853 1.00 64.06 332 THR A O 1
ATOM 2532 N N . GLN A 1 333 ? 6.727 15.749 24.775 1.00 74.62 333 GLN A N 1
ATOM 2533 C CA . GLN A 1 333 ? 7.298 16.856 25.555 1.00 74.62 333 GLN A CA 1
ATOM 2534 C C . GLN A 1 333 ? 7.111 16.639 27.068 1.00 74.62 333 GLN A C 1
ATOM 2536 O O . GLN A 1 333 ? 5.997 16.404 27.536 1.00 74.62 333 GLN A O 1
ATOM 2541 N N . CYS A 1 334 ? 8.193 16.779 27.838 1.00 57.41 334 CYS A N 1
ATOM 2542 C CA . CYS A 1 334 ? 8.146 16.809 29.297 1.00 57.41 334 CYS A CA 1
ATOM 2543 C C . CYS A 1 334 ? 8.459 18.219 29.812 1.00 57.41 334 CYS A C 1
ATOM 2545 O O . CYS A 1 334 ? 9.522 18.778 29.552 1.00 57.41 334 CYS A O 1
ATOM 2547 N N . GLY A 1 335 ? 7.536 18.807 30.575 1.00 64.50 335 GLY A N 1
ATOM 2548 C CA . GLY A 1 335 ? 7.686 20.180 31.060 1.00 64.50 335 GLY A CA 1
ATOM 2549 C C . GLY A 1 335 ? 7.640 21.231 29.944 1.00 64.50 335 GLY A C 1
ATOM 2550 O O . GLY A 1 335 ? 7.151 20.979 28.848 1.00 64.50 335 GLY A O 1
ATOM 2551 N N . GLU A 1 336 ? 8.115 22.437 30.243 1.00 73.88 336 GLU A N 1
ATOM 2552 C CA . GLU A 1 336 ? 7.961 23.610 29.374 1.00 73.88 336 GLU A CA 1
ATOM 2553 C C . GLU A 1 336 ? 8.902 23.593 28.156 1.00 73.88 336 GLU A C 1
ATOM 2555 O O . GLU A 1 336 ? 10.007 23.047 28.199 1.00 73.88 336 GLU A O 1
ATOM 2560 N N . ALA A 1 337 ? 8.486 24.237 27.063 1.00 61.38 337 ALA A N 1
ATOM 2561 C CA . ALA A 1 337 ? 9.342 24.427 25.897 1.00 61.38 337 ALA A CA 1
ATOM 2562 C C . ALA A 1 337 ? 10.591 25.250 26.274 1.00 61.38 337 ALA A C 1
ATOM 2564 O O . ALA A 1 337 ? 10.480 26.315 26.882 1.00 61.38 337 ALA A O 1
ATOM 2565 N N . ASN A 1 338 ? 11.775 24.777 25.871 1.00 70.75 338 ASN A N 1
ATOM 2566 C CA . ASN A 1 338 ? 13.095 25.319 26.244 1.00 70.75 338 ASN A CA 1
ATOM 2567 C C . ASN A 1 338 ? 13.509 25.116 27.719 1.00 70.75 338 ASN A C 1
ATOM 2569 O O . ASN A 1 338 ? 14.420 25.790 28.206 1.00 70.75 338 ASN A O 1
ATOM 2573 N N . ILE A 1 339 ? 12.890 24.170 28.434 1.00 77.56 339 ILE A N 1
ATOM 2574 C CA . ILE A 1 339 ? 13.404 23.690 29.722 1.00 77.56 339 ILE A CA 1
ATOM 2575 C C . ILE A 1 339 ? 14.849 23.171 29.576 1.00 77.56 339 ILE A C 1
ATOM 2577 O O . ILE A 1 339 ? 15.163 22.439 28.641 1.00 77.56 339 ILE A O 1
ATOM 2581 N N . ASN A 1 340 ? 15.739 23.546 30.500 1.00 77.88 340 ASN A N 1
ATOM 2582 C CA . ASN A 1 340 ? 17.141 23.116 30.462 1.00 77.88 340 ASN A CA 1
ATOM 2583 C C . ASN A 1 340 ? 17.311 21.658 30.936 1.00 77.88 340 ASN A C 1
ATOM 2585 O O . ASN A 1 340 ? 16.525 21.176 31.753 1.00 77.88 340 ASN A O 1
ATOM 2589 N N . GLU A 1 341 ? 18.380 20.986 30.494 1.00 66.56 341 GLU A N 1
ATOM 2590 C CA . GLU A 1 341 ? 18.707 19.588 30.834 1.00 66.56 341 GLU A CA 1
ATOM 2591 C C . GLU A 1 341 ? 18.574 19.265 32.331 1.00 66.56 341 GLU A C 1
ATOM 2593 O O . GLU A 1 341 ? 17.972 18.267 32.724 1.00 66.56 341 GLU A O 1
ATOM 2598 N N . LYS A 1 342 ? 19.102 20.131 33.198 1.00 57.84 342 LYS A N 1
ATOM 2599 C CA . LYS A 1 342 ? 19.129 19.909 34.649 1.00 57.84 342 LYS A CA 1
ATOM 2600 C C . LYS A 1 342 ? 17.736 19.990 35.282 1.00 57.84 342 LYS A C 1
ATOM 2602 O O . LYS A 1 342 ? 17.460 19.279 36.248 1.00 57.84 342 LYS A O 1
ATOM 2607 N N . GLU A 1 343 ? 16.872 20.852 34.756 1.00 56.25 343 GLU A N 1
ATOM 2608 C CA . GLU A 1 343 ? 15.469 20.986 35.161 1.00 56.25 343 GLU A CA 1
ATOM 2609 C C . GLU A 1 343 ? 14.600 19.856 34.577 1.00 56.25 343 GLU A C 1
ATOM 2611 O O . GLU A 1 343 ? 13.701 19.361 35.256 1.00 56.25 343 GLU A O 1
ATOM 2616 N N . CYS A 1 344 ? 14.906 19.413 33.352 1.00 50.62 344 CYS A N 1
ATOM 2617 C CA . CYS A 1 344 ? 14.292 18.259 32.695 1.00 50.62 344 CYS A CA 1
ATOM 2618 C C . CYS A 1 344 ? 14.559 16.964 33.476 1.00 50.62 344 CYS A C 1
ATOM 2620 O O . CYS A 1 344 ? 13.633 16.304 33.945 1.00 50.62 344 CYS A O 1
ATOM 2622 N N . ASN A 1 345 ? 15.835 16.664 33.735 1.00 50.28 345 ASN A N 1
ATOM 2623 C CA . ASN A 1 345 ? 16.257 15.473 34.472 1.00 50.28 345 ASN A CA 1
ATOM 2624 C C . ASN A 1 345 ? 15.705 15.474 35.917 1.00 50.28 345 ASN A C 1
ATOM 2626 O O . ASN A 1 345 ? 15.388 14.422 36.468 1.00 50.28 345 ASN A O 1
ATOM 2630 N N . ARG A 1 346 ? 15.506 16.656 36.528 1.00 48.66 346 ARG A N 1
ATOM 2631 C CA . ARG A 1 346 ? 14.820 16.814 37.830 1.00 48.66 346 ARG A CA 1
ATOM 2632 C C . ARG A 1 346 ? 13.350 16.397 37.823 1.00 48.66 346 ARG A C 1
ATOM 2634 O O . ARG A 1 346 ? 12.846 16.026 38.879 1.00 48.66 346 ARG A O 1
ATOM 2641 N N . LYS A 1 347 ? 12.665 16.494 36.682 1.00 46.84 347 LYS A N 1
ATOM 2642 C CA . LYS A 1 347 ? 11.274 16.047 36.512 1.00 46.84 347 LYS A CA 1
ATOM 2643 C C . LYS A 1 347 ? 11.164 14.534 36.278 1.00 46.84 347 LYS A C 1
ATOM 2645 O O . LYS A 1 347 ? 10.048 14.040 36.195 1.00 46.84 347 LYS A O 1
ATOM 2650 N N . GLY A 1 348 ? 12.287 13.806 36.218 1.00 43.66 348 GLY A N 1
ATOM 2651 C CA . GLY A 1 348 ? 12.302 12.376 35.896 1.00 43.66 348 GLY A CA 1
ATOM 2652 C C . GLY A 1 348 ? 12.045 12.122 34.411 1.00 43.66 348 GLY A C 1
ATOM 2653 O O . GLY A 1 348 ? 11.263 11.245 34.068 1.00 43.66 348 GLY A O 1
ATOM 2654 N N . CYS A 1 349 ? 12.652 12.945 33.555 1.00 58.91 349 CYS A N 1
ATOM 2655 C CA . CYS A 1 349 ? 12.488 12.918 32.107 1.00 58.91 349 CYS A CA 1
ATOM 2656 C C . CYS A 1 349 ? 13.842 12.857 31.396 1.00 58.91 349 CYS A C 1
ATOM 2658 O O . CYS A 1 349 ? 14.885 13.144 31.984 1.00 58.91 349 CYS A O 1
ATOM 2660 N N . CYS A 1 350 ? 13.801 12.500 30.117 1.00 63.88 350 CYS A N 1
ATOM 2661 C CA . CYS A 1 350 ? 14.956 12.352 29.248 1.00 63.88 350 CYS A CA 1
ATOM 2662 C C . CYS A 1 350 ? 15.276 13.666 28.528 1.00 63.88 350 CYS A C 1
ATOM 2664 O O . CYS A 1 350 ? 14.365 14.388 28.116 1.00 63.88 350 CYS A O 1
ATOM 2666 N N . TYR A 1 351 ? 16.565 13.955 28.328 1.00 72.94 351 TYR A N 1
ATOM 2667 C CA . TYR A 1 351 ? 17.014 15.154 27.623 1.00 72.94 351 TYR A CA 1
ATOM 2668 C C . TYR A 1 351 ? 18.079 14.846 26.567 1.00 72.94 351 TYR A C 1
ATOM 2670 O O . TYR A 1 351 ? 19.129 14.293 26.889 1.00 72.94 351 TYR A O 1
ATOM 2678 N N . ASN A 1 352 ? 17.831 15.251 25.321 1.00 76.19 352 ASN A N 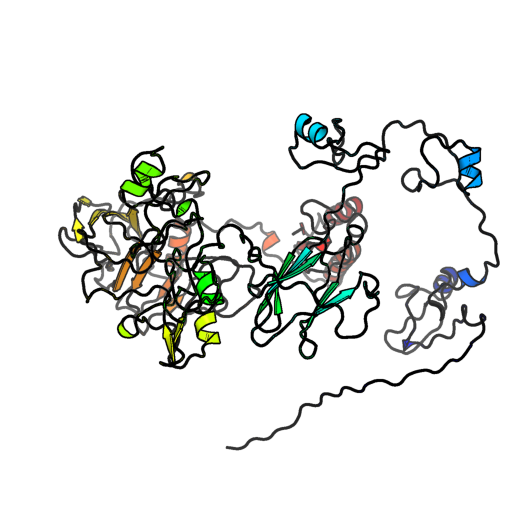1
ATOM 2679 C CA . ASN A 1 352 ? 18.835 15.454 24.270 1.00 76.19 352 ASN A CA 1
ATOM 2680 C C . ASN A 1 352 ? 18.214 16.223 23.091 1.00 76.19 352 ASN A C 1
ATOM 2682 O O . ASN A 1 352 ? 17.016 16.135 22.828 1.00 76.19 352 ASN A O 1
ATOM 2686 N N . GLU A 1 353 ? 19.032 16.969 22.356 1.00 74.94 353 GLU A N 1
ATOM 2687 C CA . GLU A 1 353 ? 18.563 17.795 21.240 1.00 74.94 353 GLU A CA 1
ATOM 2688 C C . GLU A 1 353 ? 18.299 16.949 19.984 1.00 74.94 353 GLU A C 1
ATOM 2690 O O . GLU A 1 353 ? 19.119 16.116 19.596 1.00 74.94 353 GLU A O 1
ATOM 2695 N N . LEU A 1 354 ? 17.150 17.170 19.340 1.00 70.88 354 LEU A N 1
ATOM 2696 C CA . LEU A 1 354 ? 16.774 16.544 18.073 1.00 70.88 354 LEU A CA 1
ATOM 2697 C C . LEU A 1 354 ? 15.960 17.544 17.248 1.00 70.88 354 LEU A C 1
ATOM 2699 O O . LEU A 1 354 ? 14.972 18.096 17.729 1.00 70.88 354 LEU A O 1
ATOM 2703 N N . ASN A 1 355 ? 16.385 17.804 16.012 1.00 67.69 355 ASN A N 1
ATOM 2704 C CA . ASN A 1 355 ? 15.751 18.827 15.184 1.00 67.69 355 ASN A CA 1
ATOM 2705 C C . ASN A 1 355 ? 14.298 18.437 14.852 1.00 67.69 355 ASN A C 1
ATOM 2707 O O . ASN A 1 355 ? 14.044 17.325 14.394 1.00 67.69 355 ASN A O 1
ATOM 2711 N N . GLY A 1 356 ? 13.355 19.352 15.091 1.00 65.38 356 GLY A N 1
ATOM 2712 C CA . GLY A 1 356 ? 11.921 19.108 14.908 1.00 65.38 356 GLY A CA 1
ATOM 2713 C C . GLY A 1 356 ? 11.219 18.342 16.040 1.00 65.38 356 GLY A C 1
ATOM 2714 O O . GLY A 1 356 ? 10.074 17.949 15.846 1.00 65.38 356 GLY A O 1
ATOM 2715 N N . ALA A 1 357 ? 11.851 18.133 17.204 1.00 74.12 357 ALA A N 1
ATOM 2716 C CA . ALA A 1 357 ? 11.228 17.442 18.339 1.00 74.12 357 ALA A CA 1
ATOM 2717 C C . ALA A 1 357 ? 11.585 18.052 19.712 1.00 74.12 357 ALA A C 1
ATOM 2719 O O . ALA A 1 357 ? 12.562 18.793 19.828 1.00 74.12 357 ALA A O 1
ATOM 2720 N N . PRO A 1 358 ? 10.827 17.721 20.778 1.00 75.94 358 PRO A N 1
ATOM 2721 C CA . PRO A 1 358 ? 11.164 18.070 22.156 1.00 75.94 358 PRO A CA 1
ATOM 2722 C C . PRO A 1 358 ? 12.591 17.684 22.578 1.00 75.94 358 PRO A C 1
ATOM 2724 O O . PRO A 1 358 ? 12.968 16.507 22.539 1.00 75.94 358 PRO A O 1
ATOM 2727 N N . SER A 1 359 ? 13.357 18.667 23.068 1.00 80.00 359 SER A N 1
ATOM 2728 C CA . SER A 1 359 ? 14.660 18.424 23.707 1.00 80.00 359 SER A CA 1
ATOM 2729 C C . SER A 1 359 ? 14.523 17.770 25.083 1.00 80.00 359 SER A C 1
ATOM 2731 O O . SER A 1 359 ? 15.402 17.014 25.480 1.00 80.00 359 SER A O 1
ATOM 2733 N N . CYS A 1 360 ? 13.419 18.035 25.795 1.00 75.38 360 CYS A N 1
ATOM 2734 C CA . CYS A 1 360 ? 13.034 17.352 27.030 1.00 75.38 360 CYS A CA 1
ATOM 2735 C C . CYS A 1 360 ? 11.764 16.537 26.790 1.00 75.38 360 CYS A C 1
ATOM 2737 O O . CYS A 1 360 ? 10.735 17.092 26.395 1.00 75.38 360 CYS A O 1
ATOM 2739 N N . PHE A 1 361 ? 11.822 15.233 27.031 1.00 70.25 361 PHE A N 1
ATOM 2740 C CA . PHE A 1 361 ? 10.754 14.303 26.683 1.00 70.25 361 PHE A CA 1
ATOM 2741 C C . PHE A 1 361 ? 10.565 13.221 27.747 1.00 70.25 361 PHE A C 1
ATOM 2743 O O . PHE A 1 361 ? 11.477 12.889 28.506 1.00 70.25 361 PHE A O 1
ATOM 2750 N N . ASN A 1 362 ? 9.351 12.681 27.820 1.00 58.75 362 ASN A N 1
ATOM 2751 C CA . ASN A 1 362 ? 9.041 11.542 28.680 1.00 58.75 362 ASN A CA 1
ATOM 2752 C C . ASN A 1 362 ? 9.861 10.315 28.257 1.00 58.75 362 ASN A C 1
ATOM 2754 O O . ASN A 1 362 ? 10.191 10.158 27.081 1.00 58.75 362 ASN A O 1
ATOM 2758 N N . HIS A 1 363 ? 10.143 9.421 29.204 1.00 55.00 363 HIS A N 1
ATOM 2759 C CA . HIS A 1 363 ? 10.738 8.122 28.896 1.00 55.00 363 HIS A CA 1
ATOM 2760 C C . HIS A 1 363 ? 9.896 7.381 27.846 1.00 55.00 363 HIS A C 1
ATOM 2762 O O . HIS A 1 363 ? 8.665 7.391 27.902 1.00 55.00 363 HIS A O 1
ATOM 2768 N N . GLY A 1 364 ? 10.562 6.751 26.879 1.00 47.25 364 GLY A N 1
ATOM 2769 C CA . GLY A 1 364 ? 9.888 6.019 25.815 1.00 47.25 364 GLY A CA 1
ATOM 2770 C C . GLY A 1 364 ? 9.151 4.794 26.360 1.00 47.25 364 GLY A C 1
ATOM 2771 O O . GLY A 1 364 ? 9.647 4.175 27.313 1.00 47.25 364 GLY A O 1
ATOM 2772 N N . PRO A 1 365 ? 8.007 4.416 25.753 1.00 44.00 365 PRO A N 1
ATOM 2773 C CA . PRO A 1 365 ? 7.385 3.125 26.024 1.00 44.00 365 PRO A CA 1
ATOM 2774 C C . PRO A 1 365 ? 8.408 2.012 25.772 1.00 44.00 365 PRO A C 1
ATOM 2776 O O . PRO A 1 365 ? 9.351 2.177 24.991 1.00 44.00 365 PRO A O 1
ATOM 2779 N N . ASN A 1 366 ? 8.241 0.884 26.460 1.00 44.38 366 ASN A N 1
ATOM 2780 C CA . ASN A 1 366 ? 9.134 -0.260 26.311 1.00 44.38 366 ASN A CA 1
ATOM 2781 C C . ASN A 1 366 ? 9.252 -0.635 24.829 1.00 44.38 366 ASN A C 1
ATOM 2783 O O . ASN A 1 366 ? 8.261 -1.026 24.217 1.00 44.38 366 ASN A O 1
ATOM 2787 N N . VAL A 1 367 ? 10.463 -0.561 24.266 1.00 40.19 367 VAL A N 1
ATOM 2788 C CA . VAL A 1 367 ? 10.728 -1.120 22.935 1.00 40.19 367 VAL A CA 1
ATOM 2789 C C . VAL A 1 367 ? 10.307 -2.596 22.979 1.00 40.19 367 VAL A C 1
ATOM 2791 O O . VAL A 1 367 ? 10.784 -3.299 23.876 1.00 40.19 367 VAL A O 1
ATOM 2794 N N . PRO A 1 368 ? 9.424 -3.080 22.080 1.00 44.84 368 PRO A N 1
ATOM 2795 C CA . PRO A 1 368 ? 8.900 -4.441 22.153 1.00 44.84 368 PRO A CA 1
ATOM 2796 C C . PRO A 1 368 ? 10.025 -5.483 22.187 1.00 44.84 368 PRO A C 1
ATOM 2798 O O . PRO A 1 368 ? 10.704 -5.729 21.189 1.00 44.84 368 PRO A O 1
ATOM 2801 N N . SER A 1 369 ? 10.233 -6.085 23.360 1.00 42.59 369 SER A N 1
ATOM 2802 C CA . SER A 1 369 ? 11.380 -6.954 23.643 1.00 42.59 369 SER A CA 1
ATOM 2803 C C . SER A 1 369 ? 10.970 -8.421 23.779 1.00 42.59 369 SER A C 1
ATOM 2805 O O . SER A 1 369 ? 9.796 -8.731 23.981 1.00 42.59 369 SER A O 1
ATOM 2807 N N . CYS A 1 370 ? 11.944 -9.331 23.710 1.00 47.25 370 CYS A N 1
ATOM 2808 C CA . CYS A 1 370 ? 11.734 -10.750 24.016 1.00 47.25 370 CYS A CA 1
ATOM 2809 C C . CYS A 1 370 ? 11.863 -11.095 25.508 1.00 47.25 370 CYS A C 1
ATOM 2811 O O . CYS A 1 370 ? 11.797 -12.267 25.874 1.00 47.25 370 CYS A O 1
ATOM 2813 N N . ILE A 1 371 ? 12.033 -10.091 26.373 1.00 49.84 371 ILE A N 1
ATOM 2814 C CA . ILE A 1 371 ? 12.060 -10.257 27.826 1.00 49.84 371 ILE A CA 1
ATOM 2815 C C . ILE A 1 371 ? 10.610 -10.193 28.319 1.00 49.84 371 ILE A C 1
ATOM 2817 O O . ILE A 1 371 ? 10.104 -9.130 28.670 1.00 49.84 371 ILE A O 1
ATOM 2821 N N . VAL A 1 372 ? 9.942 -11.348 28.265 1.00 50.56 372 VAL A N 1
ATOM 2822 C CA . VAL A 1 372 ? 8.568 -11.570 28.739 1.00 50.56 372 VAL A CA 1
ATOM 2823 C C . VAL A 1 372 ? 8.563 -12.790 29.660 1.00 50.56 372 VAL A C 1
ATOM 2825 O O . VAL A 1 372 ? 9.063 -13.862 29.277 1.00 50.56 372 VAL A O 1
ATOM 2828 N N . ASP A 1 373 ? 7.996 -12.626 30.856 1.00 53.19 373 ASP A N 1
ATOM 2829 C CA . ASP A 1 373 ? 7.827 -13.699 31.838 1.00 53.19 373 ASP A CA 1
ATOM 2830 C C . ASP A 1 373 ? 6.938 -14.815 31.278 1.00 53.19 373 ASP A C 1
ATOM 2832 O O . ASP A 1 373 ? 6.025 -14.570 30.497 1.00 53.19 373 ASP A O 1
ATOM 2836 N N . VAL A 1 374 ? 7.227 -16.073 31.628 1.00 59.78 374 VAL A N 1
ATOM 2837 C CA . VAL A 1 374 ? 6.638 -17.255 30.958 1.00 59.78 374 VAL A CA 1
ATOM 2838 C C . VAL A 1 374 ? 5.103 -17.269 31.015 1.00 59.78 374 VAL A C 1
ATOM 2840 O O . VAL A 1 374 ? 4.462 -17.760 30.088 1.00 59.78 374 VAL A O 1
ATOM 2843 N N . GLU A 1 375 ? 4.529 -16.708 32.079 1.00 57.62 375 GLU A N 1
ATOM 2844 C CA . GLU A 1 375 ? 3.085 -16.629 32.328 1.00 57.62 375 GLU A CA 1
ATOM 2845 C C . GLU A 1 375 ? 2.381 -15.563 31.460 1.00 57.62 375 GLU A C 1
ATOM 2847 O O . GLU A 1 375 ? 1.202 -15.718 31.146 1.00 57.62 375 GLU A O 1
ATOM 2852 N N . ASP A 1 376 ? 3.116 -14.552 30.979 1.00 52.22 376 ASP A N 1
ATOM 2853 C CA . ASP A 1 376 ? 2.591 -13.374 30.265 1.00 52.22 376 ASP A CA 1
ATOM 2854 C C . ASP A 1 376 ? 2.703 -13.488 28.729 1.00 52.22 376 ASP A C 1
ATOM 2856 O O . ASP A 1 376 ? 2.441 -12.546 27.977 1.00 52.22 376 ASP A O 1
ATOM 2860 N N . ARG A 1 377 ? 3.121 -14.654 28.224 1.00 66.75 377 ARG A N 1
ATOM 2861 C CA . ARG A 1 377 ? 3.432 -14.870 26.803 1.00 66.75 377 ARG A CA 1
ATOM 2862 C C . ARG A 1 377 ? 2.200 -15.160 25.956 1.00 66.75 377 ARG A C 1
ATOM 2864 O O . ARG A 1 377 ? 1.781 -16.311 25.819 1.00 66.75 377 ARG A O 1
ATOM 2871 N N . GLU A 1 378 ? 1.698 -14.137 25.266 1.00 67.69 378 GLU A N 1
ATOM 2872 C CA . GLU A 1 378 ? 0.759 -14.336 24.156 1.00 67.69 378 GLU A CA 1
ATOM 2873 C C . GLU A 1 378 ? 1.397 -15.166 23.031 1.00 67.69 378 GLU A C 1
ATOM 2875 O O . GLU A 1 378 ? 2.453 -14.803 22.505 1.00 67.69 378 GLU A O 1
ATOM 2880 N N . GLN A 1 379 ? 0.730 -16.250 22.618 1.00 73.69 379 GLN A N 1
ATOM 2881 C CA . GLN A 1 379 ? 1.193 -17.111 21.527 1.00 73.69 379 GLN A CA 1
ATOM 2882 C C . GLN A 1 379 ? 1.308 -16.332 20.205 1.00 73.69 379 GLN A C 1
ATOM 2884 O O . GLN A 1 379 ? 0.427 -15.559 19.825 1.00 73.69 379 GLN A O 1
ATOM 2889 N N . CYS A 1 380 ? 2.390 -16.595 19.477 1.00 62.59 380 CYS A N 1
ATOM 2890 C CA . CYS A 1 380 ? 2.593 -16.165 18.102 1.00 62.59 380 CYS A CA 1
ATOM 2891 C C . CYS A 1 380 ? 2.849 -17.397 17.227 1.00 62.59 380 CYS A C 1
ATOM 2893 O O . CYS A 1 380 ? 3.593 -18.290 17.623 1.00 62.59 380 CYS A O 1
ATOM 289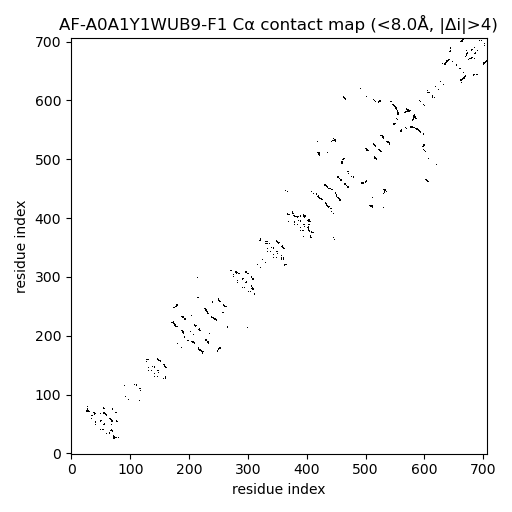5 N N . GLY A 1 381 ? 2.215 -17.483 16.057 1.00 62.94 381 GLY A N 1
ATOM 2896 C CA . GLY A 1 381 ? 2.321 -18.662 15.193 1.00 62.94 381 GLY A CA 1
ATOM 2897 C C . GLY A 1 381 ? 1.732 -19.948 15.798 1.00 62.94 381 GLY A C 1
ATOM 2898 O O . GLY A 1 381 ? 1.026 -19.940 16.809 1.00 62.94 381 GLY A O 1
ATOM 2899 N N . GLN A 1 382 ? 1.990 -21.084 15.146 1.00 60.06 382 GLN A N 1
ATOM 2900 C CA . GLN A 1 382 ? 1.413 -22.384 15.515 1.00 60.06 382 GLN A CA 1
ATOM 2901 C C . GLN A 1 382 ? 2.249 -23.133 16.567 1.00 60.06 382 GLN A C 1
ATOM 2903 O O . GLN A 1 382 ? 3.470 -23.003 16.632 1.00 60.06 382 GLN A O 1
ATOM 2908 N N . ASN A 1 383 ? 1.602 -23.974 17.379 1.00 56.91 383 ASN A N 1
ATOM 2909 C CA . ASN A 1 383 ? 2.293 -24.776 18.393 1.00 56.91 383 ASN A CA 1
ATOM 2910 C C . ASN A 1 383 ? 3.292 -25.758 17.756 1.00 56.91 383 ASN A C 1
ATOM 2912 O O . ASN A 1 383 ? 2.937 -26.525 16.862 1.00 56.91 383 ASN A O 1
ATOM 2916 N N . GLY A 1 384 ? 4.540 -25.750 18.236 1.00 60.38 384 GLY A N 1
ATOM 2917 C CA . GLY A 1 384 ? 5.634 -26.551 17.671 1.00 60.38 384 GLY A CA 1
ATOM 2918 C C . GLY A 1 384 ? 6.325 -25.940 16.442 1.00 60.38 384 GLY A C 1
ATOM 2919 O O . GLY A 1 384 ? 7.104 -26.632 15.785 1.00 60.38 384 GLY A O 1
ATOM 2920 N N . ILE A 1 385 ? 6.061 -24.666 16.128 1.00 68.25 385 ILE A N 1
ATOM 2921 C CA . ILE A 1 385 ? 6.807 -23.884 15.132 1.00 68.25 385 ILE A CA 1
ATOM 2922 C C . ILE A 1 385 ? 8.318 -23.867 15.438 1.00 68.25 385 ILE A C 1
ATOM 2924 O O . ILE A 1 385 ? 8.730 -23.849 16.596 1.00 68.25 385 ILE A O 1
ATOM 2928 N N . SER A 1 386 ? 9.161 -23.880 14.400 1.00 71.88 386 SER A N 1
ATOM 2929 C CA . SER A 1 386 ? 10.618 -23.776 14.580 1.00 71.88 386 SER A CA 1
ATOM 2930 C C . SER A 1 386 ? 11.032 -22.373 15.036 1.00 71.88 386 SER A C 1
ATOM 2932 O O . SER A 1 386 ? 10.347 -21.404 14.709 1.00 71.88 386 SER A O 1
ATOM 2934 N N . GLN A 1 387 ? 12.181 -22.248 15.710 1.00 63.19 387 GLN A N 1
ATOM 2935 C CA . GLN A 1 387 ? 12.750 -20.951 16.099 1.00 63.19 387 GLN A CA 1
ATOM 2936 C C . GLN A 1 387 ? 12.837 -19.985 14.908 1.00 63.19 387 GLN A C 1
ATOM 2938 O O . GLN A 1 387 ? 12.249 -18.909 14.945 1.00 63.19 387 GLN A O 1
ATOM 2943 N N . ASN A 1 388 ? 13.450 -20.423 13.804 1.00 48.00 388 ASN A N 1
ATOM 2944 C CA . ASN A 1 388 ? 13.586 -19.619 12.587 1.00 48.00 388 ASN A CA 1
ATOM 2945 C C . ASN A 1 388 ? 12.224 -19.174 12.029 1.00 48.00 388 ASN A C 1
ATOM 2947 O O . ASN A 1 388 ? 12.071 -18.040 11.586 1.00 48.00 388 ASN A O 1
ATOM 2951 N N . SER A 1 389 ? 11.222 -20.060 12.050 1.00 55.06 389 SER A N 1
ATOM 2952 C CA . SER A 1 389 ? 9.868 -19.742 11.584 1.00 55.06 389 SER A CA 1
ATOM 2953 C C . SER A 1 389 ? 9.158 -18.753 12.519 1.00 55.06 389 SER A C 1
ATOM 2955 O O . SER A 1 389 ? 8.486 -17.849 12.033 1.00 55.06 389 SER A O 1
ATOM 2957 N N . CYS A 1 390 ? 9.351 -18.873 13.834 1.00 52.75 390 CYS A N 1
ATOM 2958 C CA . CYS A 1 390 ? 8.839 -17.936 14.833 1.00 52.75 390 CYS A CA 1
ATOM 2959 C C . CYS A 1 390 ? 9.448 -16.533 14.684 1.00 52.75 390 CYS A C 1
ATOM 2961 O O . CYS A 1 390 ? 8.738 -15.533 14.583 1.00 52.75 390 CYS A O 1
ATOM 2963 N N . GLU A 1 391 ? 10.775 -16.457 14.618 1.00 52.59 391 GLU A N 1
ATOM 2964 C CA . GLU A 1 391 ? 11.509 -15.195 14.503 1.00 52.59 391 GLU A CA 1
ATOM 2965 C C . GLU A 1 391 ? 11.235 -14.510 13.155 1.00 52.59 391 GLU A C 1
ATOM 2967 O O . GLU A 1 391 ? 11.101 -13.287 13.102 1.00 52.59 391 GLU A O 1
ATOM 2972 N N . SER A 1 392 ? 11.028 -15.285 12.079 1.00 48.97 392 SER A N 1
ATOM 2973 C CA . SER A 1 392 ? 10.603 -14.754 10.772 1.00 48.97 392 SER A CA 1
ATOM 2974 C C . SER A 1 392 ? 9.201 -14.129 10.772 1.00 48.97 392 SER A C 1
ATOM 2976 O O . SER A 1 392 ? 8.899 -13.322 9.899 1.00 48.97 392 SER A O 1
ATOM 2978 N N . GLN A 1 393 ? 8.362 -14.454 11.763 1.00 52.03 393 GLN A N 1
ATOM 2979 C CA . GLN A 1 393 ? 7.058 -13.815 11.990 1.00 52.03 393 GLN A CA 1
ATOM 2980 C C . GLN A 1 393 ? 7.178 -12.548 12.860 1.00 52.03 393 GLN A C 1
ATOM 2982 O O . GLN A 1 393 ? 6.176 -11.986 13.291 1.00 52.03 393 GLN A O 1
ATOM 2987 N N . GLY A 1 394 ? 8.405 -12.089 13.139 1.00 50.00 394 GLY A N 1
ATOM 2988 C CA . GLY A 1 394 ? 8.682 -10.920 13.974 1.00 50.00 394 GLY A CA 1
ATOM 2989 C C . GLY A 1 394 ? 8.624 -11.197 15.479 1.00 50.00 394 GLY A C 1
ATOM 2990 O O . GLY A 1 394 ? 8.840 -10.274 16.265 1.00 50.00 394 GLY A O 1
ATOM 2991 N N . CYS A 1 395 ? 8.381 -12.444 15.878 1.00 68.38 395 CYS A N 1
ATOM 2992 C CA . CYS A 1 395 ? 8.118 -12.864 17.251 1.00 68.38 395 CYS A CA 1
ATOM 2993 C C . CYS A 1 395 ? 9.370 -13.372 17.988 1.00 68.38 395 CYS A C 1
ATOM 2995 O O . CYS A 1 395 ? 10.485 -13.321 17.470 1.00 68.38 395 CYS A O 1
ATOM 2997 N N . CYS A 1 396 ? 9.180 -13.797 19.234 1.00 63.78 396 CYS A N 1
ATOM 2998 C CA . CYS A 1 396 ? 10.202 -14.312 20.137 1.00 63.78 396 CYS A CA 1
ATOM 2999 C C . CYS A 1 396 ? 10.002 -15.806 20.366 1.00 63.78 396 CYS A C 1
ATOM 3001 O O . CYS A 1 396 ? 8.871 -16.266 20.515 1.00 63.78 396 CYS A O 1
ATOM 3003 N N . TYR A 1 397 ? 11.091 -16.561 20.441 1.00 73.12 397 TYR A N 1
ATOM 3004 C CA . TYR A 1 397 ? 11.043 -18.001 20.656 1.00 73.12 397 TYR A CA 1
ATOM 3005 C C . TYR A 1 397 ? 11.684 -18.369 21.996 1.00 73.12 397 TYR A C 1
ATOM 3007 O O . TYR A 1 397 ? 12.821 -17.986 22.262 1.00 73.12 397 TYR A O 1
ATOM 3015 N N . ASP A 1 398 ? 10.981 -19.138 22.830 1.00 73.44 398 ASP A N 1
ATOM 3016 C CA . ASP A 1 398 ? 11.590 -19.773 24.001 1.00 73.44 398 ASP A CA 1
ATOM 3017 C C . ASP A 1 398 ? 12.058 -21.192 23.640 1.00 73.44 398 ASP A C 1
ATOM 3019 O O . ASP A 1 398 ? 11.217 -22.080 23.444 1.00 73.44 398 ASP A O 1
ATOM 3023 N N . PRO A 1 399 ? 13.377 -21.455 23.593 1.00 63.16 399 PRO A N 1
ATOM 3024 C CA . PRO A 1 399 ? 13.903 -22.785 23.308 1.00 63.16 399 PRO A CA 1
ATOM 3025 C C . PRO A 1 399 ? 13.591 -23.817 24.403 1.00 63.16 399 PRO A C 1
ATOM 3027 O O . PRO A 1 399 ? 13.581 -25.014 24.111 1.00 63.16 399 PRO A O 1
ATOM 3030 N N . ASN A 1 400 ? 13.303 -23.385 25.638 1.00 67.81 400 ASN A N 1
ATOM 3031 C CA . ASN A 1 400 ? 12.987 -24.269 26.761 1.00 67.81 400 ASN A CA 1
ATOM 3032 C C . ASN A 1 400 ? 11.531 -24.746 26.698 1.00 67.81 400 ASN A C 1
ATOM 3034 O O . ASN A 1 400 ? 11.272 -25.949 26.748 1.00 67.81 400 ASN A O 1
ATOM 3038 N N . ALA A 1 401 ? 10.586 -23.813 26.534 1.00 70.12 401 ALA A N 1
ATOM 3039 C CA . ALA A 1 401 ? 9.163 -24.122 26.381 1.00 70.12 401 ALA A CA 1
ATOM 3040 C C . ALA A 1 401 ? 8.785 -24.614 24.967 1.00 70.12 401 ALA A C 1
ATOM 3042 O O . ALA A 1 401 ? 7.711 -25.185 24.789 1.00 70.12 401 ALA A O 1
ATOM 3043 N N . LYS A 1 402 ? 9.653 -24.405 23.962 1.00 73.44 402 LYS A N 1
ATOM 3044 C CA . LYS A 1 402 ? 9.361 -24.580 22.521 1.00 73.44 402 LYS A CA 1
ATOM 3045 C C . LYS A 1 402 ? 8.133 -23.782 22.072 1.00 73.44 402 LYS A C 1
ATOM 3047 O O . LYS A 1 402 ? 7.330 -24.239 21.256 1.00 73.44 402 LYS A O 1
ATOM 3052 N N . GLN A 1 403 ? 7.990 -22.595 22.650 1.00 79.38 403 GLN A N 1
ATOM 3053 C CA . GLN A 1 403 ? 6.852 -21.705 22.479 1.00 79.38 403 GLN A CA 1
ATOM 3054 C C . GLN A 1 403 ? 7.296 -20.473 21.695 1.00 79.38 403 GLN A C 1
ATOM 3056 O O . GLN A 1 403 ? 8.308 -19.855 22.022 1.00 79.38 403 GLN A O 1
ATOM 3061 N N . CYS A 1 404 ? 6.515 -20.101 20.686 1.00 76.62 404 CYS A N 1
ATOM 3062 C CA . CYS A 1 404 ? 6.654 -18.822 20.008 1.00 76.62 404 CYS A CA 1
ATOM 3063 C C . CYS A 1 404 ? 5.649 -17.823 20.593 1.00 76.62 404 CYS A C 1
ATOM 3065 O O . CYS A 1 404 ? 4.481 -18.162 20.796 1.00 76.62 404 CYS A O 1
ATOM 3067 N N . PHE A 1 405 ? 6.107 -16.611 20.898 1.00 73.69 405 PHE A N 1
ATOM 3068 C CA . PHE A 1 405 ? 5.345 -15.595 21.617 1.00 73.69 405 PHE A CA 1
ATOM 3069 C C . PHE A 1 405 ? 5.633 -14.177 21.111 1.00 73.69 405 PHE A C 1
ATOM 3071 O O . PHE A 1 405 ? 6.659 -13.919 20.480 1.00 73.69 405 PHE A O 1
ATOM 3078 N N . LYS A 1 406 ? 4.712 -13.242 21.348 1.00 65.81 406 LYS A N 1
ATOM 3079 C CA . LYS A 1 406 ? 4.831 -11.865 20.844 1.00 65.81 406 LYS A CA 1
ATOM 3080 C C . LYS A 1 406 ? 5.868 -11.037 21.618 1.00 65.81 406 LYS A C 1
ATOM 3082 O O . LYS A 1 406 ? 6.028 -11.185 22.827 1.00 65.81 406 LYS A O 1
ATOM 3087 N N . LYS A 1 407 ? 6.532 -10.113 20.915 1.00 58.50 407 LYS A N 1
ATOM 3088 C CA . LYS A 1 407 ? 7.405 -9.091 21.520 1.00 58.50 407 LYS A CA 1
ATOM 3089 C C . LYS A 1 407 ? 6.597 -8.130 22.386 1.00 58.50 407 LYS A C 1
ATOM 3091 O O . LYS A 1 407 ? 5.520 -7.706 21.983 1.00 58.50 407 LYS A O 1
ATOM 3096 N N . GLY A 1 408 ? 7.159 -7.739 23.527 1.00 53.44 408 GLY A N 1
ATOM 3097 C CA . GLY A 1 408 ? 6.605 -6.690 24.384 1.00 53.44 408 GLY A CA 1
ATOM 3098 C C . GLY A 1 408 ? 5.319 -7.053 25.124 1.00 53.44 408 GLY A C 1
ATOM 3099 O O . GLY A 1 408 ? 4.733 -6.160 25.722 1.00 53.44 408 GLY A O 1
ATOM 3100 N N . ALA A 1 409 ? 4.894 -8.322 25.116 1.00 46.09 409 ALA A N 1
ATOM 3101 C CA . ALA A 1 409 ? 3.731 -8.757 25.879 1.00 46.09 409 ALA A CA 1
ATOM 3102 C C . ALA A 1 409 ? 3.961 -8.511 27.381 1.00 46.09 409 ALA A C 1
ATOM 3104 O O . ALA A 1 409 ? 4.710 -9.225 28.042 1.00 46.09 409 ALA A O 1
ATOM 3105 N N . LYS A 1 410 ? 3.331 -7.463 27.912 1.00 44.94 410 LYS A N 1
ATOM 3106 C CA . LYS A 1 410 ? 2.965 -7.393 29.326 1.00 44.94 410 LYS A CA 1
ATOM 3107 C C . LYS A 1 410 ? 1.735 -8.281 29.548 1.00 44.94 410 LYS A C 1
ATOM 3109 O O . LYS A 1 410 ? 1.002 -8.532 28.588 1.00 44.94 410 LYS A O 1
ATOM 3114 N N . PRO A 1 411 ? 1.446 -8.688 30.794 1.00 38.03 411 PRO A N 1
ATOM 3115 C CA . PRO A 1 411 ? 0.151 -9.267 31.088 1.00 38.03 411 PRO A CA 1
ATOM 3116 C C . PRO A 1 411 ? -0.948 -8.280 30.707 1.00 38.03 411 PRO A C 1
ATOM 3118 O O . PRO A 1 411 ? -0.874 -7.094 31.044 1.00 38.03 411 PRO A O 1
ATOM 3121 N N . SER A 1 412 ? -2.033 -8.811 30.151 1.00 42.25 412 SER A N 1
ATOM 3122 C CA . SER A 1 412 ? -3.360 -8.288 30.454 1.00 42.25 412 SER A CA 1
ATOM 3123 C C . SER A 1 412 ? -3.511 -8.322 31.976 1.00 42.25 412 SER A C 1
ATOM 3125 O O . SER A 1 412 ? -3.832 -9.372 32.541 1.00 42.25 412 SER A O 1
ATOM 3127 N N . ILE A 1 413 ? -3.219 -7.203 32.652 1.00 37.06 413 ILE A N 1
ATOM 3128 C CA . ILE A 1 413 ? -3.437 -7.068 34.097 1.00 37.06 413 ILE A CA 1
ATOM 3129 C C . ILE A 1 413 ? -4.891 -7.479 34.349 1.00 37.06 413 ILE A C 1
ATOM 3131 O O . ILE A 1 413 ? -5.791 -7.022 33.649 1.00 37.06 413 ILE A O 1
ATOM 3135 N N . GLY A 1 414 ? -5.069 -8.444 35.255 1.00 37.34 414 GLY A N 1
ATOM 3136 C CA . GLY A 1 414 ? -6.123 -9.456 35.165 1.00 37.34 414 GLY A CA 1
ATOM 3137 C C . GLY A 1 414 ? -7.495 -8.982 34.671 1.00 37.34 414 GLY A C 1
ATOM 3138 O O . GLY A 1 414 ? -8.199 -8.287 35.388 1.00 37.34 414 GLY A O 1
ATOM 3139 N N . GLY A 1 415 ? -7.872 -9.462 33.482 1.00 37.59 415 GLY A N 1
ATOM 3140 C CA . GLY A 1 415 ? -9.236 -9.586 32.951 1.00 37.59 415 GLY A CA 1
ATOM 3141 C C . GLY A 1 415 ? -10.268 -8.499 33.283 1.00 37.59 415 GLY A C 1
ATOM 3142 O O . GLY A 1 415 ? -10.979 -8.619 34.276 1.00 37.59 415 GLY A O 1
ATOM 3143 N N . GLY A 1 416 ? -10.501 -7.578 32.339 1.00 46.06 416 GLY A N 1
ATOM 3144 C CA . GLY A 1 416 ? -11.790 -6.876 32.218 1.00 46.06 416 GLY A CA 1
ATOM 3145 C C . GLY A 1 416 ? -11.728 -5.414 31.781 1.00 46.06 416 GLY A C 1
ATOM 3146 O O . GLY A 1 416 ? -12.652 -4.955 31.117 1.00 46.06 416 GLY A O 1
ATOM 3147 N N . ASP A 1 417 ? -10.643 -4.707 32.102 1.00 59.53 417 ASP A N 1
ATOM 3148 C CA . ASP A 1 417 ? -10.671 -3.236 32.189 1.00 59.53 417 ASP A CA 1
ATOM 3149 C C . ASP A 1 417 ? -10.052 -2.467 31.002 1.00 59.53 417 ASP A C 1
ATOM 3151 O O . ASP A 1 417 ? -10.003 -1.241 31.031 1.00 59.53 417 ASP A O 1
ATOM 3155 N N . CYS A 1 418 ? -9.643 -3.132 29.915 1.00 74.56 418 CYS A N 1
ATOM 3156 C CA . CYS A 1 418 ? -9.346 -2.434 28.652 1.00 74.56 418 CYS A CA 1
ATOM 3157 C C . CYS A 1 418 ? -10.636 -2.217 27.843 1.00 74.56 418 CYS A C 1
ATOM 3159 O O . CYS A 1 418 ? -10.876 -2.868 26.826 1.00 74.56 418 CYS A O 1
ATOM 3161 N N . VAL A 1 419 ? -11.516 -1.356 28.351 1.00 86.31 419 VAL A N 1
ATOM 3162 C CA . VAL A 1 419 ? -12.789 -1.004 27.713 1.00 86.31 419 VAL A CA 1
ATOM 3163 C C . VAL A 1 419 ? -13.065 0.464 27.994 1.00 86.31 419 VAL A C 1
ATOM 3165 O O . VAL A 1 419 ? -13.006 0.877 29.146 1.00 86.31 419 VAL A O 1
ATOM 3168 N N . TYR A 1 420 ? -13.385 1.250 26.970 1.00 92.19 420 TYR A N 1
ATOM 3169 C CA . TYR A 1 420 ? -13.814 2.634 27.165 1.00 92.19 420 TYR A CA 1
ATOM 3170 C C . TYR A 1 420 ? -15.255 2.684 27.689 1.00 92.19 420 TYR A C 1
ATOM 3172 O O . TYR A 1 420 ? -16.089 1.869 27.297 1.00 92.19 420 TYR A O 1
ATOM 3180 N N . THR A 1 421 ? -15.576 3.660 28.528 1.00 95.19 421 THR A N 1
ATOM 3181 C CA . THR A 1 421 ? -16.945 3.994 28.942 1.00 95.19 421 THR A CA 1
ATOM 3182 C C . THR A 1 421 ? -17.473 5.106 28.038 1.00 95.19 421 THR A C 1
ATOM 3184 O O . THR A 1 421 ? -16.763 6.066 27.754 1.00 95.19 421 THR A O 1
ATOM 3187 N N . VAL A 1 422 ? -18.715 4.987 27.566 1.00 97.44 422 VAL A N 1
ATOM 3188 C CA . VAL A 1 422 ? -19.376 6.043 26.785 1.00 97.44 422 VAL A CA 1
ATOM 3189 C C . VAL A 1 422 ? -19.795 7.166 27.730 1.00 97.44 422 VAL A C 1
ATOM 3191 O O . VAL A 1 422 ? -20.604 6.939 28.632 1.00 97.44 422 VAL A O 1
ATOM 3194 N N . THR A 1 423 ? -19.281 8.369 27.511 1.00 97.12 423 THR A N 1
ATOM 3195 C CA . THR A 1 423 ? -19.615 9.592 28.251 1.00 97.12 423 THR A CA 1
ATOM 3196 C C . THR A 1 423 ? -20.099 10.684 27.288 1.00 97.12 423 THR A C 1
ATOM 3198 O O . THR A 1 423 ? -19.925 10.579 26.075 1.00 97.12 423 THR A O 1
ATOM 3201 N N . ASP A 1 424 ? -20.782 11.706 27.814 1.00 97.06 424 ASP A N 1
ATOM 3202 C CA . ASP A 1 424 ? -21.282 12.870 27.062 1.00 97.06 424 ASP A CA 1
ATOM 3203 C C . ASP A 1 424 ? -22.009 12.535 25.736 1.00 97.06 424 ASP A C 1
ATOM 3205 O O . ASP A 1 424 ? -21.862 13.219 24.726 1.00 97.06 424 ASP A O 1
ATOM 3209 N N . LEU A 1 425 ? -22.814 11.462 25.745 1.00 97.69 425 LEU A N 1
ATOM 3210 C CA . LEU A 1 425 ? -23.564 10.992 24.576 1.00 97.69 425 LEU A CA 1
ATOM 3211 C C . LEU A 1 425 ? -24.670 11.978 24.149 1.00 97.69 425 LEU A C 1
ATOM 3213 O O . LEU A 1 425 ? -25.684 12.133 24.836 1.00 97.69 425 LEU A O 1
ATOM 3217 N N . GLU A 1 426 ? -24.522 12.544 22.955 1.00 97.50 426 GLU A N 1
ATOM 3218 C CA . GLU A 1 426 ? -25.521 13.325 22.226 1.00 97.50 426 GLU A CA 1
ATOM 3219 C C . GLU A 1 426 ? -26.101 12.500 21.063 1.00 97.50 426 GLU A C 1
ATOM 3221 O O . GLU A 1 426 ? -25.371 11.835 20.323 1.00 97.50 426 GLU A O 1
ATOM 3226 N N . THR A 1 427 ? -27.421 12.548 20.862 1.00 95.81 427 THR A N 1
ATOM 3227 C CA . THR A 1 427 ? -28.111 11.814 19.787 1.00 95.81 427 THR A CA 1
ATOM 3228 C C . THR A 1 427 ? -29.014 12.734 18.965 1.00 95.81 427 THR A C 1
ATOM 3230 O O . THR A 1 427 ? -29.601 13.689 19.474 1.00 95.81 427 THR A O 1
ATOM 3233 N N . SER A 1 428 ? -29.116 12.453 17.667 1.00 93.38 428 SER A N 1
ATOM 3234 C CA . SER A 1 428 ? -29.879 13.229 16.686 1.00 93.38 428 SER A CA 1
ATOM 3235 C C . SER A 1 428 ? -30.460 12.317 15.601 1.00 93.38 428 SER A C 1
ATOM 3237 O O . SER A 1 428 ? -30.067 11.158 15.484 1.00 93.38 428 SER A O 1
ATOM 3239 N N . GLU A 1 429 ? -31.358 12.843 14.765 1.00 89.38 429 GLU A N 1
ATOM 3240 C CA . GLU A 1 429 ? -31.895 12.110 13.605 1.00 89.38 429 GLU A CA 1
ATOM 3241 C C . GLU A 1 429 ? -30.806 11.734 12.582 1.00 89.38 429 GLU A C 1
ATOM 3243 O O . GLU A 1 429 ? -30.961 10.754 11.861 1.00 89.38 429 GLU A O 1
ATOM 3248 N N . THR A 1 430 ? -29.690 12.473 12.537 1.00 90.38 430 THR A N 1
ATOM 3249 C CA . THR A 1 430 ? -28.589 12.273 11.577 1.00 90.38 430 THR A CA 1
ATOM 3250 C C . THR A 1 430 ? -27.369 11.559 12.168 1.00 90.38 430 THR A C 1
ATOM 3252 O O . THR A 1 430 ? -26.341 11.464 11.495 1.00 90.38 430 THR A O 1
ATOM 3255 N N . GLY A 1 431 ? -27.433 11.086 13.418 1.00 94.12 431 GLY A N 1
ATOM 3256 C CA . GLY A 1 431 ? -26.303 10.408 14.055 1.00 94.12 431 GLY A CA 1
ATOM 3257 C C . GLY A 1 431 ? -26.137 10.648 15.557 1.00 94.12 431 GLY A C 1
ATOM 3258 O O . GLY A 1 431 ? -27.006 11.213 16.226 1.00 94.12 431 GLY A O 1
ATOM 3259 N N . MET A 1 432 ? -24.984 10.232 16.080 1.00 96.50 432 MET A N 1
ATOM 3260 C CA . MET A 1 432 ? -24.598 10.308 17.493 1.00 96.50 432 MET A CA 1
ATOM 3261 C C . MET A 1 432 ? -23.198 10.910 17.659 1.00 96.50 432 MET A C 1
ATOM 3263 O O . MET A 1 432 ? -22.338 10.730 16.796 1.00 96.50 432 MET A O 1
ATOM 3267 N N . LYS A 1 433 ? -22.950 11.562 18.796 1.00 97.56 433 LYS A N 1
ATOM 3268 C CA . LYS A 1 433 ? -21.617 11.989 19.250 1.00 97.56 433 LYS A CA 1
ATOM 3269 C C . LYS A 1 433 ? -21.417 11.581 20.699 1.00 97.56 433 LYS A C 1
ATOM 3271 O O . LYS A 1 433 ? -22.380 11.574 21.455 1.00 97.56 433 LYS A O 1
ATOM 3276 N N . ALA A 1 434 ? -20.199 11.236 21.082 1.00 97.88 434 ALA A N 1
ATOM 3277 C CA . ALA A 1 434 ? -19.861 10.902 22.461 1.00 97.88 434 ALA A CA 1
ATOM 3278 C C . ALA A 1 434 ? -18.377 11.159 22.727 1.00 97.88 434 ALA A C 1
ATOM 3280 O O . ALA A 1 434 ? -17.581 11.288 21.795 1.00 97.88 434 ALA A O 1
ATOM 3281 N N . ILE A 1 435 ? -18.007 11.150 24.001 1.00 97.62 435 ILE A N 1
ATOM 3282 C CA . ILE A 1 435 ? -16.637 10.891 24.426 1.00 97.62 435 ILE A CA 1
ATOM 3283 C C . ILE A 1 435 ? -16.538 9.406 24.795 1.00 97.62 435 ILE A C 1
ATOM 3285 O O . ILE A 1 435 ? -17.442 8.832 25.404 1.00 97.62 435 ILE A O 1
ATOM 3289 N N . LEU A 1 436 ? -15.446 8.757 24.402 1.00 95.94 436 LEU A N 1
ATOM 3290 C CA . LEU A 1 436 ? -15.069 7.450 24.934 1.00 95.94 436 LEU A CA 1
ATOM 3291 C C . LEU A 1 436 ? -13.980 7.691 25.975 1.00 95.94 436 LEU A C 1
ATOM 3293 O O . LEU A 1 436 ? -12.893 8.143 25.621 1.00 95.94 436 LEU A O 1
ATOM 3297 N N . ASP A 1 437 ? -14.268 7.410 27.243 1.00 94.69 437 ASP A N 1
ATOM 3298 C CA . ASP A 1 437 ? -13.360 7.645 28.368 1.00 94.69 437 ASP A CA 1
ATOM 3299 C C . ASP A 1 437 ? -12.803 6.317 28.901 1.00 94.69 437 ASP A C 1
ATOM 3301 O O . ASP A 1 437 ? -13.545 5.405 29.275 1.00 94.69 437 ASP A O 1
ATOM 3305 N N . LEU A 1 438 ? -11.479 6.184 28.933 1.00 89.25 438 LEU A N 1
ATOM 3306 C CA . LEU A 1 438 ? -10.805 5.025 29.513 1.00 89.25 438 LEU A CA 1
ATOM 3307 C C . LEU A 1 438 ? -10.794 5.093 31.054 1.00 89.25 438 LEU A C 1
ATOM 3309 O O . LEU A 1 438 ? -10.422 4.124 31.705 1.00 89.25 438 LEU A O 1
ATOM 3313 N N . GLU A 1 439 ? -11.266 6.184 31.661 1.00 87.19 439 GLU A N 1
ATOM 3314 C CA . GLU A 1 439 ? -11.488 6.383 33.103 1.00 87.19 439 GLU A CA 1
ATOM 3315 C C . GLU A 1 439 ? -10.233 6.130 33.966 1.00 87.19 439 GLU A C 1
ATOM 3317 O O . GLU A 1 439 ? -10.312 5.650 35.098 1.00 87.19 439 GLU A O 1
ATOM 3322 N N . GLY A 1 440 ? -9.042 6.430 33.435 1.00 75.44 440 GLY A N 1
ATOM 3323 C CA . GLY A 1 440 ? -7.766 6.169 34.110 1.00 75.44 440 GLY A CA 1
ATOM 3324 C C . GLY A 1 440 ? -7.280 4.719 34.015 1.00 75.44 440 GLY A C 1
ATOM 3325 O O . GLY A 1 440 ? -6.230 4.399 34.580 1.00 75.44 440 GLY A O 1
ATOM 3326 N N . ARG A 1 441 ? -8.017 3.835 33.325 1.00 78.50 441 ARG A N 1
ATOM 3327 C CA . ARG A 1 441 ? -7.587 2.460 33.030 1.00 78.50 441 ARG A CA 1
ATOM 3328 C C . ARG A 1 441 ? -6.452 2.486 31.999 1.00 78.50 441 ARG A C 1
ATOM 3330 O O . ARG A 1 441 ? -6.210 3.487 31.322 1.00 78.50 441 ARG A O 1
ATOM 3337 N N . ILE A 1 442 ? -5.702 1.391 31.939 1.00 69.44 442 ILE A N 1
ATOM 3338 C CA . ILE A 1 442 ? -4.483 1.263 31.135 1.00 69.44 442 ILE A CA 1
ATOM 3339 C C . ILE A 1 442 ? -4.554 -0.073 30.399 1.00 69.44 442 ILE A C 1
ATOM 3341 O O . ILE A 1 442 ? -4.648 -1.112 31.056 1.00 69.44 442 ILE A O 1
ATOM 3345 N N . CYS A 1 443 ? -4.482 -0.049 29.067 1.00 69.94 443 CYS A N 1
ATOM 3346 C CA . CYS A 1 443 ? -4.320 -1.257 28.262 1.00 69.94 443 CYS A CA 1
ATOM 3347 C C . CYS A 1 443 ? -2.832 -1.511 28.003 1.00 69.94 443 CYS A C 1
ATOM 3349 O O . CYS A 1 443 ? -2.341 -2.590 28.331 1.00 69.94 443 CYS A O 1
ATOM 3351 N N . GLN A 1 444 ? -2.117 -0.505 27.477 1.00 65.06 444 GLN A N 1
ATOM 3352 C CA . GLN A 1 444 ? -0.681 -0.538 27.152 1.00 65.06 444 GLN A CA 1
ATOM 3353 C C . GLN A 1 444 ? -0.215 -1.864 26.529 1.00 65.06 444 GLN A C 1
ATOM 3355 O O . GLN A 1 444 ? 0.761 -2.474 26.983 1.00 65.06 444 GLN A O 1
ATOM 3360 N N . LYS A 1 445 ? -0.925 -2.327 25.496 1.00 67.69 445 LYS A N 1
ATOM 3361 C CA . LYS A 1 445 ? -0.632 -3.592 24.822 1.00 67.69 445 LYS A CA 1
ATOM 3362 C C . LYS A 1 445 ? 0.673 -3.503 24.035 1.00 67.69 445 LYS A C 1
ATOM 3364 O O . LYS A 1 445 ? 1.477 -4.431 24.122 1.00 67.69 445 LYS A O 1
ATOM 3369 N N . TYR A 1 446 ? 0.905 -2.396 23.319 1.00 58.03 446 TYR A N 1
ATOM 3370 C CA . TYR A 1 446 ? 2.162 -2.153 22.594 1.00 58.03 446 TYR A CA 1
ATOM 3371 C C . TYR A 1 446 ? 2.713 -0.717 22.720 1.00 58.03 446 TYR A C 1
ATOM 3373 O O . TYR A 1 446 ? 3.916 -0.520 22.542 1.00 58.03 446 TYR A O 1
ATOM 3381 N N . ASP A 1 447 ? 1.883 0.273 23.048 1.00 60.38 447 ASP A N 1
ATOM 3382 C CA . ASP A 1 447 ? 2.233 1.690 23.217 1.00 60.38 447 ASP A CA 1
ATOM 3383 C C . ASP A 1 447 ? 1.332 2.357 24.293 1.00 60.38 447 ASP A C 1
ATOM 3385 O O . ASP A 1 447 ? 0.691 1.682 25.090 1.00 60.38 447 ASP A O 1
ATOM 3389 N N . VAL A 1 448 ? 1.337 3.686 24.404 1.00 66.44 448 VAL A N 1
ATOM 3390 C CA . VAL A 1 448 ? 0.549 4.465 25.369 1.00 66.44 448 VAL A CA 1
ATOM 3391 C C . VAL A 1 448 ? -0.891 4.652 24.881 1.00 66.44 448 VAL A C 1
ATOM 3393 O O . VAL A 1 448 ? -1.110 5.131 23.767 1.00 66.44 448 VAL A O 1
ATOM 3396 N N . ASP A 1 449 ? -1.853 4.343 25.752 1.00 72.62 449 ASP A N 1
ATOM 3397 C CA . ASP A 1 449 ? -3.286 4.562 25.531 1.00 72.62 449 ASP A CA 1
ATOM 3398 C C . ASP A 1 449 ? -3.645 6.050 25.443 1.00 72.62 449 ASP A C 1
ATOM 3400 O O . ASP A 1 449 ? -3.119 6.879 26.197 1.00 72.62 449 ASP A O 1
ATOM 3404 N N . PHE A 1 450 ? -4.634 6.382 24.615 1.00 81.62 450 PHE A N 1
ATOM 3405 C CA . PHE A 1 450 ? -5.358 7.639 24.776 1.00 81.62 450 PHE A CA 1
ATOM 3406 C C . PHE A 1 450 ? -6.409 7.494 25.874 1.00 81.62 450 PHE A C 1
ATOM 3408 O O . PHE A 1 450 ? -7.204 6.564 25.870 1.00 81.62 450 PHE A O 1
ATOM 3415 N N . GLN A 1 451 ? -6.428 8.421 26.831 1.00 86.62 451 GLN A N 1
ATOM 3416 C CA . GLN A 1 451 ? -7.395 8.350 27.930 1.00 86.62 451 GLN A CA 1
ATOM 3417 C C . GLN A 1 451 ? -8.804 8.774 27.508 1.00 86.62 451 GLN A C 1
ATOM 3419 O O . GLN A 1 451 ? -9.769 8.265 28.063 1.00 86.62 451 GLN A O 1
ATOM 3424 N N . THR A 1 452 ? -8.937 9.660 26.517 1.00 90.88 452 THR A N 1
ATOM 3425 C CA . THR A 1 452 ? -10.236 10.044 25.956 1.00 90.88 452 THR A CA 1
ATOM 3426 C C . THR A 1 452 ? -10.182 10.155 24.434 1.00 90.88 452 THR A C 1
ATOM 3428 O O . THR A 1 452 ? -9.205 10.654 23.864 1.00 90.88 452 THR A O 1
ATOM 3431 N N . LEU A 1 453 ? -11.256 9.716 23.776 1.00 91.69 453 LEU A N 1
ATOM 3432 C CA . LEU A 1 453 ? -11.456 9.803 22.328 1.00 91.69 453 LEU A CA 1
ATOM 3433 C C . LEU A 1 453 ? -12.756 10.562 22.020 1.00 91.69 453 LEU A C 1
ATOM 3435 O O . LEU A 1 453 ? -13.758 10.351 22.703 1.00 91.69 453 LEU A O 1
ATOM 3439 N N . ASP A 1 454 ? -12.756 11.393 20.978 1.00 92.12 454 ASP A N 1
ATOM 3440 C CA . ASP A 1 454 ? -13.994 11.853 20.346 1.00 92.12 454 ASP A CA 1
ATOM 3441 C C . ASP A 1 454 ? -14.574 10.695 19.522 1.00 92.12 454 ASP A C 1
ATOM 3443 O O . ASP A 1 454 ? -13.856 10.061 18.744 1.00 92.12 454 ASP A O 1
ATOM 3447 N N . PHE A 1 455 ? -15.878 10.457 19.648 1.00 94.38 455 PHE A N 1
ATOM 3448 C CA . PHE A 1 455 ? -16.635 9.495 18.852 1.00 94.38 455 PHE A CA 1
ATOM 3449 C C . PHE A 1 455 ? -17.759 10.204 18.090 1.00 94.38 455 PHE A C 1
ATOM 3451 O O . PHE A 1 455 ? -18.523 10.980 18.668 1.00 94.38 455 PHE A O 1
ATOM 3458 N N . GLU A 1 456 ? -17.916 9.897 16.803 1.00 93.38 456 GLU A N 1
ATOM 3459 C CA . GLU A 1 456 ? -19.007 10.403 15.968 1.00 93.38 456 GLU A CA 1
ATOM 3460 C C . GLU A 1 456 ? -19.538 9.301 15.044 1.00 93.38 456 GLU A C 1
ATOM 3462 O O . GLU A 1 456 ? -18.805 8.796 14.204 1.00 93.38 456 GLU A O 1
ATOM 3467 N N . ALA A 1 457 ? -20.828 8.974 15.137 1.00 93.81 457 ALA A N 1
ATOM 3468 C CA . ALA A 1 457 ? -21.525 8.096 14.198 1.00 93.81 457 ALA A CA 1
ATOM 3469 C C . ALA A 1 457 ? -22.470 8.927 13.324 1.00 93.81 457 ALA A C 1
ATOM 3471 O O . ALA A 1 457 ? -23.441 9.481 13.832 1.00 93.81 457 ALA A O 1
ATOM 3472 N N . LYS A 1 458 ? -22.206 9.012 12.019 1.00 91.75 458 LYS A N 1
ATOM 3473 C CA . LYS A 1 458 ? -23.017 9.719 11.019 1.00 91.75 458 LYS A CA 1
ATOM 3474 C C . LYS A 1 458 ? -23.927 8.751 10.270 1.00 91.75 458 LYS A C 1
ATOM 3476 O O . LYS A 1 458 ? -23.474 7.748 9.714 1.00 91.75 458 LYS A O 1
ATOM 3481 N N . PHE A 1 459 ? -25.209 9.090 10.205 1.00 92.75 459 PHE A N 1
ATOM 3482 C CA . PHE A 1 459 ? -26.179 8.406 9.358 1.00 92.75 459 PHE A CA 1
ATOM 3483 C C . PHE A 1 459 ? -26.200 9.136 8.010 1.00 92.75 459 PHE A C 1
ATOM 3485 O O . PHE A 1 459 ? -26.916 10.119 7.838 1.00 92.75 459 PHE A O 1
ATOM 3492 N N . GLU A 1 460 ? -25.325 8.729 7.085 1.00 86.94 460 GLU A N 1
ATOM 3493 C CA . GLU A 1 460 ? -25.098 9.471 5.834 1.00 86.94 460 GLU A CA 1
ATOM 3494 C C . GLU A 1 460 ? -26.170 9.185 4.778 1.00 86.94 460 GLU A C 1
ATOM 3496 O O . GLU A 1 460 ? -26.552 10.071 4.015 1.00 86.94 460 GLU A O 1
ATOM 3501 N N . THR A 1 461 ? -26.658 7.944 4.726 1.00 87.56 461 THR A N 1
ATOM 3502 C CA . THR A 1 461 ? -27.815 7.534 3.917 1.00 87.56 461 THR A CA 1
ATOM 3503 C C . THR A 1 461 ? -28.587 6.420 4.630 1.00 87.56 461 THR A C 1
ATOM 3505 O O . THR A 1 461 ? -28.066 5.784 5.554 1.00 87.56 461 THR A O 1
ATOM 3508 N N . ASP A 1 462 ? -29.784 6.096 4.128 1.00 86.19 462 ASP A N 1
ATOM 3509 C CA . ASP A 1 462 ? -30.578 4.924 4.539 1.00 86.19 462 ASP A CA 1
ATOM 3510 C C . ASP A 1 462 ? -29.792 3.594 4.497 1.00 86.19 462 ASP A C 1
ATOM 3512 O O . ASP A 1 462 ? -30.135 2.642 5.195 1.00 86.19 462 ASP A O 1
ATOM 3516 N N . THR A 1 463 ? -28.711 3.509 3.713 1.00 83.19 463 THR A N 1
ATOM 3517 C CA . THR A 1 463 ? -27.893 2.297 3.532 1.00 83.19 463 THR A CA 1
ATOM 3518 C C . THR A 1 463 ? -26.421 2.462 3.899 1.00 83.19 463 THR A C 1
ATOM 3520 O O . THR A 1 463 ? -25.660 1.532 3.638 1.00 83.19 463 THR A O 1
ATOM 3523 N N . ARG A 1 464 ? -26.007 3.604 4.472 1.00 86.50 464 ARG A N 1
ATOM 3524 C CA . ARG A 1 464 ? -24.603 3.910 4.787 1.00 86.50 464 ARG A CA 1
ATOM 3525 C C . ARG A 1 464 ? -24.456 4.583 6.153 1.00 86.50 464 ARG A C 1
ATOM 3527 O O . ARG A 1 464 ? -24.749 5.767 6.316 1.00 86.50 464 ARG A O 1
ATOM 3534 N N . LEU A 1 465 ? -23.952 3.804 7.105 1.00 88.56 465 LEU A N 1
ATOM 3535 C CA . LEU A 1 465 ? -23.410 4.267 8.381 1.00 88.56 465 LEU A CA 1
ATOM 3536 C C . LEU A 1 465 ? -21.906 4.531 8.212 1.00 88.56 465 LEU A C 1
ATOM 3538 O O . LEU A 1 465 ? -21.205 3.712 7.611 1.00 88.56 465 LEU A O 1
ATOM 3542 N N . HIS A 1 466 ? -21.436 5.652 8.751 1.00 88.12 466 HIS A N 1
ATOM 3543 C CA . HIS A 1 466 ? -20.024 6.013 8.864 1.00 88.12 466 HIS A CA 1
ATOM 3544 C C . HIS A 1 466 ? -19.766 6.414 10.311 1.00 88.12 466 HIS A C 1
ATOM 3546 O O . HIS A 1 466 ? -20.440 7.302 10.828 1.00 88.12 466 HIS A O 1
ATOM 3552 N N . ILE A 1 467 ? -18.808 5.777 10.973 1.00 90.56 467 ILE A N 1
ATOM 3553 C CA . ILE A 1 467 ? -18.377 6.164 12.313 1.00 90.56 467 ILE A CA 1
ATOM 3554 C C . ILE A 1 467 ? -16.905 6.567 12.258 1.00 90.56 467 ILE A C 1
ATOM 3556 O O . ILE A 1 467 ? -16.114 6.014 11.495 1.00 90.56 467 ILE A O 1
ATOM 3560 N N . HIS A 1 468 ? -16.566 7.562 13.067 1.00 87.56 468 HIS A N 1
ATOM 3561 C CA . HIS A 1 468 ? -15.238 8.125 13.214 1.00 87.56 468 HIS A CA 1
ATOM 3562 C C . HIS A 1 468 ? -14.844 8.158 14.688 1.00 87.56 468 HIS A C 1
ATOM 3564 O O . HIS A 1 468 ? -15.667 8.492 15.546 1.00 87.56 468 HIS A O 1
ATOM 3570 N N . VAL A 1 469 ? -13.584 7.827 14.979 1.00 88.75 469 VAL A N 1
ATOM 3571 C CA . VAL A 1 469 ? -13.022 7.868 16.334 1.00 88.75 469 VAL A CA 1
ATOM 3572 C C . VAL A 1 469 ? -11.604 8.425 16.287 1.00 88.75 469 VAL A C 1
ATOM 3574 O O . VAL A 1 469 ? -10.755 7.919 15.553 1.00 88.75 469 VAL A O 1
ATOM 3577 N N . GLN A 1 470 ? -11.333 9.446 17.097 1.00 85.69 470 GLN A N 1
ATOM 3578 C CA . GLN A 1 470 ? -10.050 10.155 17.131 1.00 85.69 470 GLN A CA 1
ATOM 3579 C C . GLN A 1 470 ? -9.674 10.560 18.568 1.00 85.69 470 GLN A C 1
ATOM 3581 O O . GLN A 1 470 ? -10.556 10.678 19.415 1.00 85.69 470 GLN A O 1
ATOM 3586 N N . PRO A 1 471 ? -8.397 10.844 18.878 1.00 85.19 471 PRO A N 1
ATOM 3587 C CA . PRO A 1 471 ? -8.024 11.460 20.151 1.00 85.19 471 PRO A CA 1
ATOM 3588 C C . PRO A 1 471 ? -8.688 12.830 20.350 1.00 85.19 471 PRO A C 1
ATOM 3590 O O . PRO A 1 471 ? -8.607 13.678 19.463 1.00 85.19 471 PRO A O 1
ATOM 3593 N N . THR A 1 472 ? -9.245 13.090 21.539 1.00 85.44 472 THR A N 1
ATOM 3594 C CA . THR A 1 472 ? -9.805 14.416 21.899 1.00 85.44 472 THR A CA 1
ATOM 3595 C C . THR A 1 472 ? -8.763 15.539 21.780 1.00 85.44 472 THR A C 1
ATOM 3597 O O . THR A 1 472 ? -9.052 16.658 21.353 1.00 85.44 472 THR A O 1
ATOM 3600 N N . ASP A 1 473 ? -7.504 15.234 22.108 1.00 78.06 473 ASP A N 1
ATOM 3601 C CA . ASP A 1 473 ? -6.355 16.129 21.955 1.00 78.06 473 ASP A CA 1
ATOM 3602 C C . ASP A 1 473 ? -5.638 15.930 20.606 1.00 78.06 473 ASP A C 1
ATOM 3604 O O . ASP A 1 473 ? -4.417 15.752 20.518 1.00 78.06 473 ASP A O 1
ATOM 3608 N N . ILE A 1 474 ? -6.411 15.955 19.516 1.00 72.75 474 ILE A N 1
ATOM 3609 C CA . ILE A 1 474 ? -5.907 15.795 18.144 1.00 72.75 474 ILE A CA 1
ATOM 3610 C C . ILE A 1 474 ? -4.815 16.820 17.781 1.00 72.75 474 ILE A C 1
ATOM 3612 O O . ILE A 1 474 ? -3.901 16.528 17.012 1.00 72.75 474 ILE A O 1
ATOM 3616 N N . LYS A 1 475 ? -4.848 18.015 18.388 1.00 71.88 475 LYS A N 1
ATOM 3617 C CA . LYS A 1 475 ? -3.877 19.099 18.143 1.00 71.88 475 LYS A CA 1
ATOM 3618 C C . LYS A 1 475 ? -2.453 18.729 18.552 1.00 71.88 475 LYS A C 1
ATOM 3620 O O . LYS A 1 475 ? -1.513 19.150 17.883 1.00 71.88 475 LYS A O 1
ATOM 3625 N N . ASN A 1 476 ? -2.304 17.948 19.620 1.00 64.88 476 ASN A N 1
ATOM 3626 C CA . ASN A 1 476 ? -1.008 17.451 20.078 1.00 64.88 476 ASN A CA 1
ATOM 3627 C C . ASN A 1 476 ? -0.645 16.086 19.461 1.00 64.88 476 ASN A C 1
ATOM 3629 O O . ASN A 1 476 ? 0.456 15.591 19.695 1.00 64.88 476 ASN A O 1
ATOM 3633 N N . ASN A 1 477 ? -1.531 15.500 18.643 1.00 62.19 477 ASN A N 1
ATOM 3634 C CA . ASN A 1 477 ? -1.359 14.196 17.996 1.00 62.19 477 ASN A CA 1
ATOM 3635 C C . ASN A 1 477 ? -1.618 14.282 16.472 1.00 62.19 477 ASN A C 1
ATOM 3637 O O . ASN A 1 477 ? -2.482 13.580 15.943 1.00 62.19 477 ASN A O 1
ATOM 3641 N N . PRO A 1 478 ? -0.874 15.129 15.730 1.00 56.03 478 PRO A N 1
ATOM 3642 C CA . PRO A 1 478 ? -1.179 15.473 14.336 1.00 56.03 478 PRO A CA 1
ATOM 3643 C C . PRO A 1 478 ? -1.033 14.315 13.333 1.00 56.03 478 PRO A C 1
ATOM 3645 O O . PRO A 1 478 ? -1.431 14.457 12.181 1.00 56.03 478 PRO A O 1
ATOM 3648 N N . HIS A 1 479 ? -0.469 13.174 13.739 1.00 54.38 479 HIS A N 1
ATOM 3649 C CA . HIS A 1 479 ? -0.379 11.966 12.909 1.00 54.38 479 HIS A CA 1
ATOM 3650 C C . HIS A 1 479 ? -1.697 11.185 12.822 1.00 54.38 479 HIS A C 1
ATOM 3652 O O . HIS A 1 479 ? -1.835 10.340 11.944 1.00 54.38 479 HIS A O 1
ATOM 3658 N N . ASN A 1 480 ? -2.656 11.488 13.699 1.00 55.12 480 ASN A N 1
ATOM 3659 C CA . ASN A 1 480 ? -3.985 10.879 13.738 1.00 55.12 480 ASN A CA 1
ATOM 3660 C C . ASN A 1 480 ? -5.036 11.746 13.014 1.00 55.12 480 ASN A C 1
ATOM 3662 O O . ASN A 1 480 ? -6.228 11.495 13.150 1.00 55.12 480 ASN A O 1
ATOM 3666 N N . VAL A 1 481 ? -4.609 12.795 12.301 1.00 56.91 481 VAL A N 1
ATOM 3667 C CA . VAL A 1 481 ? -5.498 13.706 11.566 1.00 56.91 481 VAL A CA 1
ATOM 3668 C C . VAL A 1 481 ? -5.964 13.043 10.275 1.00 56.91 481 VAL A C 1
ATOM 3670 O O . VAL A 1 481 ? -5.161 12.456 9.549 1.00 56.91 481 VAL A O 1
ATOM 3673 N N . ASP A 1 482 ? -7.254 13.192 9.978 1.00 60.75 482 ASP A N 1
ATOM 3674 C CA . ASP A 1 482 ? -7.870 12.695 8.751 1.00 60.75 482 ASP A CA 1
ATOM 3675 C C . ASP A 1 482 ? -7.134 13.136 7.483 1.00 60.75 482 ASP A C 1
ATOM 3677 O O . ASP A 1 482 ? -6.573 14.234 7.388 1.00 60.75 482 ASP A O 1
ATOM 3681 N N . MET A 1 483 ? -7.224 12.293 6.452 1.00 61.75 483 MET A N 1
ATOM 3682 C CA . MET A 1 483 ? -6.844 12.684 5.100 1.00 61.75 483 MET A CA 1
ATOM 3683 C C . MET A 1 483 ? -7.603 13.976 4.732 1.00 61.75 483 MET A C 1
ATOM 3685 O O . MET A 1 483 ? -8.833 13.990 4.821 1.00 61.75 483 MET A O 1
ATOM 3689 N N . PRO A 1 484 ? -6.918 15.076 4.355 1.00 63.88 484 PRO A N 1
ATOM 3690 C CA . PRO A 1 484 ? -7.574 16.368 4.178 1.00 63.88 484 PRO A CA 1
ATOM 3691 C C . PRO A 1 484 ? -8.727 16.290 3.179 1.00 63.88 484 PRO A C 1
ATOM 3693 O O . PRO A 1 484 ? -8.577 15.668 2.132 1.00 63.88 484 PRO A O 1
ATOM 3696 N N . ALA A 1 485 ? -9.838 16.989 3.437 1.00 65.38 485 ALA A N 1
ATOM 3697 C CA . ALA A 1 485 ? -11.005 16.983 2.545 1.00 65.38 485 ALA A CA 1
ATOM 3698 C C . ALA A 1 485 ? -10.643 17.287 1.073 1.00 65.38 485 ALA A C 1
ATOM 3700 O O . ALA A 1 485 ? -11.156 16.652 0.162 1.00 65.38 485 ALA A O 1
ATOM 3701 N N . ALA A 1 486 ? -9.682 18.190 0.842 1.00 68.56 486 ALA A N 1
ATOM 3702 C CA . ALA A 1 486 ? -9.177 18.546 -0.488 1.00 68.56 486 ALA A CA 1
ATOM 3703 C C . ALA A 1 486 ? -8.340 17.452 -1.194 1.00 68.56 486 ALA A C 1
ATOM 3705 O O . ALA A 1 486 ? -7.997 17.612 -2.363 1.00 68.56 486 ALA A O 1
ATOM 3706 N N . ALA A 1 487 ? -7.969 16.375 -0.496 1.00 61.78 487 ALA A N 1
ATOM 3707 C CA . ALA A 1 487 ? -7.297 15.210 -1.068 1.00 61.78 487 ALA A CA 1
ATOM 3708 C C . ALA A 1 487 ? -8.293 14.158 -1.595 1.00 61.78 487 ALA A C 1
ATOM 3710 O O . ALA A 1 487 ? -7.895 13.286 -2.369 1.00 61.78 487 ALA A O 1
ATOM 3711 N N . TYR A 1 488 ? -9.579 14.259 -1.235 1.00 61.16 488 TYR A N 1
ATOM 3712 C CA . TYR A 1 488 ? -10.653 13.521 -1.895 1.00 61.16 488 TYR A CA 1
ATOM 3713 C C . TYR A 1 488 ? -11.084 14.280 -3.165 1.00 61.16 488 TYR A C 1
ATOM 3715 O O . TYR A 1 488 ? -11.382 15.472 -3.094 1.00 61.16 488 TYR A O 1
ATOM 3723 N N . PRO A 1 489 ? -11.133 13.632 -4.345 1.00 63.66 489 PRO A N 1
ATOM 3724 C CA . PRO A 1 489 ? -11.468 14.309 -5.602 1.00 63.66 489 PRO A CA 1
ATOM 3725 C C . PRO A 1 489 ? -12.979 14.556 -5.812 1.00 63.66 489 PRO A C 1
ATOM 3727 O O . PRO A 1 489 ? -13.388 14.929 -6.912 1.00 63.66 489 PRO A O 1
ATOM 3730 N N . PHE A 1 490 ? -13.810 14.330 -4.794 1.00 69.19 490 PHE A N 1
ATOM 3731 C CA . PHE A 1 490 ? -15.271 14.468 -4.802 1.00 69.19 490 PHE A CA 1
ATOM 3732 C C . PHE A 1 490 ? -15.778 14.691 -3.365 1.00 69.19 490 PHE A C 1
ATOM 3734 O O . PHE A 1 490 ? -15.095 14.347 -2.401 1.00 69.19 490 PHE A O 1
ATOM 3741 N N . GLU A 1 491 ? -16.986 15.236 -3.220 1.00 71.56 491 GLU A N 1
ATOM 3742 C CA . GLU A 1 491 ? -17.669 15.340 -1.924 1.00 71.56 491 GLU A CA 1
ATOM 3743 C C . GLU A 1 491 ? -18.464 14.057 -1.635 1.00 71.56 491 GLU A C 1
ATOM 3745 O O . GLU A 1 491 ? -19.086 13.485 -2.531 1.00 71.56 491 GLU A O 1
ATOM 3750 N N . ILE A 1 492 ? -18.450 13.598 -0.380 1.00 73.12 492 ILE A N 1
ATOM 3751 C CA . ILE A 1 492 ? -19.290 12.481 0.069 1.00 73.12 492 ILE A CA 1
ATOM 3752 C C . ILE A 1 492 ? -20.690 13.039 0.346 1.00 73.12 492 ILE A C 1
ATOM 3754 O O . ILE A 1 492 ? -20.923 13.702 1.356 1.00 73.12 492 ILE A O 1
ATOM 3758 N N . GLU A 1 493 ? -21.622 12.802 -0.578 1.00 75.44 493 GLU A N 1
ATOM 3759 C CA . GLU A 1 493 ? -23.005 13.264 -0.445 1.00 75.44 493 GLU A CA 1
ATOM 3760 C C . GLU A 1 493 ? -23.753 12.498 0.662 1.00 75.44 493 GLU A C 1
ATOM 3762 O O . GLU A 1 493 ? -23.747 11.259 0.701 1.00 75.44 493 GLU A O 1
ATOM 3767 N N . ASN A 1 494 ? -24.433 13.254 1.530 1.00 80.62 494 ASN A N 1
ATOM 3768 C CA . ASN A 1 494 ? -25.462 12.746 2.436 1.00 80.62 494 ASN A CA 1
ATOM 3769 C C . ASN A 1 494 ? -26.821 12.771 1.721 1.00 80.62 494 ASN A C 1
ATOM 3771 O O . ASN A 1 494 ? -27.154 13.755 1.055 1.00 80.62 494 ASN A O 1
ATOM 3775 N N . GLU A 1 495 ? -27.627 11.728 1.893 1.00 81.12 495 GLU A N 1
ATOM 3776 C CA . GLU A 1 495 ? -28.976 11.631 1.322 1.00 81.12 495 GLU A CA 1
ATOM 3777 C C . GLU A 1 495 ? -30.034 11.829 2.429 1.00 81.12 495 GLU A C 1
ATOM 3779 O O . GLU A 1 495 ? -29.783 11.463 3.579 1.00 81.12 495 GLU A O 1
ATOM 3784 N N . PRO A 1 496 ? -31.219 12.407 2.140 1.00 84.12 496 PRO A N 1
ATOM 3785 C CA . PRO A 1 496 ? -32.288 12.522 3.131 1.00 84.12 496 PRO A CA 1
ATOM 3786 C C . PRO A 1 496 ? -32.681 11.147 3.682 1.00 84.12 496 PRO A C 1
ATOM 3788 O O . PRO A 1 496 ? -32.961 10.237 2.904 1.00 84.12 496 PRO A O 1
ATOM 3791 N N . LEU A 1 497 ? -32.724 11.016 5.007 1.00 87.38 497 LEU A N 1
ATOM 3792 C CA . LEU A 1 497 ? -33.038 9.759 5.688 1.00 87.38 497 LEU A CA 1
ATOM 3793 C C . LEU A 1 497 ? -34.556 9.533 5.706 1.00 87.38 497 LEU A C 1
ATOM 3795 O O . LEU A 1 497 ? -35.312 10.436 6.070 1.00 87.38 497 LEU A O 1
ATOM 3799 N N . ASN A 1 498 ? -35.004 8.341 5.307 1.00 86.69 498 ASN A N 1
ATOM 3800 C CA . ASN A 1 498 ? -36.426 7.977 5.232 1.00 86.69 498 ASN A CA 1
ATOM 3801 C C . ASN A 1 498 ? -36.712 6.603 5.853 1.00 86.69 498 ASN A C 1
ATOM 3803 O O . ASN A 1 498 ? -37.722 6.446 6.537 1.00 86.69 498 ASN A O 1
ATOM 3807 N N . ASP A 1 499 ? -35.849 5.619 5.596 1.00 87.75 499 ASP A N 1
ATOM 3808 C CA . ASP A 1 499 ? -35.982 4.235 6.059 1.00 87.75 499 ASP A CA 1
ATOM 3809 C C . ASP A 1 499 ? -34.586 3.631 6.277 1.00 87.75 499 ASP A C 1
ATOM 3811 O O . ASP A 1 499 ? -34.018 2.986 5.391 1.00 87.75 499 ASP A O 1
ATOM 3815 N N . LEU A 1 500 ? -34.004 3.868 7.459 1.00 89.44 500 LEU A N 1
ATOM 3816 C CA . LEU A 1 500 ? -32.689 3.334 7.814 1.00 89.44 500 LEU A CA 1
ATOM 3817 C C . LEU A 1 500 ? -32.704 1.798 7.760 1.00 89.44 500 LEU A C 1
ATOM 3819 O O . LEU A 1 500 ? -33.435 1.134 8.495 1.00 89.44 500 LEU A O 1
ATOM 3823 N N . GLN A 1 501 ? -31.840 1.219 6.928 1.00 86.00 501 GLN A N 1
ATOM 3824 C CA . GLN A 1 501 ? -31.684 -0.233 6.803 1.00 86.00 501 GLN A CA 1
ATOM 3825 C C . GLN A 1 501 ? -30.821 -0.840 7.925 1.00 86.00 501 GLN A C 1
ATOM 3827 O O . GLN A 1 501 ? -30.680 -2.063 8.006 1.00 86.00 501 GLN A O 1
ATOM 3832 N N . TYR A 1 502 ? -30.278 -0.000 8.811 1.00 88.19 502 TYR A N 1
ATOM 3833 C CA . TYR A 1 502 ? -29.498 -0.361 9.993 1.00 88.19 502 TYR A CA 1
ATOM 3834 C C . TYR A 1 502 ? -30.050 0.283 11.268 1.00 88.19 502 TYR A C 1
ATOM 3836 O O . TYR A 1 502 ? -30.757 1.287 11.225 1.00 88.19 502 TYR A O 1
ATOM 3844 N N . SER A 1 503 ? -29.647 -0.258 12.416 1.00 90.44 503 SER A N 1
ATOM 3845 C CA . SER A 1 503 ? -29.663 0.458 13.687 1.00 90.44 503 SER A CA 1
ATOM 3846 C C . SER A 1 503 ? -28.289 0.419 14.354 1.00 90.44 503 SER A C 1
ATOM 3848 O O . SER A 1 503 ? -27.510 -0.529 14.197 1.00 90.44 503 SER A O 1
ATOM 3850 N N . TYR A 1 504 ? -27.996 1.483 15.094 1.00 92.62 504 TYR A N 1
ATOM 3851 C CA . TYR A 1 504 ? -26.814 1.612 15.929 1.00 92.62 504 TYR A CA 1
ATOM 3852 C C . TYR A 1 504 ? -27.205 2.316 17.228 1.00 92.62 504 TYR A C 1
ATOM 3854 O O . TYR A 1 504 ? -27.939 3.304 17.203 1.00 92.62 504 TYR A O 1
ATOM 3862 N N . GLU A 1 505 ? -26.759 1.776 18.360 1.00 92.00 505 GLU A N 1
ATOM 3863 C CA . GLU A 1 505 ? -27.182 2.204 19.693 1.00 92.00 505 GLU A CA 1
ATOM 3864 C C . GLU A 1 505 ? -25.969 2.310 20.618 1.00 92.00 505 GLU A C 1
ATOM 3866 O O . GLU A 1 505 ? -25.200 1.360 20.761 1.00 92.00 505 GLU A O 1
ATOM 3871 N N . LEU A 1 506 ? -25.841 3.453 21.291 1.00 94.38 506 LEU A N 1
ATOM 3872 C CA . LEU A 1 506 ? -24.961 3.652 22.439 1.00 94.38 506 LEU A CA 1
ATOM 3873 C C . LEU A 1 506 ? -25.796 4.069 23.652 1.00 94.38 506 LEU A C 1
ATOM 3875 O O . LEU A 1 506 ? -26.925 4.544 23.526 1.00 94.38 506 LEU A O 1
ATOM 3879 N N . THR A 1 507 ? -25.255 3.886 24.854 1.00 95.25 507 THR A N 1
ATOM 3880 C CA . THR A 1 507 ? -25.903 4.301 26.105 1.00 95.25 507 THR A CA 1
ATOM 3881 C C . THR A 1 507 ? -24.873 4.954 27.011 1.00 95.25 507 THR A C 1
ATOM 3883 O O . THR A 1 507 ? -23.817 4.385 27.270 1.00 95.25 507 THR A O 1
ATOM 3886 N N . ASN A 1 508 ? -25.191 6.153 27.497 1.00 96.31 508 ASN A N 1
ATOM 3887 C CA . ASN A 1 508 ? -24.314 6.921 28.373 1.00 96.31 508 ASN A CA 1
ATOM 3888 C C . ASN A 1 508 ? -24.045 6.164 29.689 1.00 96.31 508 ASN A C 1
ATOM 3890 O O . ASN A 1 508 ? -24.974 5.623 30.295 1.00 96.31 508 ASN A O 1
ATOM 3894 N N . GLY A 1 509 ? -22.791 6.128 30.136 1.00 93.88 509 GLY A N 1
ATOM 3895 C CA . GLY A 1 509 ? -22.352 5.375 31.314 1.00 93.88 509 GLY A CA 1
ATOM 3896 C C . GLY A 1 509 ? -22.353 3.850 31.136 1.00 93.88 509 GLY A C 1
ATOM 3897 O O . GLY A 1 509 ? -22.401 3.123 32.127 1.00 93.88 509 GLY A O 1
ATOM 3898 N N . GLN A 1 510 ? -22.360 3.342 29.900 1.00 94.38 510 GLN A N 1
ATOM 3899 C CA . GLN A 1 510 ? -22.112 1.928 29.599 1.00 94.38 510 GLN A CA 1
ATOM 3900 C C . GLN A 1 510 ? -20.747 1.747 28.934 1.00 94.38 510 GLN A C 1
ATOM 3902 O O . GLN A 1 510 ? -20.225 2.656 28.291 1.00 94.38 510 GLN A O 1
ATOM 3907 N N . ASN A 1 511 ? -20.199 0.539 29.056 1.00 93.06 511 ASN A N 1
ATOM 3908 C CA . ASN A 1 511 ? -19.027 0.119 28.297 1.00 93.06 511 ASN A CA 1
ATOM 3909 C C . ASN A 1 511 ? -19.293 0.261 26.791 1.00 93.06 511 ASN A C 1
ATOM 3911 O O . ASN A 1 511 ? -20.317 -0.209 26.287 1.00 93.06 511 ASN A O 1
ATOM 3915 N N . PHE A 1 512 ? -18.348 0.864 26.076 1.00 92.75 512 PHE A N 1
ATOM 3916 C CA . PHE A 1 512 ? -18.377 0.999 24.631 1.00 92.75 512 PHE A CA 1
ATOM 3917 C C . PHE A 1 512 ? -18.414 -0.380 23.976 1.00 92.75 512 PHE A C 1
ATOM 3919 O O . PHE A 1 512 ? -17.508 -1.201 24.125 1.00 92.75 512 PHE A O 1
ATOM 3926 N N . GLN A 1 513 ? -19.484 -0.614 23.228 1.00 88.94 513 GLN A N 1
ATOM 3927 C CA . GLN A 1 513 ? -19.617 -1.731 22.314 1.00 88.94 513 GLN A CA 1
ATOM 3928 C C . GLN A 1 513 ? -20.084 -1.156 20.992 1.00 88.94 513 GLN A C 1
ATOM 3930 O O . GLN A 1 513 ? -21.241 -0.766 20.839 1.00 88.94 513 GLN A O 1
ATOM 3935 N N . LEU A 1 514 ? -19.191 -1.115 20.014 1.00 89.75 514 LEU A N 1
ATOM 3936 C CA . LEU A 1 514 ? -19.630 -0.937 18.647 1.00 89.75 514 LEU A CA 1
ATOM 3937 C C . LEU A 1 514 ? -20.305 -2.240 18.226 1.00 89.75 514 LEU A C 1
ATOM 3939 O O . LEU A 1 514 ? -19.639 -3.256 18.098 1.00 89.75 514 LEU A O 1
ATOM 3943 N N . GLN A 1 515 ? -21.631 -2.217 18.102 1.00 90.62 515 GLN A N 1
ATOM 3944 C CA . GLN A 1 515 ? -22.477 -3.299 17.605 1.00 90.62 515 GLN A CA 1
ATOM 3945 C C . GLN A 1 515 ? -23.509 -2.674 16.668 1.00 90.62 515 GLN A C 1
ATOM 3947 O O . GLN A 1 515 ? -24.380 -1.927 17.108 1.00 90.62 515 GLN A O 1
ATOM 3952 N N . VAL A 1 516 ? -23.428 -2.986 15.378 1.00 89.75 516 VAL A N 1
ATOM 3953 C CA . VAL A 1 516 ? -24.396 -2.509 14.376 1.00 89.75 516 VAL A CA 1
ATOM 3954 C C . VAL A 1 516 ? -25.402 -3.620 14.106 1.00 89.75 516 VAL A C 1
ATOM 3956 O O . VAL A 1 516 ? -25.076 -4.799 14.258 1.00 89.75 516 VAL A O 1
ATOM 3959 N N . LYS A 1 517 ? -26.639 -3.281 13.744 1.00 87.44 517 LYS A N 1
ATOM 3960 C CA . LYS A 1 517 ? -27.700 -4.232 13.364 1.00 87.44 517 LYS A CA 1
ATOM 3961 C C . LYS A 1 517 ? -28.353 -3.788 12.059 1.00 87.44 517 LYS A C 1
ATOM 3963 O O . LYS A 1 517 ? -28.255 -2.624 11.688 1.00 87.44 517 LYS A O 1
ATOM 3968 N N . ARG A 1 518 ? -28.989 -4.713 11.343 1.00 83.50 518 ARG A N 1
ATOM 3969 C CA . ARG A 1 5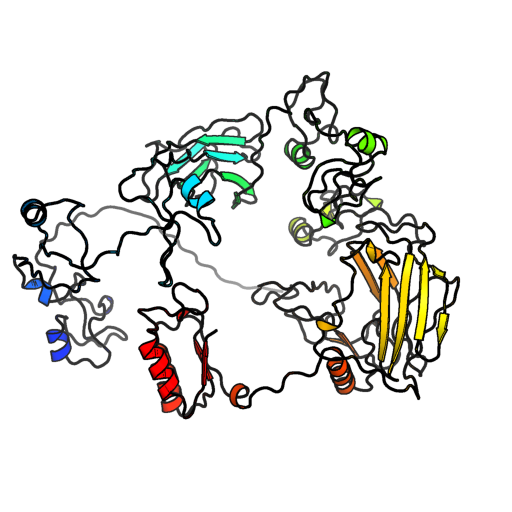18 ? -29.918 -4.403 10.253 1.00 83.50 518 ARG A CA 1
ATOM 3970 C C . ARG A 1 518 ? -31.266 -4.023 10.860 1.00 83.50 518 ARG A C 1
ATOM 3972 O O . ARG A 1 518 ? -31.545 -4.351 12.013 1.00 83.50 518 ARG A O 1
ATOM 3979 N N . ASN A 1 519 ? -32.121 -3.378 10.077 1.00 82.50 519 ASN A N 1
ATOM 3980 C CA . ASN A 1 519 ? -33.505 -3.085 10.458 1.00 82.50 519 ASN A CA 1
ATOM 3981 C C . ASN A 1 519 ? -34.331 -4.351 10.779 1.00 82.50 519 ASN A C 1
ATOM 3983 O O . ASN A 1 519 ? -35.254 -4.287 11.586 1.00 82.50 519 ASN A O 1
ATOM 3987 N N . ASP A 1 520 ? -33.956 -5.517 10.239 1.00 79.75 520 ASP A N 1
ATOM 3988 C CA . ASP A 1 520 ? -34.508 -6.829 10.613 1.00 79.75 520 ASP A CA 1
ATOM 3989 C C . ASP A 1 520 ? -34.033 -7.356 11.989 1.00 79.75 520 ASP A C 1
ATOM 3991 O O . ASP A 1 520 ? -34.439 -8.437 12.423 1.00 79.75 520 ASP A O 1
ATOM 3995 N N . GLY A 1 521 ? -33.177 -6.604 12.688 1.00 82.44 521 GLY A N 1
ATOM 3996 C CA . GLY A 1 521 ? -32.595 -6.956 13.980 1.00 82.44 521 GLY A CA 1
ATOM 3997 C C . GLY A 1 521 ? -31.440 -7.959 13.903 1.00 82.44 521 GLY A C 1
ATOM 3998 O O . GLY A 1 521 ? -30.840 -8.262 14.939 1.00 82.44 521 GLY A O 1
ATOM 3999 N N . SER A 1 522 ? -31.089 -8.467 12.715 1.00 78.88 522 SER A N 1
ATOM 4000 C CA . SER A 1 522 ? -29.888 -9.281 12.554 1.00 78.88 522 SER A CA 1
ATOM 4001 C C . SER A 1 522 ? -28.659 -8.434 12.866 1.00 78.88 522 SER A C 1
ATOM 4003 O O . SER A 1 522 ? -28.530 -7.289 12.429 1.00 78.88 522 SER A O 1
ATOM 4005 N N . VAL A 1 523 ? -27.751 -8.984 13.672 1.00 82.38 523 VAL A N 1
ATOM 4006 C CA . VAL A 1 523 ? -26.491 -8.307 13.975 1.00 82.38 523 VAL A CA 1
ATOM 4007 C C . VAL A 1 523 ? -25.748 -8.056 12.662 1.00 82.38 523 VAL A C 1
ATOM 4009 O O . VAL A 1 523 ? -25.766 -8.889 11.766 1.00 82.38 523 VAL A O 1
ATOM 4012 N N . VAL A 1 524 ? -25.112 -6.898 12.545 1.00 77.94 524 VAL A N 1
ATOM 4013 C CA . VAL A 1 524 ? -24.130 -6.515 11.520 1.00 77.94 524 VAL A CA 1
ATOM 4014 C C . VAL A 1 524 ? -22.857 -5.903 12.114 1.00 77.94 524 VAL A C 1
ATOM 4016 O O . VAL A 1 524 ? -22.069 -5.351 11.371 1.00 77.94 524 VAL A O 1
ATOM 4019 N N . PHE A 1 525 ? -22.595 -6.095 13.411 1.00 85.88 525 PHE A N 1
ATOM 4020 C CA . PHE A 1 525 ? -21.280 -6.481 13.957 1.00 85.88 525 PHE A CA 1
ATOM 4021 C C . PHE A 1 525 ? -21.392 -6.911 15.411 1.00 85.88 525 PHE A C 1
ATOM 4023 O O . PHE A 1 525 ? -22.192 -6.348 16.149 1.00 85.88 525 PHE A O 1
ATOM 4030 N N . ASP A 1 526 ? -20.540 -7.843 15.832 1.00 86.31 526 ASP A N 1
ATOM 4031 C CA . ASP A 1 526 ? -20.383 -8.226 17.235 1.00 86.31 526 ASP A CA 1
ATOM 4032 C C . ASP A 1 526 ? -18.917 -8.031 17.659 1.00 86.31 526 ASP A C 1
ATOM 4034 O O . ASP A 1 526 ? -18.011 -8.700 17.143 1.00 86.31 526 ASP A O 1
ATOM 4038 N N . GLY A 1 527 ? -18.693 -7.062 18.551 1.00 84.94 527 GLY A N 1
ATOM 4039 C CA . GLY A 1 527 ? -17.369 -6.575 18.931 1.00 84.94 527 GLY A CA 1
ATOM 4040 C C . GLY A 1 527 ? -16.686 -7.408 19.992 1.00 84.94 527 GLY A C 1
ATOM 4041 O O . GLY A 1 527 ? -17.300 -7.810 20.975 1.00 84.94 527 GLY A O 1
ATOM 4042 N N . MET A 1 528 ? -15.393 -7.657 19.782 1.00 78.69 528 MET A N 1
ATOM 4043 C CA . MET A 1 528 ? -14.579 -8.477 20.679 1.00 78.69 528 MET A CA 1
ATOM 4044 C C . MET A 1 528 ? -13.433 -7.706 21.335 1.00 78.69 528 MET A C 1
ATOM 4046 O O . MET A 1 528 ? -13.124 -7.973 22.490 1.00 78.69 528 MET A O 1
ATOM 4050 N N . SER A 1 529 ? -12.799 -6.781 20.611 1.00 83.06 529 SER A N 1
ATOM 4051 C CA . SER A 1 529 ? -11.700 -5.956 21.123 1.00 83.06 529 SER A CA 1
ATOM 4052 C C . SER A 1 529 ? -11.683 -4.605 20.419 1.00 83.06 529 SER A C 1
ATOM 4054 O O . SER A 1 529 ? -11.947 -4.543 19.214 1.00 83.06 529 SER A O 1
ATOM 4056 N N . PHE A 1 530 ? -11.369 -3.558 21.178 1.00 86.06 530 PHE A N 1
ATOM 4057 C CA . PHE A 1 530 ? -11.153 -2.194 20.711 1.00 86.06 530 PHE A CA 1
ATOM 4058 C C . PHE A 1 530 ? -10.033 -1.571 21.554 1.00 86.06 530 PHE A C 1
ATOM 4060 O O . PHE A 1 530 ? -10.213 -1.348 22.751 1.00 86.06 530 PHE A O 1
ATOM 4067 N N . ILE A 1 531 ? -8.877 -1.322 20.941 1.00 83.94 531 ILE A N 1
ATOM 4068 C CA . ILE A 1 531 ? -7.694 -0.733 21.587 1.00 83.94 531 ILE A CA 1
ATOM 4069 C C . ILE A 1 531 ? -7.251 0.458 20.746 1.00 83.94 531 ILE A C 1
ATOM 4071 O O . ILE A 1 531 ? -7.167 0.344 19.523 1.00 83.94 531 ILE A O 1
ATOM 4075 N N . PHE A 1 532 ? -6.961 1.584 21.397 1.00 82.94 532 PHE A N 1
ATOM 4076 C CA . PHE A 1 532 ? -6.591 2.829 20.728 1.00 82.94 532 PHE A CA 1
ATOM 4077 C C . PHE A 1 532 ? -5.389 3.470 21.445 1.00 82.94 532 PHE A C 1
ATOM 4079 O O . PHE A 1 532 ? -5.527 4.198 22.429 1.00 82.94 532 PHE A O 1
ATOM 4086 N N . GLU A 1 533 ? -4.195 3.162 20.946 1.00 76.94 533 GLU A N 1
ATOM 4087 C CA . GLU A 1 533 ? -2.890 3.650 21.403 1.00 76.94 533 GLU A CA 1
ATOM 4088 C C . GLU A 1 533 ? -2.243 4.497 20.284 1.00 76.94 533 GLU A C 1
ATOM 4090 O O . GLU A 1 533 ? -2.682 4.470 19.131 1.00 76.94 533 GLU A O 1
ATOM 4095 N N . ARG A 1 534 ? -1.184 5.268 20.575 1.00 68.81 534 ARG A N 1
ATOM 4096 C CA . ARG A 1 534 ? -0.626 6.233 19.589 1.00 68.81 534 ARG A CA 1
ATOM 4097 C C . ARG A 1 534 ? -0.054 5.575 18.333 1.00 68.81 534 ARG A C 1
ATOM 4099 O O . ARG A 1 534 ? -0.174 6.139 17.249 1.00 68.81 534 ARG A O 1
ATOM 4106 N N . GLN A 1 535 ? 0.574 4.408 18.468 1.00 64.00 535 GLN A N 1
ATOM 4107 C CA . GLN A 1 535 ? 1.130 3.635 17.350 1.00 64.00 535 GLN A CA 1
ATOM 4108 C C . GLN A 1 535 ? 0.435 2.284 17.124 1.00 64.00 535 GLN A C 1
ATOM 4110 O O . GLN A 1 535 ? 0.922 1.477 16.329 1.00 64.00 535 GLN A O 1
ATOM 4115 N N . TYR A 1 536 ? -0.684 2.019 17.804 1.00 76.00 536 TYR A N 1
ATOM 4116 C CA . TYR A 1 536 ? -1.377 0.740 17.713 1.00 76.00 536 TYR A CA 1
ATOM 4117 C C . TYR A 1 536 ? -2.892 0.889 17.856 1.00 76.00 536 TYR A C 1
ATOM 4119 O O . TYR A 1 536 ? -3.392 1.423 18.841 1.00 76.00 536 TYR A O 1
ATOM 4127 N N . LEU A 1 537 ? -3.618 0.368 16.870 1.00 80.44 537 LEU A N 1
ATOM 4128 C CA . LEU A 1 537 ? -5.072 0.275 16.878 1.00 80.44 537 LEU A CA 1
ATOM 4129 C C . LEU A 1 537 ? -5.439 -1.208 16.771 1.00 80.44 537 LEU A C 1
ATOM 4131 O O . LEU A 1 537 ? -5.057 -1.861 15.796 1.00 80.44 537 LEU A O 1
ATOM 4135 N N . GLU A 1 538 ? -6.167 -1.747 17.753 1.00 82.75 538 GLU A N 1
ATOM 4136 C CA . GLU A 1 538 ? -6.777 -3.074 17.637 1.00 82.75 538 GLU A CA 1
ATOM 4137 C C . GLU A 1 538 ? -8.276 -2.954 17.468 1.00 82.75 538 GLU A C 1
ATOM 4139 O O . GLU A 1 538 ? -8.967 -2.213 18.163 1.00 82.75 538 GLU A O 1
ATOM 4144 N N . LEU A 1 539 ? -8.765 -3.795 16.577 1.00 84.50 539 LEU A N 1
ATOM 4145 C CA . LEU A 1 539 ? -10.161 -3.998 16.320 1.00 84.50 539 LEU A CA 1
ATOM 4146 C C . LEU A 1 539 ? -10.361 -5.482 16.031 1.00 84.50 539 LEU A C 1
ATOM 4148 O O . LEU A 1 539 ? -9.749 -6.026 15.112 1.00 84.50 539 LEU A O 1
ATOM 4152 N N . SER A 1 540 ? -11.226 -6.138 16.799 1.00 84.94 540 SER A N 1
ATOM 4153 C CA . SER A 1 540 ? -11.564 -7.547 16.587 1.00 84.94 540 SER A CA 1
ATOM 4154 C C . SER A 1 540 ? -13.064 -7.783 16.561 1.00 84.94 540 SER A C 1
ATOM 4156 O O . SER A 1 540 ? -13.820 -7.202 17.344 1.00 84.94 540 SER A O 1
ATOM 4158 N N . LYS A 1 541 ? -13.468 -8.705 15.683 1.00 83.19 541 LYS A N 1
ATOM 4159 C CA . LYS A 1 541 ? -14.859 -9.060 15.418 1.00 83.19 541 LYS A CA 1
ATOM 4160 C C . LYS A 1 541 ? -15.122 -10.536 15.565 1.00 83.19 541 LYS A C 1
ATOM 4162 O O . LYS A 1 541 ? -14.276 -11.365 15.228 1.00 83.19 541 LYS A O 1
ATOM 4167 N N . LYS A 1 542 ? -16.360 -10.861 15.908 1.00 81.81 542 LYS A N 1
ATOM 4168 C CA . LYS A 1 542 ? -16.866 -12.214 15.740 1.00 81.81 542 LYS A CA 1
ATOM 4169 C C . LYS A 1 542 ? -17.195 -12.465 14.270 1.00 81.81 542 LYS A C 1
ATOM 4171 O O . LYS A 1 542 ? -17.992 -11.749 13.671 1.00 81.81 542 LYS A O 1
ATOM 4176 N N . ILE A 1 543 ? -16.590 -13.500 13.700 1.00 77.75 543 ILE A N 1
ATOM 4177 C CA . ILE A 1 543 ? -16.923 -14.026 12.372 1.00 77.75 543 ILE A CA 1
ATOM 4178 C C . ILE A 1 543 ? -17.783 -15.279 12.548 1.00 77.75 543 ILE A C 1
ATOM 4180 O O . ILE A 1 543 ? -17.477 -16.136 13.383 1.00 77.75 543 ILE A O 1
ATOM 4184 N N . ARG A 1 544 ? -18.856 -15.413 11.761 1.00 73.62 544 ARG A N 1
ATOM 4185 C CA . ARG A 1 544 ? -19.619 -16.668 11.704 1.00 73.62 544 ARG A CA 1
ATOM 4186 C C . ARG A 1 544 ? -18.813 -17.744 10.976 1.00 73.62 544 ARG A C 1
ATOM 4188 O O . ARG A 1 544 ? -18.149 -17.463 9.984 1.00 73.62 544 ARG A O 1
ATOM 4195 N N . SER A 1 545 ? -18.924 -18.999 11.403 1.00 71.81 545 SER A N 1
ATOM 4196 C CA . SER A 1 545 ? -18.206 -20.121 10.774 1.00 71.81 545 SER A CA 1
ATOM 4197 C C . SER A 1 545 ? -18.614 -20.406 9.319 1.00 71.81 545 SER A C 1
ATOM 4199 O O . SER A 1 545 ? -17.860 -21.061 8.602 1.00 71.81 545 SER A O 1
ATOM 4201 N N . ASP A 1 546 ? -19.772 -19.912 8.874 1.00 71.81 546 ASP A N 1
ATOM 4202 C CA . ASP A 1 546 ? -20.277 -19.996 7.498 1.00 71.81 546 ASP A CA 1
ATOM 4203 C C . ASP A 1 546 ? -20.033 -18.727 6.656 1.00 71.81 546 ASP A C 1
ATOM 4205 O O . ASP A 1 546 ? -20.271 -18.746 5.445 1.00 71.81 546 ASP A O 1
ATOM 4209 N N . ALA A 1 547 ? -19.499 -17.652 7.251 1.00 75.56 547 ALA A N 1
ATOM 4210 C CA . ALA A 1 547 ? -19.259 -16.388 6.561 1.00 75.56 547 ALA A CA 1
ATOM 4211 C C . ALA A 1 547 ? -18.374 -16.557 5.312 1.00 75.56 547 ALA A C 1
ATOM 4213 O O . ALA A 1 547 ? -17.446 -17.379 5.249 1.00 75.56 547 ALA A O 1
ATOM 4214 N N . SER A 1 548 ? -18.645 -15.746 4.290 1.00 82.62 548 SER A N 1
ATOM 4215 C CA . SER A 1 548 ? -17.826 -15.692 3.077 1.00 82.62 548 SER A CA 1
ATOM 4216 C C . SER A 1 548 ? -17.243 -14.298 2.900 1.00 82.62 548 SER A C 1
ATOM 4218 O O . SER A 1 548 ? -17.945 -13.375 2.504 1.00 82.62 548 SER A O 1
ATOM 4220 N N . ILE A 1 549 ? -15.953 -14.164 3.209 1.00 85.31 549 ILE A N 1
ATOM 4221 C CA . ILE A 1 549 ? -15.219 -12.895 3.189 1.00 85.31 549 ILE A CA 1
ATOM 4222 C C . ILE A 1 549 ? -14.448 -12.763 1.869 1.00 85.31 549 ILE A C 1
ATOM 4224 O O . ILE A 1 549 ? -13.803 -13.715 1.424 1.00 85.31 549 ILE A O 1
ATOM 4228 N N . TYR A 1 550 ? -14.482 -11.574 1.273 1.00 87.00 550 TYR A N 1
ATOM 4229 C CA . TYR A 1 550 ? -13.797 -11.175 0.037 1.00 87.00 550 TYR A CA 1
ATOM 4230 C C . TYR A 1 550 ? -13.192 -9.774 0.233 1.00 87.00 550 TYR A C 1
ATOM 4232 O O . TYR A 1 550 ? -13.645 -9.048 1.109 1.00 87.00 550 TYR A O 1
ATOM 4240 N N . GLY A 1 551 ? -12.210 -9.357 -0.570 1.00 88.94 551 GLY A N 1
ATOM 4241 C CA . GLY A 1 551 ? -11.512 -8.067 -0.385 1.00 88.94 551 GLY A CA 1
ATOM 4242 C C . GLY A 1 551 ? -10.200 -8.214 0.392 1.00 88.94 551 GLY A C 1
ATOM 4243 O O . GLY A 1 551 ? -9.600 -9.283 0.315 1.00 88.94 551 GLY A O 1
ATOM 4244 N N . PHE A 1 552 ? -9.723 -7.179 1.089 1.00 88.81 552 PHE A N 1
ATOM 4245 C CA . PHE A 1 552 ? -8.366 -7.079 1.663 1.00 88.81 552 PHE A CA 1
ATOM 4246 C C . PHE A 1 552 ? -7.262 -7.319 0.617 1.00 88.81 552 PHE A C 1
ATOM 4248 O O . PHE A 1 552 ? -6.510 -8.287 0.701 1.00 88.81 552 PHE A O 1
ATOM 4255 N N . GLY A 1 553 ? -7.243 -6.514 -0.446 1.00 87.88 553 GLY A N 1
ATOM 4256 C CA . GLY A 1 553 ? -6.159 -6.535 -1.438 1.00 87.88 553 GLY A CA 1
ATOM 4257 C C . GLY A 1 553 ? -4.975 -5.662 -0.999 1.00 87.88 553 GLY A C 1
ATOM 4258 O O . GLY A 1 553 ? -5.163 -4.776 -0.183 1.00 87.88 553 GLY A O 1
ATOM 4259 N N . GLU A 1 554 ? -3.770 -5.820 -1.532 1.00 92.62 554 GLU A N 1
ATOM 4260 C CA . GLU A 1 554 ? -3.360 -6.763 -2.570 1.00 92.62 554 GLU A CA 1
ATOM 4261 C C . GLU A 1 554 ? -2.543 -7.932 -1.995 1.00 92.62 554 GLU A C 1
ATOM 4263 O O . GLU A 1 554 ? -1.588 -7.752 -1.240 1.00 92.62 554 GLU A O 1
ATOM 4268 N N . VAL A 1 555 ? -2.927 -9.156 -2.368 1.00 89.25 555 VAL A N 1
ATOM 4269 C CA . VAL A 1 555 ? -2.264 -10.396 -1.941 1.00 89.25 555 VAL A CA 1
ATOM 4270 C C . VAL A 1 555 ? -2.652 -11.554 -2.852 1.00 89.25 555 VAL A C 1
ATOM 4272 O O . VAL A 1 555 ? -3.827 -11.729 -3.189 1.00 89.25 555 VAL A O 1
ATOM 4275 N N . LEU A 1 556 ? -1.684 -12.412 -3.179 1.00 88.12 556 LEU A N 1
ATOM 4276 C CA . LEU A 1 556 ? -1.954 -13.676 -3.854 1.00 88.12 556 LEU A CA 1
ATOM 4277 C C . LEU A 1 556 ? -2.594 -14.673 -2.874 1.00 88.12 556 LEU A C 1
ATOM 4279 O O . LEU A 1 556 ? -1.917 -15.263 -2.028 1.00 88.12 556 LEU A O 1
ATOM 4283 N N . ALA A 1 557 ? -3.906 -14.873 -3.000 1.00 86.69 557 ALA A N 1
ATOM 4284 C CA . ALA A 1 557 ? -4.674 -15.887 -2.278 1.00 86.69 557 ALA A CA 1
ATOM 4285 C C . ALA A 1 557 ? -5.998 -16.204 -3.018 1.00 86.69 557 ALA A C 1
ATOM 4287 O O . ALA A 1 557 ? -6.333 -15.522 -3.988 1.00 86.69 557 ALA A O 1
ATOM 4288 N N . PRO A 1 558 ? -6.782 -17.210 -2.579 1.00 86.25 558 PRO A N 1
ATOM 4289 C CA . PRO A 1 558 ? -8.112 -17.469 -3.130 1.00 86.25 558 PRO A CA 1
ATOM 4290 C C . PRO A 1 558 ? -9.066 -16.274 -2.967 1.00 86.25 558 PRO A C 1
ATOM 4292 O O . PRO A 1 558 ? -9.003 -15.550 -1.974 1.00 86.25 558 PRO A O 1
ATOM 4295 N N . TYR A 1 559 ? -9.981 -16.106 -3.930 1.00 85.31 559 TYR A N 1
ATOM 4296 C CA . TYR A 1 559 ? -10.923 -14.979 -3.978 1.00 85.31 559 TYR A CA 1
ATOM 4297 C C . TYR A 1 559 ? -11.830 -14.897 -2.736 1.00 85.31 559 TYR A C 1
ATOM 4299 O O . TYR A 1 559 ? -11.948 -13.831 -2.134 1.00 85.31 559 TYR A O 1
ATOM 4307 N N . LYS A 1 560 ? -12.408 -16.032 -2.308 1.00 86.94 560 LYS A N 1
ATOM 4308 C CA . LYS A 1 560 ? -12.960 -16.176 -0.951 1.00 86.94 560 LYS A CA 1
ATOM 4309 C C . LYS A 1 560 ? -11.795 -16.377 0.017 1.00 86.94 560 LYS A C 1
ATOM 4311 O O . LYS A 1 560 ? -11.035 -17.335 -0.130 1.00 86.94 560 LYS A O 1
ATOM 4316 N N . ARG A 1 561 ? -11.689 -15.516 1.027 1.00 85.38 561 ARG A N 1
ATOM 4317 C CA . ARG A 1 561 ? -10.679 -15.618 2.083 1.00 85.38 561 ARG A CA 1
ATOM 4318 C C . ARG A 1 561 ? -10.885 -16.884 2.913 1.00 85.38 561 ARG A C 1
ATOM 4320 O O . ARG A 1 561 ? -12.012 -17.257 3.241 1.00 85.38 561 ARG A O 1
ATOM 4327 N N . ASN A 1 562 ? -9.779 -17.548 3.238 1.00 77.81 562 ASN A N 1
ATOM 4328 C CA . ASN A 1 562 ? -9.767 -18.629 4.218 1.00 77.81 562 ASN A CA 1
ATOM 4329 C C . ASN A 1 562 ? -10.003 -18.017 5.610 1.00 77.81 562 ASN A C 1
ATOM 4331 O O . ASN A 1 562 ? -9.379 -17.018 5.939 1.00 77.81 562 ASN A O 1
ATOM 4335 N N . SER A 1 563 ? -10.904 -18.594 6.405 1.00 69.62 563 SER A N 1
ATOM 4336 C CA . SER A 1 563 ? -11.248 -18.109 7.750 1.00 69.62 563 SER A CA 1
ATOM 4337 C C . SER A 1 563 ? -10.426 -18.758 8.871 1.00 69.62 563 SER A C 1
ATOM 4339 O O . SER A 1 563 ? -10.704 -18.522 10.043 1.00 69.62 563 SER A O 1
ATOM 4341 N N . GLN A 1 564 ? -9.447 -19.602 8.530 1.00 68.62 564 GLN A N 1
ATOM 4342 C CA . GLN A 1 564 ? -8.560 -20.291 9.470 1.00 68.62 564 GLN A CA 1
ATOM 4343 C C . GLN A 1 564 ? -7.125 -19.762 9.328 1.00 68.62 564 GLN A C 1
ATOM 4345 O O . GLN A 1 564 ? -6.544 -19.872 8.246 1.00 68.62 564 GLN A O 1
ATOM 4350 N N . ASP A 1 565 ? -6.566 -19.219 10.414 1.00 66.56 565 ASP A N 1
ATOM 4351 C CA . ASP A 1 565 ? -5.162 -18.794 10.572 1.00 66.56 565 ASP A CA 1
ATOM 4352 C C . ASP A 1 565 ? -4.579 -17.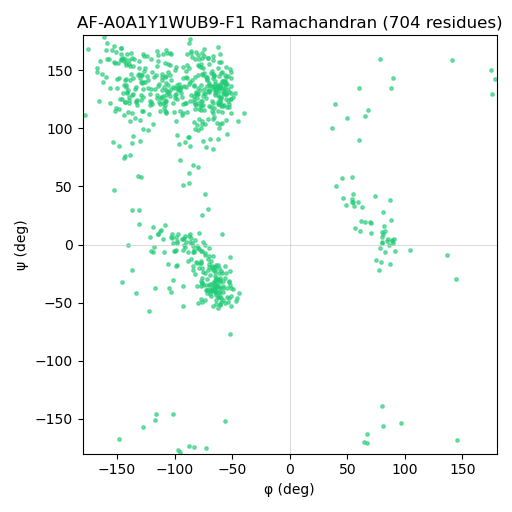910 9.442 1.00 66.56 565 ASP A C 1
ATOM 4354 O O . ASP A 1 565 ? -3.391 -17.987 9.124 1.00 66.56 565 ASP A O 1
ATOM 4358 N N . THR A 1 566 ? -5.381 -17.042 8.814 1.00 73.00 566 THR A N 1
ATOM 4359 C CA . THR A 1 566 ? -4.865 -16.084 7.822 1.00 73.00 566 THR A CA 1
ATOM 4360 C C . THR A 1 566 ? -4.426 -14.775 8.466 1.00 73.00 566 THR A C 1
ATOM 4362 O O . THR A 1 566 ? -5.263 -13.992 8.914 1.00 73.00 566 THR A O 1
ATOM 4365 N N . GLN A 1 567 ? -3.128 -14.489 8.408 1.00 79.50 567 GLN A N 1
ATOM 4366 C CA . GLN A 1 567 ? -2.578 -13.155 8.636 1.00 79.50 567 GLN A CA 1
ATOM 4367 C C . GLN A 1 567 ? -2.209 -12.532 7.285 1.00 79.50 567 GLN A C 1
ATOM 4369 O O . GLN A 1 567 ? -1.599 -13.191 6.445 1.00 79.50 567 GLN A O 1
ATOM 4374 N N . HIS A 1 568 ? -2.580 -11.271 7.071 1.00 81.38 568 HIS A N 1
ATOM 4375 C CA . HIS A 1 568 ? -2.246 -10.508 5.871 1.00 81.38 568 HIS A CA 1
ATOM 4376 C C . HIS A 1 568 ? -1.931 -9.063 6.270 1.00 81.38 568 HIS A C 1
ATOM 4378 O O . HIS A 1 568 ? -2.685 -8.454 7.027 1.00 81.38 568 HIS A O 1
ATOM 4384 N N . ALA A 1 569 ? -0.806 -8.536 5.788 1.00 86.06 569 ALA A N 1
ATOM 4385 C CA . ALA A 1 569 ? -0.400 -7.155 6.015 1.00 86.06 569 ALA A CA 1
ATOM 4386 C C . ALA A 1 569 ? -0.830 -6.270 4.837 1.00 86.06 569 ALA A C 1
ATOM 4388 O O . ALA A 1 569 ? -0.580 -6.609 3.683 1.00 86.06 569 ALA A O 1
ATOM 4389 N N . LEU A 1 570 ? -1.424 -5.117 5.139 1.00 86.38 570 LEU A N 1
ATOM 4390 C CA . LEU A 1 570 ? -1.731 -4.070 4.167 1.00 86.38 570 LEU A CA 1
ATOM 4391 C C . LEU A 1 570 ? -0.604 -3.032 4.206 1.00 86.38 570 LEU A C 1
ATOM 4393 O O . LEU A 1 570 ? -0.652 -2.077 4.978 1.00 86.38 570 LEU A O 1
ATOM 4397 N N . PHE A 1 571 ? 0.455 -3.284 3.437 1.00 87.12 571 PHE A N 1
ATOM 4398 C CA . PHE A 1 571 ? 1.596 -2.381 3.309 1.00 87.12 571 PHE A CA 1
ATOM 4399 C C . PHE A 1 571 ? 2.232 -2.541 1.927 1.00 87.12 571 PHE A C 1
ATOM 4401 O O . PHE A 1 571 ? 2.728 -3.621 1.609 1.00 87.12 571 PHE A O 1
ATOM 4408 N N . ASN A 1 572 ? 2.227 -1.487 1.112 1.00 90.69 572 ASN A N 1
ATOM 4409 C CA . ASN A 1 572 ? 2.688 -1.564 -0.276 1.00 90.69 572 ASN A CA 1
ATOM 4410 C C . ASN A 1 572 ? 4.170 -1.977 -0.345 1.00 90.69 572 ASN A C 1
ATOM 4412 O O . ASN A 1 572 ? 5.032 -1.319 0.240 1.00 90.69 572 ASN A O 1
ATOM 4416 N N . ALA A 1 573 ? 4.467 -3.049 -1.077 1.00 89.56 573 ALA A N 1
ATOM 4417 C CA . ALA A 1 573 ? 5.815 -3.570 -1.275 1.00 89.56 573 ALA A CA 1
ATOM 4418 C C . ALA A 1 573 ? 6.013 -4.088 -2.703 1.00 89.56 573 ALA A C 1
ATOM 4420 O O . ALA A 1 573 ? 5.128 -4.721 -3.278 1.00 89.56 573 ALA A O 1
ATOM 4421 N N . ASP A 1 574 ? 7.210 -3.865 -3.249 1.00 91.94 574 ASP A N 1
ATOM 4422 C CA . ASP A 1 574 ? 7.643 -4.484 -4.502 1.00 91.94 574 ASP A CA 1
ATOM 4423 C C . ASP A 1 574 ? 8.007 -5.956 -4.252 1.00 91.94 574 ASP A C 1
ATOM 4425 O O . ASP A 1 574 ? 9.130 -6.306 -3.886 1.00 91.94 574 ASP A O 1
ATOM 4429 N N . ASN A 1 575 ? 6.996 -6.812 -4.380 1.00 87.50 575 ASN A N 1
ATOM 4430 C CA . ASN A 1 575 ? 7.057 -8.247 -4.151 1.00 87.50 575 ASN A CA 1
ATOM 4431 C C . ASN A 1 575 ? 6.381 -8.947 -5.331 1.00 87.50 575 ASN A C 1
ATOM 4433 O O . ASN A 1 575 ? 5.193 -8.747 -5.537 1.00 87.50 575 ASN A O 1
ATOM 4437 N N . ALA A 1 576 ? 7.104 -9.807 -6.059 1.00 85.44 576 ALA A N 1
ATOM 4438 C CA . ALA A 1 576 ? 6.621 -10.408 -7.309 1.00 85.44 576 ALA A CA 1
ATOM 4439 C C . ALA A 1 576 ? 5.235 -11.085 -7.196 1.00 85.44 576 ALA A C 1
ATOM 4441 O O . ALA A 1 576 ? 4.236 -10.539 -7.647 1.00 85.44 576 ALA A O 1
ATOM 4442 N N . THR A 1 577 ? 5.158 -12.289 -6.614 1.00 83.31 577 THR A N 1
ATOM 4443 C CA . THR A 1 577 ? 3.879 -12.978 -6.330 1.00 83.31 577 THR A CA 1
ATOM 4444 C C . THR A 1 577 ? 3.948 -13.949 -5.124 1.00 83.31 577 THR A C 1
ATOM 4446 O O . THR A 1 577 ? 3.541 -15.111 -5.253 1.00 83.31 577 THR A O 1
ATOM 4449 N N . PRO A 1 578 ? 4.508 -13.584 -3.952 1.00 83.25 578 PRO A N 1
ATOM 4450 C CA . PRO A 1 578 ? 4.443 -14.444 -2.766 1.00 83.25 578 PRO A CA 1
ATOM 4451 C C . PRO A 1 578 ? 2.997 -14.681 -2.287 1.00 83.25 578 PRO A C 1
ATOM 4453 O O . PRO A 1 578 ? 2.186 -13.760 -2.213 1.00 83.25 578 PRO A O 1
ATOM 4456 N N . ILE A 1 579 ? 2.670 -15.925 -1.920 1.00 82.44 579 ILE A N 1
ATOM 4457 C CA . ILE A 1 579 ? 1.350 -16.287 -1.373 1.00 82.44 579 ILE A CA 1
ATOM 4458 C C . ILE A 1 579 ? 1.195 -15.695 0.034 1.00 82.44 579 ILE A C 1
ATOM 4460 O O . ILE A 1 579 ? 2.072 -15.872 0.878 1.00 82.44 579 ILE A O 1
ATOM 4464 N N . GLY A 1 580 ? 0.065 -15.034 0.300 1.00 79.94 580 GLY A N 1
ATOM 4465 C CA . GLY A 1 580 ? -0.299 -14.517 1.630 1.00 79.94 580 GLY A CA 1
ATOM 4466 C C . GLY A 1 580 ? 0.446 -13.258 2.098 1.00 79.94 580 GLY A C 1
ATOM 4467 O O . GLY A 1 580 ? 0.011 -12.625 3.057 1.00 79.94 580 GLY A O 1
ATOM 4468 N N . GLN A 1 581 ? 1.530 -12.866 1.429 1.00 83.81 581 GLN A N 1
ATOM 4469 C CA . GLN A 1 581 ? 2.304 -11.670 1.770 1.00 83.81 581 GLN A CA 1
ATOM 4470 C C . GLN A 1 581 ? 1.713 -10.410 1.120 1.00 83.81 581 GLN A C 1
ATOM 4472 O O . GLN A 1 581 ? 0.854 -10.482 0.241 1.00 83.81 581 GLN A O 1
ATOM 4477 N N . ASN A 1 582 ? 2.171 -9.254 1.589 1.00 87.31 582 ASN A N 1
ATOM 4478 C CA . ASN A 1 582 ? 1.814 -7.943 1.067 1.00 87.31 582 ASN A CA 1
ATOM 4479 C C . ASN A 1 582 ? 2.452 -7.689 -0.311 1.00 87.31 582 ASN A C 1
ATOM 4481 O O . ASN A 1 582 ? 3.629 -7.999 -0.516 1.00 87.31 582 ASN A O 1
ATOM 4485 N N . LEU A 1 583 ? 1.666 -7.135 -1.236 1.00 91.25 583 LEU A N 1
ATOM 4486 C CA . LEU A 1 583 ? 2.066 -6.804 -2.610 1.00 91.25 583 LEU A CA 1
ATOM 4487 C C . LEU A 1 583 ? 1.972 -5.282 -2.843 1.00 91.25 583 LEU A C 1
ATOM 4489 O O . LEU A 1 583 ? 2.160 -4.499 -1.912 1.00 91.25 583 LEU A O 1
ATOM 4493 N N . TYR A 1 584 ? 1.716 -4.850 -4.077 1.00 93.81 584 TYR A N 1
ATOM 4494 C CA . TYR A 1 584 ? 1.870 -3.465 -4.521 1.00 93.81 584 TYR A CA 1
ATOM 4495 C C . TYR A 1 584 ? 0.787 -2.519 -3.979 1.00 93.81 584 TYR A C 1
ATOM 4497 O O . TYR A 1 584 ? 1.081 -1.355 -3.703 1.00 93.81 584 TYR A O 1
ATOM 4505 N N . GLY A 1 585 ? -0.451 -3.000 -3.825 1.00 91.75 585 GLY A N 1
ATOM 4506 C CA . GLY A 1 585 ? -1.595 -2.231 -3.322 1.00 91.75 585 GLY A CA 1
ATOM 4507 C C . GLY A 1 585 ? -2.025 -2.557 -1.884 1.00 91.75 585 GLY A C 1
ATOM 4508 O O . GLY A 1 585 ? -1.862 -3.676 -1.398 1.00 91.75 585 GLY A O 1
ATOM 4509 N N . SER A 1 586 ? -2.674 -1.586 -1.234 1.00 91.75 586 SER A N 1
ATOM 4510 C CA . SER A 1 586 ? -3.330 -1.738 0.073 1.00 91.75 586 SER A CA 1
ATOM 4511 C C . SER A 1 586 ? -4.768 -1.227 0.004 1.00 91.75 586 SER A C 1
ATOM 4513 O O . SER A 1 586 ? -5.020 -0.042 -0.194 1.00 91.75 586 SER A O 1
ATOM 4515 N N . HIS A 1 587 ? -5.718 -2.139 0.181 1.00 90.69 587 HIS A N 1
ATOM 4516 C CA . HIS A 1 587 ? -7.155 -1.925 0.069 1.00 90.69 587 HIS A CA 1
ATOM 4517 C C . HIS A 1 587 ? -7.840 -2.487 1.328 1.00 90.69 587 HIS A C 1
ATOM 4519 O O . HIS A 1 587 ? -8.251 -3.654 1.327 1.00 90.69 587 HIS A O 1
ATOM 4525 N N . PRO A 1 588 ? -7.995 -1.684 2.403 1.00 88.31 588 PRO A N 1
ATOM 4526 C CA . PRO A 1 588 ? -8.681 -2.064 3.646 1.00 88.31 588 PRO A CA 1
ATOM 4527 C C . PRO A 1 588 ? -10.216 -2.128 3.480 1.00 88.31 588 PRO A C 1
ATOM 4529 O O . PRO A 1 588 ? -10.978 -1.654 4.315 1.00 88.31 588 PRO A O 1
ATOM 4532 N N . PHE A 1 589 ? -10.683 -2.712 2.378 1.00 86.94 589 PHE A N 1
ATOM 4533 C CA . PHE A 1 589 ? -12.090 -2.910 2.045 1.00 86.94 589 PHE A CA 1
ATOM 4534 C C . PHE A 1 589 ? -12.388 -4.405 1.966 1.00 86.94 589 PHE A C 1
ATOM 4536 O O . PHE A 1 589 ? -11.647 -5.149 1.315 1.00 86.94 589 PHE A O 1
ATOM 4543 N N . TYR A 1 590 ? -13.487 -4.843 2.578 1.00 87.06 590 TYR A N 1
ATOM 4544 C CA . TYR A 1 590 ? -13.948 -6.223 2.488 1.00 87.06 590 TYR A CA 1
ATOM 4545 C C . TYR A 1 590 ? -15.464 -6.321 2.329 1.00 87.06 590 TYR A C 1
ATOM 4547 O O . TYR A 1 590 ? -16.217 -5.447 2.751 1.00 87.06 590 TYR A O 1
ATOM 4555 N N . ILE A 1 591 ? -15.899 -7.419 1.714 1.00 84.00 591 ILE A N 1
ATOM 4556 C CA . ILE A 1 591 ? -17.300 -7.811 1.580 1.00 84.00 591 ILE A CA 1
ATOM 4557 C C . ILE A 1 591 ? -17.473 -9.104 2.365 1.00 84.00 591 ILE A C 1
ATOM 4559 O O . ILE A 1 591 ? -16.757 -10.076 2.122 1.00 84.00 591 ILE A O 1
ATOM 4563 N N . GLU A 1 592 ? -18.436 -9.131 3.277 1.00 81.25 592 GLU A N 1
ATOM 4564 C CA . GLU A 1 592 ? -18.872 -10.348 3.953 1.00 81.25 592 GLU A CA 1
ATOM 4565 C C . GLU A 1 592 ? -20.256 -10.734 3.430 1.00 81.25 592 GLU A C 1
ATOM 4567 O O . GLU A 1 592 ? -21.232 -10.009 3.623 1.00 81.25 592 GLU A O 1
ATOM 4572 N N . ILE A 1 593 ? -20.346 -11.875 2.746 1.00 74.38 593 ILE A N 1
ATOM 4573 C CA . ILE A 1 593 ? -21.637 -12.490 2.445 1.00 74.38 593 ILE A CA 1
ATOM 4574 C C . ILE A 1 593 ? -22.050 -13.291 3.670 1.00 74.38 593 ILE A C 1
ATOM 4576 O O . ILE A 1 593 ? -21.331 -14.190 4.123 1.00 74.38 593 ILE A O 1
ATOM 4580 N N . ILE A 1 594 ? -23.227 -12.941 4.169 1.00 65.06 594 ILE A N 1
ATOM 4581 C CA . ILE A 1 594 ? -23.850 -13.516 5.346 1.00 65.06 594 ILE A CA 1
ATOM 4582 C C . ILE A 1 594 ? -25.202 -14.039 4.886 1.00 65.06 594 ILE A C 1
ATOM 4584 O O . ILE A 1 594 ? -26.151 -13.265 4.753 1.00 65.06 594 ILE A O 1
ATOM 4588 N N . ASP A 1 595 ? -25.281 -15.344 4.625 1.00 56.91 595 ASP A N 1
ATOM 4589 C CA . ASP A 1 595 ? -26.578 -16.012 4.557 1.00 56.91 595 ASP A CA 1
ATOM 4590 C C . ASP A 1 595 ? -27.259 -15.775 5.909 1.00 56.91 595 ASP A C 1
ATOM 4592 O O . ASP A 1 595 ? -26.690 -16.104 6.953 1.00 56.91 595 ASP A O 1
ATOM 4596 N N . VAL A 1 596 ? -28.422 -15.111 5.878 1.00 39.34 596 VAL A N 1
ATOM 4597 C CA . VAL A 1 596 ? -29.121 -14.548 7.049 1.00 39.34 596 VAL A CA 1
ATOM 4598 C C . VAL A 1 596 ? -29.119 -15.587 8.174 1.00 39.34 596 VAL A C 1
ATOM 4600 O O . VAL A 1 596 ? -29.725 -16.647 8.030 1.00 39.34 596 VAL A O 1
ATOM 4603 N N . ILE A 1 597 ? -28.302 -15.401 9.222 1.00 37.00 597 ILE A N 1
ATOM 4604 C CA . ILE A 1 597 ? -28.588 -14.561 10.400 1.00 37.00 597 ILE A CA 1
ATOM 4605 C C . ILE A 1 597 ? -27.319 -13.804 10.947 1.00 37.00 597 ILE A C 1
ATOM 4607 O O . ILE A 1 597 ? -26.781 -14.223 11.969 1.00 37.00 597 ILE A O 1
ATOM 4611 N N . GLY A 1 598 ? -26.842 -12.711 10.306 1.00 35.03 598 GLY A N 1
ATOM 4612 C CA . GLY A 1 598 ? -25.960 -11.601 10.837 1.00 35.03 598 GLY A CA 1
ATOM 4613 C C . GLY A 1 598 ? -24.516 -11.862 11.406 1.00 35.03 598 GLY A C 1
ATOM 4614 O O . GLY A 1 598 ? -24.376 -12.767 12.218 1.00 35.03 598 GLY A O 1
ATOM 4615 N N . GLY A 1 599 ? -23.384 -11.147 11.134 1.00 39.62 599 GLY A N 1
ATOM 4616 C CA . GLY A 1 599 ? -23.167 -9.699 10.851 1.00 39.62 599 GLY A CA 1
ATOM 4617 C C . GLY A 1 599 ? -21.731 -9.042 10.665 1.00 39.62 599 GLY A C 1
ATOM 4618 O O . GLY A 1 599 ? -20.794 -9.480 11.328 1.00 39.62 599 GLY A O 1
ATOM 4619 N N . ASN A 1 600 ? -21.616 -7.944 9.845 1.00 34.59 600 ASN A N 1
ATOM 4620 C CA . ASN A 1 600 ? -20.477 -7.039 9.371 1.00 34.59 600 ASN A CA 1
ATOM 4621 C C . ASN A 1 600 ? -19.566 -6.303 10.441 1.00 34.59 600 ASN A C 1
ATOM 4623 O O . ASN A 1 600 ? -19.384 -6.920 11.474 1.00 34.59 600 ASN A O 1
ATOM 4627 N N . PHE A 1 601 ? -18.932 -5.104 10.204 1.00 27.08 601 PHE A N 1
ATOM 4628 C CA . PHE A 1 601 ? -18.192 -4.146 11.129 1.00 27.08 601 PHE A CA 1
ATOM 4629 C C . PHE A 1 601 ? -18.193 -2.652 10.667 1.00 27.08 601 PHE A C 1
ATOM 4631 O O . PHE A 1 601 ? -18.586 -2.396 9.541 1.00 27.08 601 PHE A O 1
ATOM 4638 N N . ASP A 1 602 ? -17.729 -1.697 11.507 1.00 29.70 602 ASP A N 1
ATOM 4639 C CA . ASP A 1 602 ? -17.252 -0.351 11.167 1.00 29.70 602 ASP A CA 1
ATOM 4640 C C . ASP A 1 602 ? -16.203 -0.350 10.062 1.00 29.70 602 ASP A C 1
ATOM 4642 O O . ASP A 1 602 ? -15.101 -0.898 10.068 1.00 29.70 602 ASP A O 1
ATOM 4646 N N . MET A 1 603 ? -16.715 0.224 9.021 1.00 47.75 603 MET A N 1
ATOM 4647 C CA . MET A 1 603 ? -16.477 0.065 7.620 1.00 47.75 603 MET A CA 1
ATOM 4648 C C . MET A 1 603 ? -17.386 1.178 7.096 1.00 47.75 603 MET A C 1
ATOM 4650 O O . MET A 1 603 ? -18.318 1.627 7.777 1.00 47.75 603 MET A O 1
ATOM 4654 N N . TYR A 1 604 ? -17.276 1.513 5.824 1.00 42.53 604 TYR A N 1
ATOM 4655 C CA . TYR A 1 604 ? -18.507 1.955 5.194 1.00 42.53 604 TYR A CA 1
ATOM 4656 C C . TYR A 1 604 ? -19.449 0.748 5.128 1.00 42.53 604 TYR A C 1
ATOM 4658 O O . TYR A 1 604 ? -19.207 -0.209 4.385 1.00 42.53 604 TYR A O 1
ATOM 4666 N N . PHE A 1 605 ? -20.489 0.760 5.963 1.00 56.72 605 PHE A N 1
ATOM 4667 C CA . PHE A 1 605 ? -21.490 -0.298 6.003 1.00 56.72 605 PHE A CA 1
ATOM 4668 C C . PHE A 1 605 ? -22.371 -0.207 4.768 1.00 56.72 605 PHE A C 1
ATOM 4670 O O . PHE A 1 605 ? -23.453 0.363 4.810 1.00 56.72 605 PHE A O 1
ATOM 4677 N N . PHE A 1 606 ? -21.924 -0.788 3.666 1.00 60.03 606 PHE A N 1
ATOM 4678 C CA . PHE A 1 606 ? -22.741 -0.927 2.473 1.00 60.03 606 PHE A CA 1
ATOM 4679 C C . PHE A 1 606 ? -23.698 -2.099 2.665 1.00 60.03 606 PHE A C 1
ATOM 4681 O O . PHE A 1 606 ? -23.290 -3.262 2.697 1.00 60.03 606 PHE A O 1
ATOM 4688 N N . MET A 1 607 ? -24.981 -1.804 2.859 1.00 58.56 607 MET A N 1
ATOM 4689 C CA . MET A 1 607 ? -25.945 -2.816 3.306 1.00 58.56 607 MET A CA 1
ATOM 4690 C C . MET A 1 607 ? -26.439 -3.772 2.212 1.00 58.56 607 MET A C 1
ATOM 4692 O O . MET A 1 607 ? -27.171 -4.721 2.518 1.00 58.56 607 MET A O 1
ATOM 4696 N N . GLY A 1 608 ? -26.031 -3.563 0.960 1.00 57.00 608 GLY A N 1
ATOM 4697 C CA . GLY A 1 608 ? -26.546 -4.303 -0.189 1.00 57.00 608 GLY A CA 1
ATOM 4698 C C . GLY A 1 608 ? -27.900 -3.747 -0.652 1.00 57.00 608 GLY A C 1
ATOM 4699 O O . GLY A 1 608 ? -28.043 -2.522 -0.690 1.00 57.00 608 GLY A O 1
ATOM 4700 N N . PRO A 1 609 ? -28.877 -4.597 -1.028 1.00 49.09 609 PRO A N 1
ATOM 4701 C CA . PRO A 1 609 ? -29.002 -6.015 -0.663 1.00 49.09 609 PRO A CA 1
ATOM 4702 C C . PRO A 1 609 ? -28.157 -7.002 -1.486 1.00 49.09 609 PRO A C 1
ATOM 4704 O O . PRO A 1 609 ? -27.989 -8.140 -1.052 1.00 49.09 609 PRO A O 1
ATOM 4707 N N . THR A 1 610 ? -27.603 -6.611 -2.639 1.00 62.12 610 THR A N 1
ATOM 4708 C CA . THR A 1 610 ? -26.715 -7.477 -3.442 1.00 62.12 610 THR A CA 1
ATOM 4709 C C . THR A 1 610 ? -25.244 -7.054 -3.355 1.00 62.12 610 THR A C 1
ATOM 4711 O O . THR A 1 610 ? -24.928 -5.934 -2.955 1.00 62.12 610 THR A O 1
ATOM 4714 N N . MET A 1 611 ? -24.317 -7.928 -3.774 1.00 65.31 611 MET A N 1
ATOM 4715 C CA . MET A 1 611 ? -22.891 -7.568 -3.890 1.00 65.31 611 MET A CA 1
ATOM 4716 C C . MET A 1 611 ? -22.647 -6.419 -4.881 1.00 65.31 611 MET A C 1
ATOM 4718 O O . MET A 1 611 ? -21.724 -5.633 -4.690 1.00 65.31 611 MET A O 1
ATOM 4722 N N . ASP A 1 612 ? -23.462 -6.317 -5.933 1.00 69.19 612 ASP A N 1
ATOM 4723 C CA . ASP A 1 612 ? -23.376 -5.243 -6.927 1.00 69.19 612 ASP A CA 1
ATOM 4724 C C . ASP A 1 612 ? -23.783 -3.893 -6.310 1.00 69.19 612 ASP A C 1
ATOM 4726 O O . ASP A 1 612 ? -23.109 -2.885 -6.515 1.00 69.19 612 ASP A O 1
ATOM 4730 N N . ASP A 1 613 ? -24.808 -3.884 -5.451 1.00 70.31 613 ASP A N 1
ATOM 4731 C CA . ASP A 1 613 ? -25.187 -2.696 -4.675 1.00 70.31 613 ASP A CA 1
ATOM 4732 C C . ASP A 1 613 ? -24.081 -2.286 -3.692 1.00 70.31 613 ASP A C 1
ATOM 4734 O O . ASP A 1 613 ? -23.757 -1.104 -3.605 1.00 70.31 613 ASP A O 1
ATOM 4738 N N . VAL A 1 614 ? -23.441 -3.252 -3.015 1.00 71.25 614 VAL A N 1
ATOM 4739 C CA . VAL A 1 614 ? -22.288 -2.999 -2.129 1.00 71.25 614 VAL A CA 1
ATOM 4740 C C . VAL A 1 614 ? -21.140 -2.322 -2.881 1.00 71.25 614 VAL A C 1
ATOM 4742 O O . VAL A 1 614 ? -20.606 -1.313 -2.423 1.00 71.25 614 VAL A O 1
ATOM 4745 N N . VAL A 1 615 ? -20.781 -2.836 -4.059 1.00 74.75 615 VAL A N 1
ATOM 4746 C CA . VAL A 1 615 ? -19.705 -2.275 -4.891 1.00 74.75 615 VAL A CA 1
ATOM 4747 C C . VAL A 1 615 ? -20.071 -0.883 -5.427 1.00 74.75 615 VAL A C 1
ATOM 4749 O O . VAL A 1 615 ? -19.231 0.016 -5.427 1.00 74.75 615 VAL A O 1
ATOM 4752 N N . LYS A 1 616 ? -21.328 -0.653 -5.824 1.00 77.12 616 LYS A N 1
ATOM 4753 C CA . LYS A 1 616 ? -21.814 0.676 -6.240 1.00 77.12 616 LYS A CA 1
ATOM 4754 C C . LYS A 1 616 ? -21.781 1.692 -5.102 1.00 77.12 616 LYS A C 1
ATOM 4756 O O . LYS A 1 616 ? -21.364 2.828 -5.316 1.00 77.12 616 LYS A O 1
ATOM 4761 N N . GLN A 1 617 ? -22.214 1.299 -3.904 1.00 73.44 617 GLN A N 1
ATOM 4762 C CA . GLN A 1 617 ? -22.183 2.163 -2.723 1.00 73.44 617 GLN A CA 1
ATOM 4763 C C . GLN A 1 617 ? -20.727 2.473 -2.316 1.00 73.44 617 GLN A C 1
ATOM 4765 O O . GLN A 1 617 ? -20.431 3.618 -1.989 1.00 73.44 617 GLN A O 1
ATOM 4770 N N . TYR A 1 618 ? -19.797 1.519 -2.463 1.00 81.31 618 TYR A N 1
ATOM 4771 C CA . TYR A 1 618 ? -18.355 1.755 -2.306 1.00 81.31 618 TYR A CA 1
ATOM 4772 C C . TYR A 1 618 ? -17.796 2.776 -3.299 1.00 81.31 618 TYR A C 1
ATOM 4774 O O . TYR A 1 618 ? -17.099 3.707 -2.898 1.00 81.31 618 TYR A O 1
ATOM 4782 N N . TYR A 1 619 ? -18.163 2.691 -4.578 1.00 81.38 619 TYR A N 1
ATOM 4783 C CA . TYR A 1 619 ? -17.738 3.683 -5.570 1.00 81.38 619 TYR A CA 1
ATOM 4784 C C . TYR A 1 619 ? -18.380 5.073 -5.400 1.00 81.38 619 TYR A C 1
ATOM 4786 O O . TYR A 1 619 ? -17.797 6.049 -5.867 1.00 81.38 619 TYR A O 1
ATOM 4794 N N . LYS A 1 620 ? -19.507 5.212 -4.679 1.00 79.50 620 LYS A N 1
ATOM 4795 C CA . LYS A 1 620 ? -19.987 6.534 -4.213 1.00 79.50 620 LYS A CA 1
ATOM 4796 C C . LYS A 1 620 ? -19.060 7.171 -3.160 1.00 79.50 620 LYS A C 1
ATOM 4798 O O . LYS A 1 620 ? -19.132 8.376 -2.966 1.00 79.50 620 LYS A O 1
ATOM 4803 N N . VAL A 1 621 ? -18.225 6.379 -2.480 1.00 72.50 621 VAL A N 1
ATOM 4804 C CA . VAL A 1 621 ? -17.377 6.810 -1.351 1.00 72.50 621 VAL A CA 1
ATOM 4805 C C . VAL A 1 621 ? -15.903 6.957 -1.725 1.00 72.50 621 VAL A C 1
ATOM 4807 O O . VAL A 1 621 ? -15.244 7.859 -1.227 1.00 72.50 621 VAL A O 1
ATOM 4810 N N . ILE A 1 622 ? -15.364 6.082 -2.580 1.00 77.94 622 ILE A N 1
ATOM 4811 C CA . ILE A 1 622 ? -13.959 6.159 -3.033 1.00 77.94 622 ILE A CA 1
ATOM 4812 C C . ILE A 1 622 ? -13.796 6.765 -4.435 1.00 77.94 622 ILE A C 1
ATOM 4814 O O . ILE A 1 622 ? -12.680 6.870 -4.941 1.00 77.94 622 ILE A O 1
ATOM 4818 N N . GLY A 1 623 ? -14.906 7.169 -5.054 1.00 78.69 623 GLY A N 1
ATOM 4819 C CA . GLY A 1 623 ? -14.960 7.666 -6.422 1.00 78.69 623 GLY A CA 1
ATOM 4820 C C . GLY A 1 623 ? -15.185 6.547 -7.436 1.00 78.69 623 GLY A C 1
ATOM 4821 O O . GLY A 1 623 ? -14.688 5.427 -7.300 1.00 78.69 623 GLY A O 1
ATOM 4822 N N . ALA A 1 624 ? -15.955 6.852 -8.480 1.00 84.56 624 ALA A N 1
ATOM 4823 C CA . ALA A 1 624 ? -16.200 5.913 -9.565 1.00 84.56 624 ALA A CA 1
ATOM 4824 C C . ALA A 1 624 ? -14.913 5.664 -10.381 1.00 84.56 624 ALA A C 1
ATOM 4826 O O . ALA A 1 624 ? -14.121 6.594 -10.562 1.00 84.56 624 ALA A O 1
ATOM 4827 N N . PRO A 1 625 ? -14.708 4.451 -10.936 1.00 85.12 625 PRO A N 1
ATOM 4828 C CA . PRO A 1 625 ? -13.597 4.190 -11.844 1.00 85.12 625 PRO A CA 1
ATOM 4829 C C . PRO A 1 625 ? -13.586 5.186 -13.009 1.00 85.12 625 PRO A C 1
ATOM 4831 O O . PRO A 1 625 ? -14.622 5.446 -13.625 1.00 85.12 625 PRO A O 1
ATOM 4834 N N . ALA A 1 626 ? -12.410 5.734 -13.321 1.00 85.69 626 ALA A N 1
ATOM 4835 C CA . ALA A 1 626 ? -12.258 6.687 -14.414 1.00 85.69 626 ALA A CA 1
ATOM 4836 C C . ALA A 1 626 ? -12.710 6.076 -15.751 1.00 85.69 626 ALA A C 1
ATOM 4838 O O . ALA A 1 626 ? -12.406 4.919 -16.054 1.00 85.69 626 ALA A O 1
ATOM 4839 N N . LEU A 1 627 ? -13.406 6.864 -16.578 1.00 89.75 627 LEU A N 1
ATOM 4840 C CA . LEU A 1 627 ? -13.798 6.423 -17.914 1.00 89.75 627 LEU A CA 1
ATOM 4841 C C . LEU A 1 627 ? -12.545 6.227 -18.775 1.00 89.75 627 LEU A C 1
ATOM 4843 O O . LEU A 1 627 ? -11.878 7.191 -19.155 1.00 89.75 627 LEU A O 1
ATOM 4847 N N . LEU A 1 628 ? -12.238 4.970 -19.083 1.00 90.69 628 LEU A N 1
ATOM 4848 C CA . LEU A 1 628 ? -11.063 4.604 -19.862 1.00 90.69 628 LEU A CA 1
ATOM 4849 C C . LEU A 1 628 ? -11.232 5.000 -21.343 1.00 90.69 628 LEU A C 1
ATOM 4851 O O . LEU A 1 628 ? -12.329 4.861 -21.898 1.00 90.69 628 LEU A O 1
ATOM 4855 N N . PRO A 1 629 ? -10.169 5.475 -22.019 1.00 89.38 629 PRO A N 1
ATOM 4856 C CA . PRO A 1 629 ? -10.230 5.770 -23.444 1.00 89.38 629 PRO A CA 1
ATOM 4857 C C . PRO A 1 629 ? -10.417 4.470 -24.237 1.00 89.38 629 PRO A C 1
ATOM 4859 O O . PRO A 1 629 ? -9.749 3.480 -23.977 1.00 89.38 629 PRO A O 1
ATOM 4862 N N . TYR A 1 630 ? -11.295 4.470 -25.244 1.00 89.75 630 TYR A N 1
ATOM 4863 C CA . TYR A 1 630 ? -11.753 3.236 -25.908 1.00 89.75 630 TYR A CA 1
ATOM 4864 C C . TYR A 1 630 ? -10.627 2.302 -26.398 1.00 89.75 630 TYR A C 1
ATOM 4866 O O . TYR A 1 630 ? -10.761 1.083 -26.324 1.00 89.75 630 TYR A O 1
ATOM 4874 N N . TRP A 1 631 ? -9.502 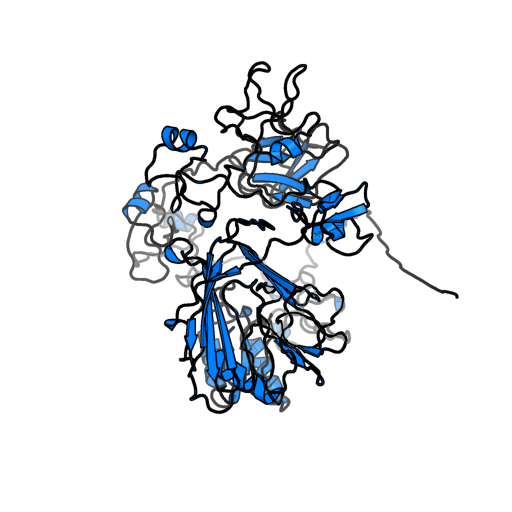2.859 -26.861 1.00 86.56 631 TRP A N 1
ATOM 4875 C CA . TRP A 1 631 ? -8.350 2.083 -27.335 1.00 86.56 631 TRP A CA 1
ATOM 4876 C C . TRP A 1 631 ? -7.664 1.254 -26.236 1.00 86.56 631 TRP A C 1
ATOM 4878 O O . TRP A 1 631 ? -7.047 0.241 -26.553 1.00 86.56 631 TRP A O 1
ATOM 4888 N N . SER A 1 632 ? -7.789 1.621 -24.953 1.00 90.88 632 SER A N 1
ATOM 4889 C CA . SER A 1 632 ? -7.158 0.885 -23.846 1.00 90.88 632 SER A CA 1
ATOM 4890 C C . SER A 1 632 ? -7.879 -0.420 -23.495 1.00 90.88 632 SER A C 1
ATOM 4892 O O . SER A 1 632 ? -7.418 -1.167 -22.638 1.00 90.88 632 SER A O 1
ATOM 4894 N N . LEU A 1 633 ? -9.030 -0.676 -24.126 1.00 93.00 633 LEU A N 1
ATOM 4895 C CA . LEU A 1 633 ? -9.751 -1.952 -24.080 1.00 93.00 633 LEU A CA 1
ATOM 4896 C C . LEU A 1 633 ? -9.274 -2.926 -25.176 1.00 93.00 633 LEU A C 1
ATOM 4898 O O . LEU A 1 633 ? -9.733 -4.067 -25.227 1.00 93.00 633 LEU A O 1
ATOM 4902 N N . GLY A 1 634 ? -8.406 -2.459 -26.079 1.00 91.56 634 GLY A N 1
ATOM 4903 C CA . GLY A 1 634 ? -7.833 -3.233 -27.172 1.00 91.56 634 GLY A CA 1
ATOM 4904 C C . GLY A 1 634 ? -6.624 -4.077 -26.761 1.00 91.56 634 GLY A C 1
ATOM 4905 O O . GLY A 1 634 ? -6.259 -4.163 -25.588 1.00 91.56 634 GLY A O 1
ATOM 4906 N N . TRP A 1 635 ? -5.976 -4.724 -27.733 1.00 93.44 635 TRP A N 1
ATOM 4907 C CA . TRP A 1 635 ? -4.827 -5.589 -27.431 1.00 93.44 635 TRP A CA 1
ATOM 4908 C C . TRP A 1 635 ? -3.546 -4.774 -27.216 1.00 93.44 635 TRP A C 1
ATOM 4910 O O . TRP A 1 635 ? -3.179 -3.935 -28.043 1.00 93.44 635 TRP A O 1
ATOM 4920 N N . HIS A 1 636 ? -2.855 -5.040 -26.105 1.00 94.25 636 HIS A N 1
ATOM 4921 C CA . HIS A 1 636 ? -1.628 -4.362 -25.689 1.00 94.25 636 HIS A CA 1
ATOM 4922 C C . HIS A 1 636 ? -0.429 -5.323 -25.771 1.00 94.25 636 HIS A C 1
ATOM 4924 O O . HIS A 1 636 ? -0.443 -6.382 -25.147 1.00 94.25 636 HIS A O 1
ATOM 4930 N N . GLN A 1 637 ? 0.635 -4.944 -26.487 1.00 94.44 637 GLN A N 1
ATOM 4931 C CA . GLN A 1 637 ? 1.893 -5.703 -26.535 1.00 94.44 637 GLN A CA 1
ATOM 4932 C C . GLN A 1 637 ? 2.995 -4.967 -25.766 1.00 94.44 637 GLN A C 1
ATOM 4934 O O . GLN A 1 637 ? 3.386 -3.871 -26.154 1.00 94.44 637 GLN A O 1
ATOM 4939 N N . CYS A 1 638 ? 3.555 -5.609 -24.739 1.00 94.75 638 CYS A N 1
ATOM 4940 C CA . CYS A 1 638 ? 4.708 -5.124 -23.972 1.00 94.75 638 CYS A CA 1
ATOM 4941 C C . CYS A 1 638 ? 5.730 -6.252 -23.739 1.00 94.75 638 CYS A C 1
ATOM 4943 O O . CYS A 1 638 ? 5.382 -7.430 -23.845 1.00 94.75 638 CYS A O 1
ATOM 4945 N N . ARG A 1 639 ? 6.981 -5.891 -23.445 1.00 92.75 639 ARG A N 1
ATOM 4946 C CA . ARG A 1 639 ? 7.971 -6.700 -22.715 1.00 92.75 639 ARG A CA 1
ATOM 4947 C C . ARG A 1 639 ? 9.115 -5.790 -22.271 1.00 92.75 639 ARG A C 1
ATOM 4949 O O . ARG A 1 639 ? 9.426 -4.834 -22.979 1.00 92.75 639 ARG A O 1
ATOM 4956 N N . TYR A 1 640 ? 9.829 -6.228 -21.245 1.00 92.62 640 TYR A N 1
ATOM 4957 C CA . TYR A 1 640 ? 11.217 -5.843 -21.029 1.00 92.62 640 TYR A CA 1
ATOM 4958 C C . TYR A 1 640 ? 12.157 -6.596 -21.998 1.00 92.62 640 TYR A C 1
ATOM 4960 O O . TYR A 1 640 ? 11.916 -7.757 -22.379 1.00 92.62 640 TYR A O 1
ATOM 4968 N N . GLY A 1 641 ? 13.235 -5.936 -22.415 1.00 91.62 641 GLY A N 1
ATOM 4969 C CA . GLY A 1 641 ? 14.258 -6.445 -23.320 1.00 91.62 641 GLY A CA 1
ATOM 4970 C C . GLY A 1 641 ? 13.947 -6.250 -24.807 1.00 91.62 641 GLY A C 1
ATOM 4971 O O . GLY A 1 641 ? 14.241 -7.152 -25.597 1.00 91.62 641 GLY A O 1
ATOM 4972 N N . TYR A 1 642 ? 13.350 -5.124 -25.214 1.00 89.44 642 TYR A N 1
ATOM 4973 C CA . TYR A 1 642 ? 13.409 -4.708 -26.623 1.00 89.44 642 TYR A CA 1
ATOM 4974 C C . TYR A 1 642 ? 14.786 -4.104 -26.924 1.00 89.44 642 TYR A C 1
ATOM 4976 O O . TYR A 1 642 ? 15.191 -3.115 -26.323 1.00 89.44 642 TYR A O 1
ATOM 4984 N N . GLU A 1 643 ? 15.530 -4.709 -27.853 1.00 86.44 643 GLU A N 1
ATOM 4985 C CA . GLU A 1 643 ? 16.936 -4.346 -28.071 1.00 86.44 643 GLU A CA 1
ATOM 4986 C C . GLU A 1 643 ? 17.119 -2.907 -28.580 1.00 86.44 643 GLU A C 1
ATOM 4988 O O . GLU A 1 643 ? 18.033 -2.220 -28.108 1.00 86.44 643 GLU A O 1
ATOM 4993 N N . ASP A 1 644 ? 16.247 -2.477 -29.497 1.00 85.12 644 ASP A N 1
ATOM 4994 C CA . ASP A 1 644 ? 16.222 -1.171 -30.157 1.00 85.12 644 ASP A CA 1
ATOM 4995 C C . ASP A 1 644 ? 14.841 -0.874 -30.795 1.00 85.12 644 ASP A C 1
ATOM 4997 O O . ASP A 1 644 ? 13.913 -1.690 -30.753 1.00 85.12 644 ASP A O 1
ATOM 5001 N N . ILE A 1 645 ? 14.702 0.307 -31.407 1.00 85.75 645 ILE A N 1
ATOM 5002 C CA . ILE A 1 645 ? 13.474 0.748 -32.090 1.00 85.75 645 ILE A CA 1
ATOM 5003 C C . ILE A 1 645 ? 13.086 -0.128 -33.297 1.00 85.75 645 ILE A C 1
ATOM 5005 O O . ILE A 1 645 ? 11.898 -0.303 -33.570 1.00 85.75 645 ILE A O 1
ATOM 5009 N N . TRP A 1 646 ? 14.052 -0.738 -33.991 1.00 85.50 646 TRP A N 1
ATOM 5010 C CA . TRP A 1 646 ? 13.801 -1.579 -35.169 1.00 85.50 646 TRP A CA 1
ATOM 5011 C C . TRP A 1 646 ? 13.268 -2.964 -34.779 1.00 85.50 646 TRP A C 1
ATOM 5013 O O . TRP A 1 646 ? 12.432 -3.537 -35.485 1.00 85.50 646 TRP A O 1
ATOM 5023 N N . ALA A 1 647 ? 13.669 -3.484 -33.617 1.00 84.69 647 ALA A N 1
ATOM 5024 C CA . ALA A 1 647 ? 13.053 -4.658 -33.008 1.00 84.69 647 ALA A CA 1
ATOM 5025 C C . ALA A 1 647 ? 11.562 -4.410 -32.705 1.00 84.69 647 ALA A C 1
ATOM 5027 O O . ALA A 1 647 ? 10.728 -5.275 -32.985 1.00 84.69 647 ALA A O 1
ATOM 5028 N N . VAL A 1 648 ? 11.210 -3.215 -32.212 1.00 88.94 648 VAL A N 1
ATOM 5029 C CA . VAL A 1 648 ? 9.813 -2.814 -31.961 1.00 88.94 648 VAL A CA 1
ATOM 5030 C C . VAL A 1 648 ? 9.026 -2.651 -33.272 1.00 88.94 648 VAL A C 1
ATOM 5032 O O . VAL A 1 648 ? 7.918 -3.183 -33.389 1.00 88.94 648 VAL A O 1
ATOM 5035 N N . GLU A 1 649 ? 9.606 -2.007 -34.294 1.00 84.62 649 GLU A N 1
ATOM 5036 C CA . GLU A 1 649 ? 9.023 -1.925 -35.647 1.00 84.62 649 GLU A CA 1
ATOM 5037 C C . GLU A 1 649 ? 8.696 -3.318 -36.213 1.00 84.62 649 GLU A C 1
ATOM 5039 O O . GLU A 1 649 ? 7.598 -3.548 -36.730 1.00 84.62 649 GLU A O 1
ATOM 5044 N N . ASN A 1 650 ? 9.619 -4.276 -36.071 1.00 85.88 650 ASN A N 1
ATOM 5045 C CA . ASN A 1 650 ? 9.443 -5.651 -36.535 1.00 85.88 650 ASN A CA 1
ATOM 5046 C C . ASN A 1 650 ? 8.309 -6.381 -35.788 1.00 85.88 650 ASN A C 1
ATOM 5048 O O . ASN A 1 650 ? 7.550 -7.130 -36.407 1.00 85.88 650 ASN A O 1
ATOM 5052 N N . VAL A 1 651 ? 8.130 -6.153 -34.482 1.00 90.06 651 VAL A N 1
ATOM 5053 C CA . VAL A 1 651 ? 6.991 -6.716 -33.731 1.00 90.06 651 VAL A CA 1
ATOM 5054 C C . VAL A 1 651 ? 5.666 -6.224 -34.313 1.00 90.06 651 VAL A C 1
ATOM 5056 O O . VAL A 1 651 ? 4.829 -7.047 -34.695 1.00 90.06 651 VAL A O 1
ATOM 5059 N N . VAL A 1 652 ? 5.496 -4.909 -34.486 1.00 86.31 652 VAL A N 1
ATOM 5060 C CA . VAL A 1 652 ? 4.266 -4.342 -35.070 1.00 86.31 652 VAL A CA 1
ATOM 5061 C C . VAL A 1 652 ? 4.044 -4.829 -36.508 1.00 86.31 652 VAL A C 1
ATOM 5063 O O . VAL A 1 652 ? 2.923 -5.186 -36.885 1.00 86.31 652 VAL A O 1
ATOM 5066 N N . ALA A 1 653 ? 5.108 -4.910 -37.313 1.00 83.12 653 ALA A N 1
ATOM 5067 C CA . ALA A 1 653 ? 5.036 -5.436 -38.673 1.00 83.12 653 ALA A CA 1
ATOM 5068 C C . ALA A 1 653 ? 4.551 -6.897 -38.708 1.00 83.12 653 ALA A C 1
ATOM 5070 O O . ALA A 1 653 ? 3.762 -7.252 -39.587 1.00 83.12 653 ALA A O 1
ATOM 5071 N N . ASN A 1 654 ? 4.957 -7.733 -37.744 1.00 88.25 654 ASN A N 1
ATOM 5072 C CA . ASN A 1 654 ? 4.496 -9.118 -37.649 1.00 88.25 654 ASN A CA 1
ATOM 5073 C C . ASN A 1 654 ? 3.032 -9.227 -37.191 1.00 88.25 654 ASN A C 1
ATOM 5075 O O . ASN A 1 654 ? 2.288 -9.987 -37.811 1.00 88.25 654 ASN A O 1
ATOM 5079 N N . TYR A 1 655 ? 2.578 -8.431 -36.214 1.00 90.81 655 TYR A N 1
ATOM 5080 C CA . TYR A 1 655 ? 1.149 -8.351 -35.857 1.00 90.81 655 TYR A CA 1
ATOM 5081 C C . TYR A 1 655 ? 0.283 -8.035 -37.088 1.00 90.81 655 TYR A C 1
ATOM 5083 O O . TYR A 1 655 ? -0.648 -8.776 -37.418 1.00 90.81 655 TYR A O 1
ATOM 5091 N N . LYS A 1 656 ? 0.671 -7.003 -37.851 1.00 84.06 656 LYS A N 1
ATOM 5092 C CA . LYS A 1 656 ? 0.003 -6.603 -39.098 1.00 84.06 656 LYS A CA 1
ATOM 5093 C C . LYS A 1 656 ? 0.045 -7.694 -40.175 1.00 84.06 656 LYS A C 1
ATOM 5095 O O . LYS A 1 656 ? -0.973 -7.971 -40.803 1.00 84.06 656 LYS A O 1
ATOM 5100 N N . LYS A 1 657 ? 1.203 -8.326 -40.389 1.00 91.25 657 LYS A N 1
ATOM 5101 C CA . LYS A 1 657 ? 1.408 -9.415 -41.363 1.00 91.25 657 LYS A CA 1
ATOM 5102 C C . LYS A 1 657 ? 0.543 -10.642 -41.065 1.00 91.25 657 LYS A C 1
ATOM 5104 O O . LYS A 1 657 ? 0.074 -11.288 -41.997 1.00 91.25 657 LYS A O 1
ATOM 5109 N N . HIS A 1 658 ? 0.346 -10.959 -39.788 1.00 95.12 658 HIS A N 1
ATOM 5110 C CA . HIS A 1 658 ? -0.445 -12.104 -39.338 1.00 95.12 658 HIS A CA 1
ATOM 5111 C C . HIS A 1 658 ? -1.917 -11.760 -39.047 1.00 95.12 658 HIS A C 1
ATOM 5113 O O . HIS A 1 658 ? -2.666 -12.638 -38.626 1.00 95.12 658 HIS A O 1
ATOM 5119 N N . ASN A 1 659 ? -2.347 -10.520 -39.325 1.00 90.56 659 ASN A N 1
ATOM 5120 C CA . ASN A 1 659 ? -3.709 -10.026 -39.102 1.00 90.56 659 ASN A CA 1
ATOM 5121 C C . ASN A 1 659 ? -4.194 -10.233 -37.649 1.00 90.56 659 ASN A C 1
ATOM 5123 O O . ASN A 1 659 ? -5.346 -10.594 -37.405 1.00 90.56 659 ASN A O 1
ATOM 5127 N N . ILE A 1 660 ? -3.290 -10.020 -36.689 1.00 92.44 660 ILE A N 1
ATOM 5128 C CA . ILE A 1 660 ? -3.582 -10.049 -35.253 1.00 92.44 660 ILE A CA 1
ATOM 5129 C C . ILE A 1 660 ? -3.883 -8.605 -34.813 1.00 92.44 660 ILE A C 1
ATOM 5131 O O . ILE A 1 660 ? -3.066 -7.725 -35.100 1.00 92.44 660 ILE A O 1
ATOM 5135 N N . PRO A 1 661 ? -5.021 -8.331 -34.144 1.00 91.25 661 PRO A N 1
ATOM 5136 C CA . PRO A 1 661 ? -5.313 -7.008 -33.594 1.00 91.25 661 PRO A CA 1
ATOM 5137 C C . PRO A 1 661 ? -4.221 -6.527 -32.630 1.00 91.25 661 PRO A C 1
ATOM 5139 O O . PRO A 1 661 ? -3.699 -7.304 -31.833 1.00 91.25 661 PRO A O 1
ATOM 5142 N N . LEU A 1 662 ? -3.885 -5.241 -32.715 1.00 88.19 662 LEU A N 1
ATOM 5143 C CA . LEU A 1 662 ? -2.940 -4.559 -31.837 1.00 88.19 662 LEU A CA 1
ATOM 5144 C C . LEU A 1 662 ? -3.347 -3.086 -31.768 1.00 88.19 662 LEU A C 1
ATOM 5146 O O . LEU A 1 662 ? -3.271 -2.390 -32.778 1.00 88.19 662 LEU A O 1
ATOM 5150 N N . ASP A 1 663 ? -3.761 -2.629 -30.590 1.00 89.69 663 ASP A N 1
ATOM 5151 C CA . ASP A 1 663 ? -4.215 -1.254 -30.351 1.00 89.69 663 ASP A CA 1
ATOM 5152 C C . ASP A 1 663 ? -3.128 -0.407 -29.681 1.00 89.69 663 ASP A C 1
ATOM 5154 O O . ASP A 1 663 ? -3.041 0.795 -29.946 1.00 89.69 663 ASP A O 1
ATOM 5158 N N . THR A 1 664 ? -2.263 -1.031 -28.870 1.00 91.62 664 THR A N 1
ATOM 5159 C CA . THR A 1 664 ? -1.176 -0.342 -28.157 1.00 91.62 664 THR A CA 1
ATOM 5160 C C . THR A 1 664 ? 0.114 -1.153 -28.163 1.00 91.62 664 THR A C 1
ATOM 5162 O O . THR A 1 664 ? 0.165 -2.286 -27.677 1.00 91.62 664 THR A O 1
ATOM 5165 N N . MET A 1 665 ? 1.186 -0.539 -28.656 1.00 89.50 665 MET A N 1
ATOM 5166 C CA . MET A 1 665 ? 2.554 -1.030 -28.526 1.00 89.50 665 MET A CA 1
ATOM 5167 C C . MET A 1 665 ? 3.244 -0.313 -27.359 1.00 89.50 665 MET A C 1
ATOM 5169 O O . MET A 1 665 ? 3.296 0.914 -27.329 1.00 89.50 665 MET A O 1
ATOM 5173 N N . TRP A 1 666 ? 3.785 -1.069 -26.411 1.00 93.94 666 TRP A N 1
ATOM 5174 C CA . TRP A 1 666 ? 4.509 -0.533 -25.261 1.00 93.94 666 TRP A CA 1
ATOM 5175 C C . TRP A 1 666 ? 6.007 -0.785 -25.384 1.00 93.94 666 TRP A C 1
ATOM 5177 O O . TRP A 1 666 ? 6.420 -1.845 -25.863 1.00 93.94 666 TRP A O 1
ATOM 5187 N N . ILE A 1 667 ? 6.808 0.160 -24.899 1.00 92.31 667 ILE A N 1
ATOM 5188 C CA . ILE A 1 667 ? 8.248 -0.018 -24.702 1.00 92.31 667 ILE A CA 1
ATOM 5189 C C . ILE A 1 667 ? 8.535 0.219 -23.218 1.00 92.31 667 ILE A C 1
ATOM 5191 O O . ILE A 1 667 ? 8.170 1.261 -22.677 1.00 92.31 667 ILE A O 1
ATOM 5195 N N . ASP A 1 668 ? 9.136 -0.786 -22.587 1.00 94.19 668 ASP A N 1
ATOM 5196 C CA . ASP A 1 668 ? 9.602 -0.772 -21.198 1.00 94.19 668 ASP A CA 1
ATOM 5197 C C . ASP A 1 668 ? 10.869 0.105 -21.066 1.00 94.19 668 ASP A C 1
ATOM 5199 O O . ASP A 1 668 ? 11.324 0.693 -22.053 1.00 94.19 668 ASP A O 1
ATOM 5203 N N . ILE A 1 669 ? 11.495 0.149 -19.888 1.00 95.06 669 ILE A N 1
ATOM 5204 C CA . ILE A 1 669 ? 12.661 0.993 -19.542 1.00 95.06 669 ILE A CA 1
ATOM 5205 C C . ILE A 1 669 ? 13.871 0.901 -20.503 1.00 95.06 669 ILE A C 1
ATOM 5207 O O . ILE A 1 669 ? 14.786 1.722 -20.432 1.00 95.06 669 ILE A O 1
ATOM 5211 N N . ASP A 1 670 ? 13.881 -0.063 -21.432 1.00 91.00 670 ASP A N 1
ATOM 5212 C CA . ASP A 1 670 ? 14.845 -0.200 -22.531 1.00 91.00 670 ASP A CA 1
ATOM 5213 C C . ASP A 1 670 ? 15.004 1.068 -23.391 1.00 91.00 670 ASP A C 1
ATOM 5215 O O . ASP A 1 670 ? 16.089 1.299 -23.938 1.00 91.00 670 ASP A O 1
ATOM 5219 N N . PHE A 1 671 ? 13.945 1.881 -23.546 1.00 88.81 671 PHE A N 1
ATOM 5220 C CA . PHE A 1 671 ? 14.023 3.086 -24.384 1.00 88.81 671 PHE A CA 1
ATOM 5221 C C . PHE A 1 671 ? 14.875 4.199 -23.767 1.00 88.81 671 PHE A C 1
ATOM 5223 O O . PHE A 1 671 ? 15.356 5.063 -24.502 1.00 88.81 671 PHE A O 1
ATOM 5230 N N . MET A 1 672 ? 15.068 4.186 -22.448 1.00 91.69 672 MET A N 1
ATOM 5231 C CA . MET A 1 672 ? 15.674 5.271 -21.678 1.00 91.69 672 MET A CA 1
ATOM 5232 C C . MET A 1 672 ? 17.206 5.327 -21.819 1.00 91.69 672 MET A C 1
ATOM 5234 O O . MET A 1 672 ? 17.888 4.314 -22.009 1.00 91.69 672 MET A O 1
ATOM 5238 N N . ASP A 1 673 ? 17.796 6.513 -21.654 1.00 90.25 673 ASP A N 1
ATOM 5239 C CA . ASP A 1 673 ? 19.243 6.650 -21.470 1.00 90.25 673 ASP A CA 1
ATOM 5240 C C . ASP A 1 673 ? 19.640 6.258 -20.039 1.00 90.25 673 ASP A C 1
ATOM 5242 O O . ASP A 1 673 ? 19.463 7.021 -19.087 1.00 90.25 673 ASP A O 1
ATOM 5246 N N . ALA A 1 674 ? 20.204 5.057 -19.902 1.00 90.75 674 ALA A N 1
ATOM 5247 C CA . ALA A 1 674 ? 20.624 4.474 -18.628 1.00 90.75 674 ALA A CA 1
ATOM 5248 C C . ALA A 1 674 ? 19.498 4.426 -17.571 1.00 90.75 674 ALA A C 1
ATOM 5250 O O . ALA A 1 674 ? 19.742 4.722 -16.402 1.00 90.75 674 ALA A O 1
ATOM 5251 N N . TYR A 1 675 ? 18.289 4.031 -17.997 1.00 88.94 675 TYR A N 1
ATOM 5252 C CA . TYR A 1 675 ? 17.103 3.840 -17.144 1.00 88.94 675 TYR A CA 1
ATOM 5253 C C . TYR A 1 675 ? 16.656 5.105 -16.388 1.00 88.94 675 TYR A C 1
ATOM 5255 O O . TYR A 1 675 ? 16.246 5.036 -15.233 1.00 88.94 675 TYR A O 1
ATOM 5263 N N . LYS A 1 676 ? 16.784 6.276 -17.027 1.00 89.94 676 LYS A N 1
ATOM 5264 C CA . LYS A 1 676 ? 16.307 7.562 -16.499 1.00 89.94 676 LYS A CA 1
ATOM 5265 C C . LYS A 1 676 ? 15.023 7.990 -17.202 1.00 89.94 676 LYS A C 1
ATOM 5267 O O . LYS A 1 676 ? 15.017 8.127 -18.430 1.00 89.94 676 LYS A O 1
ATOM 5272 N N . ASP A 1 677 ? 14.000 8.314 -16.424 1.00 89.38 677 ASP A N 1
ATOM 5273 C CA . ASP A 1 677 ? 12.743 8.870 -16.923 1.00 89.38 677 ASP A CA 1
ATOM 5274 C C . ASP A 1 677 ? 12.964 10.073 -17.853 1.00 89.38 677 ASP A C 1
ATOM 5276 O O . ASP A 1 677 ? 13.910 10.852 -17.705 1.00 89.38 677 ASP A O 1
ATOM 5280 N N . PHE A 1 678 ? 12.065 10.233 -18.825 1.00 90.75 678 PHE A N 1
ATOM 5281 C CA . PHE A 1 678 ? 12.050 11.337 -19.799 1.00 90.75 678 PHE A CA 1
ATOM 5282 C C . PHE A 1 678 ? 13.289 11.446 -20.713 1.00 90.75 678 PHE A C 1
ATOM 5284 O O . PHE A 1 678 ? 13.426 12.421 -21.456 1.00 90.75 678 PHE A O 1
ATOM 5291 N N . THR A 1 679 ? 14.163 10.435 -20.729 1.00 86.88 679 THR A N 1
ATOM 5292 C CA . THR A 1 679 ? 15.318 10.351 -21.637 1.00 86.88 679 THR A CA 1
ATOM 5293 C C . THR A 1 679 ? 15.123 9.292 -22.726 1.00 86.88 679 THR A C 1
ATOM 5295 O O . THR A 1 679 ? 14.218 8.468 -22.655 1.00 86.88 679 THR A O 1
ATOM 5298 N N . TYR A 1 680 ? 15.983 9.305 -23.748 1.00 83.44 680 TYR A N 1
ATOM 5299 C CA . TYR A 1 680 ? 15.994 8.306 -24.819 1.00 83.44 680 TYR A CA 1
ATOM 5300 C C . TYR A 1 680 ? 17.422 7.844 -25.089 1.00 83.44 680 TYR A C 1
ATOM 5302 O O . TYR A 1 680 ? 18.317 8.675 -25.250 1.00 83.44 680 TYR A O 1
ATOM 5310 N N . ASN A 1 681 ? 17.631 6.534 -25.202 1.00 89.75 681 ASN A N 1
ATOM 5311 C CA . ASN A 1 681 ? 18.926 5.953 -25.519 1.00 89.75 681 ASN A CA 1
ATOM 5312 C C . ASN A 1 681 ? 19.384 6.413 -26.919 1.00 89.75 681 ASN A C 1
ATOM 5314 O O . ASN A 1 681 ? 18.773 6.010 -27.914 1.00 89.75 681 ASN A O 1
ATOM 5318 N N . PRO A 1 682 ? 20.472 7.193 -27.048 1.00 77.81 682 PRO A N 1
ATOM 5319 C CA . PRO A 1 682 ? 20.827 7.838 -28.314 1.00 77.81 682 PRO A CA 1
ATOM 5320 C C . PRO A 1 682 ? 21.270 6.862 -29.413 1.00 77.81 682 PRO A C 1
ATOM 5322 O O . PRO A 1 682 ? 21.329 7.256 -30.575 1.00 77.81 682 PRO A O 1
ATOM 5325 N N . ASN A 1 683 ? 21.574 5.605 -29.064 1.00 79.69 683 ASN A N 1
ATOM 5326 C CA . ASN A 1 683 ? 22.018 4.575 -30.004 1.00 79.69 683 ASN A CA 1
ATOM 5327 C C . ASN A 1 683 ? 20.905 3.572 -30.351 1.00 79.69 683 ASN A C 1
ATOM 5329 O O . ASN A 1 683 ? 20.780 3.181 -31.508 1.00 79.69 683 ASN A O 1
ATOM 5333 N N . LYS A 1 684 ? 20.112 3.152 -29.355 1.00 82.88 684 LYS A N 1
ATOM 5334 C CA . LYS A 1 684 ? 19.064 2.122 -29.497 1.00 82.88 684 LYS A CA 1
ATOM 5335 C C . LYS A 1 684 ? 17.684 2.694 -29.823 1.00 82.88 684 LYS A C 1
ATOM 5337 O O . LYS A 1 684 ? 16.925 2.098 -30.580 1.00 82.88 684 LYS A O 1
ATOM 5342 N N . PHE A 1 685 ? 17.366 3.862 -29.269 1.00 87.44 685 PHE A N 1
ATOM 5343 C CA . PHE A 1 685 ? 16.080 4.533 -29.443 1.00 87.44 685 PHE A CA 1
ATOM 5344 C C . PHE A 1 685 ? 16.282 6.017 -29.800 1.00 87.44 685 PHE A C 1
ATOM 5346 O O . PHE A 1 685 ? 15.818 6.894 -29.069 1.00 87.44 685 PHE A O 1
ATOM 5353 N N . PRO A 1 686 ? 16.974 6.346 -30.916 1.00 82.88 686 PRO A N 1
ATOM 5354 C CA . PRO A 1 686 ? 17.218 7.737 -31.286 1.00 82.88 686 PRO A CA 1
ATOM 5355 C C . PRO A 1 686 ? 15.896 8.493 -31.446 1.00 82.88 686 PRO A C 1
ATOM 5357 O O . PRO A 1 686 ? 15.004 8.050 -32.171 1.00 82.88 686 PRO A O 1
ATOM 5360 N N . VAL A 1 687 ? 15.781 9.668 -30.818 1.00 83.25 687 VAL A N 1
ATOM 5361 C CA . VAL A 1 687 ? 14.537 10.464 -30.778 1.00 83.25 687 VAL A CA 1
ATOM 5362 C C . VAL A 1 687 ? 13.954 10.730 -32.175 1.00 83.25 687 VAL A C 1
ATOM 5364 O O . VAL A 1 687 ? 12.735 10.804 -32.326 1.00 83.25 687 VAL A O 1
ATOM 5367 N N . SER A 1 688 ? 14.793 10.854 -33.210 1.00 77.06 688 SER A N 1
ATOM 5368 C CA . SER A 1 688 ? 14.349 10.997 -34.604 1.00 77.06 688 SER A CA 1
ATOM 5369 C C . SER A 1 688 ? 13.601 9.765 -35.120 1.00 77.06 688 SER A C 1
ATOM 5371 O O . SER A 1 688 ? 12.511 9.910 -35.673 1.00 77.06 688 SER A 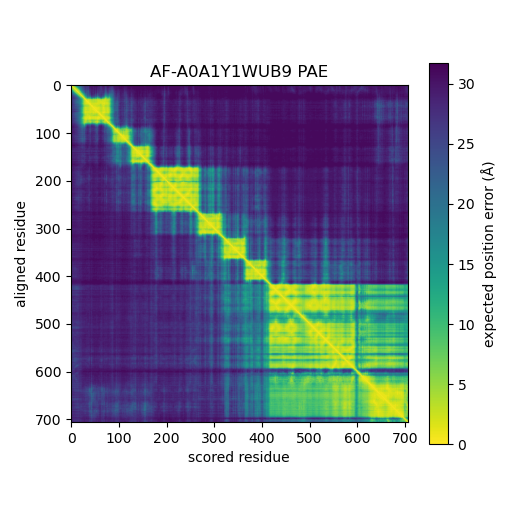O 1
ATOM 5373 N N . GLU A 1 689 ? 14.143 8.565 -34.899 1.00 80.50 689 GLU A N 1
ATOM 5374 C CA . GLU A 1 689 ? 13.533 7.311 -35.350 1.00 80.50 689 GLU A CA 1
ATOM 5375 C C . GLU A 1 689 ? 12.305 6.963 -34.507 1.00 80.50 689 GLU A C 1
ATOM 5377 O O . GLU A 1 689 ? 11.274 6.606 -35.070 1.00 80.50 689 GLU A O 1
ATOM 5382 N N . VAL A 1 690 ? 12.339 7.188 -33.187 1.00 84.25 690 VAL A N 1
ATOM 5383 C CA . VAL A 1 690 ? 11.149 7.001 -32.338 1.00 84.25 690 VAL A CA 1
ATOM 5384 C C . VAL A 1 690 ? 10.012 7.935 -32.774 1.00 84.25 690 VAL A C 1
ATOM 5386 O O . VAL A 1 690 ? 8.880 7.488 -32.945 1.00 84.25 690 VAL A O 1
ATOM 5389 N N . ARG A 1 691 ? 10.286 9.223 -33.037 1.00 82.69 691 ARG A N 1
ATOM 5390 C CA . ARG A 1 691 ? 9.265 10.174 -33.528 1.00 82.69 691 ARG A CA 1
ATOM 5391 C C . ARG A 1 691 ? 8.703 9.793 -34.896 1.00 82.69 691 ARG A C 1
ATOM 5393 O O . ARG A 1 691 ? 7.517 10.028 -35.144 1.00 82.69 691 ARG A O 1
ATOM 5400 N N . LYS A 1 692 ? 9.536 9.235 -35.775 1.00 77.88 692 LYS A N 1
ATOM 5401 C CA . LYS A 1 692 ? 9.139 8.715 -37.088 1.00 77.88 692 LYS A CA 1
ATOM 5402 C C . LYS A 1 692 ? 8.223 7.501 -36.930 1.00 77.88 692 LYS A C 1
ATOM 5404 O O . LYS A 1 692 ? 7.088 7.567 -37.390 1.00 77.88 692 LYS A O 1
ATOM 5409 N N . PHE A 1 693 ? 8.637 6.494 -36.161 1.00 80.25 693 PHE A N 1
ATOM 5410 C CA . PHE A 1 693 ? 7.832 5.310 -35.857 1.00 80.25 693 PHE A CA 1
ATOM 5411 C C . PHE A 1 693 ? 6.478 5.669 -35.223 1.00 80.25 693 PHE A C 1
ATOM 5413 O O . PHE A 1 693 ? 5.431 5.293 -35.747 1.00 80.25 693 PHE A O 1
ATOM 5420 N N . VAL A 1 694 ? 6.471 6.505 -34.175 1.00 81.75 694 VAL A N 1
ATOM 5421 C CA . VAL A 1 694 ? 5.238 7.043 -33.565 1.00 81.75 694 VAL A CA 1
ATOM 5422 C C . VAL A 1 694 ? 4.351 7.730 -34.609 1.00 81.75 694 VAL A C 1
ATOM 5424 O O . VAL A 1 694 ? 3.130 7.633 -34.535 1.00 81.75 694 VAL A O 1
ATOM 5427 N N . SER A 1 695 ? 4.927 8.439 -35.582 1.00 75.44 695 SER A N 1
ATOM 5428 C CA . SER A 1 695 ? 4.156 9.143 -36.614 1.00 75.44 695 SER A CA 1
ATOM 5429 C C . SER A 1 695 ? 3.577 8.212 -37.680 1.00 75.44 695 SER A C 1
ATOM 5431 O O . SER A 1 695 ? 2.450 8.445 -38.114 1.00 75.44 695 SER A O 1
ATOM 5433 N N . ASP A 1 696 ? 4.281 7.139 -38.040 1.00 69.25 696 ASP A N 1
ATOM 5434 C CA . ASP A 1 696 ? 3.802 6.122 -38.985 1.00 69.25 696 ASP A CA 1
ATOM 5435 C C . ASP A 1 696 ? 2.641 5.285 -38.407 1.00 69.25 696 ASP A C 1
ATOM 5437 O O . ASP A 1 696 ? 1.773 4.811 -39.148 1.00 69.25 696 ASP A O 1
ATOM 5441 N N . LEU A 1 697 ? 2.562 5.157 -37.076 1.00 67.69 697 LEU A N 1
ATOM 5442 C CA . LEU A 1 697 ? 1.495 4.427 -36.379 1.00 67.69 697 LEU A CA 1
ATOM 5443 C C . LEU A 1 697 ? 0.170 5.194 -36.235 1.00 67.69 697 LEU A C 1
ATOM 5445 O O . LEU A 1 697 ? -0.876 4.551 -36.105 1.00 67.69 697 LEU A O 1
ATOM 5449 N N . LYS A 1 698 ? 0.176 6.536 -36.350 1.00 56.62 698 LYS A N 1
ATOM 5450 C CA . LYS A 1 698 ? -0.969 7.463 -36.128 1.00 56.62 698 LYS A CA 1
ATOM 5451 C C . LYS A 1 698 ? -2.215 7.253 -37.008 1.00 56.62 698 LYS A C 1
ATOM 5453 O O . LYS A 1 698 ? -3.124 8.080 -36.995 1.00 56.62 698 LYS A O 1
ATOM 5458 N N . ARG A 1 699 ? -2.287 6.169 -37.782 1.00 50.16 699 ARG A N 1
ATOM 5459 C CA . ARG A 1 699 ? -3.499 5.739 -38.495 1.00 50.16 699 ARG A CA 1
ATOM 5460 C C . ARG A 1 699 ? -4.201 4.520 -37.895 1.00 50.16 699 ARG A C 1
ATOM 5462 O O . ARG A 1 699 ? -5.334 4.294 -38.307 1.00 50.16 699 ARG A O 1
ATOM 5469 N N . ILE A 1 700 ? -3.559 3.722 -37.029 1.00 51.88 700 ILE A N 1
ATOM 5470 C CA . ILE A 1 700 ? -4.134 2.449 -36.536 1.00 51.88 700 ILE A CA 1
ATOM 5471 C C . ILE A 1 700 ? -3.754 2.105 -35.074 1.00 51.88 700 ILE A C 1
ATOM 5473 O O . ILE A 1 700 ? -4.572 1.487 -34.407 1.00 51.88 700 ILE A O 1
ATOM 5477 N N . ILE A 1 701 ? -2.565 2.468 -34.563 1.00 56.94 701 ILE A N 1
ATOM 5478 C CA . ILE A 1 701 ? -2.019 1.910 -33.300 1.00 56.94 701 ILE A CA 1
ATOM 5479 C C . ILE A 1 701 ? -1.418 3.021 -32.419 1.00 56.94 701 ILE A C 1
ATOM 5481 O O . ILE A 1 701 ? -0.797 3.952 -32.934 1.00 56.94 701 ILE A O 1
ATOM 5485 N N . ASN A 1 702 ? -1.568 2.919 -31.097 1.00 63.81 702 ASN A N 1
ATOM 5486 C CA . ASN A 1 702 ? -0.951 3.811 -30.110 1.00 63.81 702 ASN A CA 1
ATOM 5487 C C . ASN A 1 702 ? 0.443 3.319 -29.680 1.00 63.81 702 ASN A C 1
ATOM 5489 O O . ASN A 1 702 ? 0.714 2.117 -29.681 1.00 63.81 702 ASN A O 1
ATOM 5493 N N . ILE A 1 703 ? 1.302 4.241 -29.235 1.00 60.25 703 ILE A N 1
ATOM 5494 C CA . ILE A 1 703 ? 2.485 3.912 -28.427 1.00 60.25 703 ILE A CA 1
ATOM 5495 C C . ILE A 1 703 ? 2.312 4.488 -27.036 1.00 60.25 703 ILE A C 1
ATOM 5497 O O . ILE A 1 703 ? 1.930 5.651 -26.902 1.00 60.25 703 ILE A O 1
ATOM 5501 N N . MET A 1 704 ? 2.684 3.701 -26.031 1.00 57.59 704 MET A N 1
ATOM 5502 C CA . MET A 1 704 ? 3.015 4.222 -24.712 1.00 57.59 704 MET A CA 1
ATOM 5503 C C . MET A 1 704 ? 4.418 3.782 -24.298 1.00 57.59 704 MET A C 1
ATOM 5505 O O . MET A 1 704 ? 4.895 2.706 -24.657 1.00 57.59 704 MET A O 1
ATOM 5509 N N . LEU A 1 705 ? 5.086 4.677 -23.589 1.00 50.09 705 LEU A N 1
ATOM 5510 C CA . LEU A 1 705 ? 6.386 4.465 -22.973 1.00 50.09 705 LEU A CA 1
ATOM 5511 C C . LEU A 1 705 ? 6.118 4.357 -21.472 1.00 50.09 705 LEU A C 1
ATOM 5513 O O . LEU A 1 705 ? 5.311 5.145 -20.969 1.00 50.09 705 LEU A O 1
ATOM 5517 N N . ILE A 1 706 ? 6.704 3.352 -20.822 1.00 44.25 706 ILE A N 1
ATOM 5518 C CA . ILE A 1 706 ? 6.567 3.123 -19.373 1.00 44.25 706 ILE A CA 1
ATOM 5519 C C . ILE A 1 706 ? 7.497 4.073 -18.619 1.00 44.25 706 ILE A C 1
ATOM 5521 O O . ILE A 1 706 ? 8.667 4.180 -19.049 1.00 44.25 706 ILE A O 1
#

InterPro domains:
  IPR000322 Glycoside hydrolase family 31, TIM barrel domain [PF01055] (625-704)
  IPR000519 P-type trefoil domain [PF00088] (31-71)
  IPR000519 P-type trefoil domain [PF00088] (91-128)
  IPR000519 P-type trefoil domain [PF00088] (129-162)
  IPR000519 P-type trefoil domain [PF00088] (272-311)
  IPR000519 P-type trefoil domain [PF00088] (323-362)
  IPR000519 P-type trefoil domain [PF00088] (370-406)
  IPR000519 P-type trefoil domain [PS51448] (27-73)
  IPR000519 P-type trefoil domain [PS51448] (89-164)
  IPR000519 P-type trefoil domain [PS51448] (270-312)
  IPR000519 P-type trefoil domain [PS51448] (321-364)
  IPR000519 P-type trefoil domain [PS51448] (368-408)
  IPR000519 P-type trefoil domain [SM00018] (29-76)
  IPR000519 P-type trefoil domain [SM00018] (89-125)
  IPR000519 P-type trefoil domain [SM00018] (126-167)
  IPR000519 P-type trefoil domain [SM00018] (270-315)
  IPR000519 P-type trefoil domain [SM00018] (321-367)
  IPR000519 P-type trefoil domain [SM00018] (368-411)
  IPR000519 P-type trefoil domain [cd00111] (30-71)
  IPR000519 P-type trefoil domain [cd00111] (90-128)

Solvent-accessible surface area (backbone atoms only — not comparable to full-atom values): 43390 Å² total; per-residue (Å²): 133,84,90,88,84,88,80,91,84,88,81,88,85,82,90,87,83,91,81,93,75,93,78,73,98,74,59,66,69,35,66,86,53,60,58,93,75,43,48,75,63,61,59,97,85,64,48,68,69,57,26,44,71,72,20,28,31,71,51,86,68,89,55,87,92,36,50,41,27,13,37,21,68,64,69,47,47,59,60,72,71,72,69,86,80,79,91,76,88,78,81,90,65,61,82,93,74,63,79,90,82,71,58,96,86,60,50,65,69,65,32,42,76,70,73,47,79,81,78,89,77,92,72,88,87,77,94,74,79,49,74,63,67,60,96,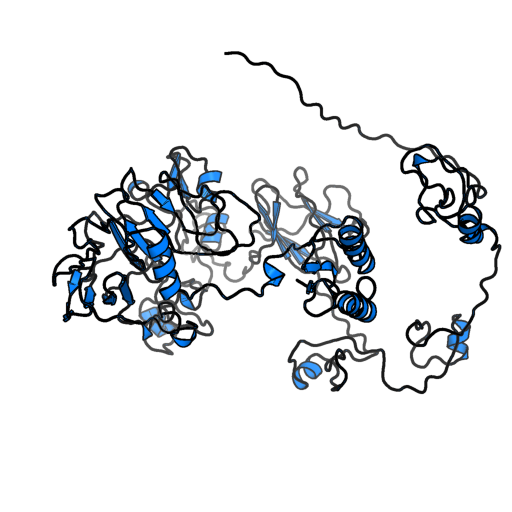85,64,47,66,68,59,30,45,72,71,68,30,39,70,50,87,64,95,54,89,94,54,63,39,32,15,49,55,88,88,64,82,72,77,74,75,53,72,49,29,33,45,33,38,44,61,61,88,92,56,90,58,49,21,40,37,47,25,41,96,84,73,48,58,75,76,76,63,64,91,62,40,44,79,48,45,73,70,86,74,60,37,30,38,48,71,48,62,51,85,52,66,53,36,27,40,32,46,27,60,79,82,56,69,58,64,85,44,75,75,45,64,58,60,47,23,37,37,75,56,94,89,37,80,42,81,44,91,74,71,91,75,69,78,74,37,55,72,62,56,64,90,73,51,48,69,37,84,62,92,88,63,50,65,64,66,22,45,78,68,78,28,34,58,54,85,45,94,94,32,56,39,27,14,60,32,70,84,59,80,80,79,59,103,66,49,44,72,82,70,80,54,52,89,74,47,48,67,38,80,60,91,89,56,49,62,72,62,28,48,71,71,74,31,30,66,56,87,48,90,92,37,53,40,25,13,49,46,32,69,68,73,68,37,75,86,50,60,86,92,31,56,49,76,34,85,60,93,74,56,50,61,70,62,26,42,74,71,72,30,29,59,40,84,86,79,50,42,34,18,48,48,37,36,57,58,76,73,82,81,78,61,66,50,35,31,26,35,80,64,44,79,56,99,55,32,38,37,30,35,36,34,30,82,85,54,76,62,54,65,78,39,61,59,57,58,43,27,41,35,39,39,39,50,36,33,33,52,31,45,43,70,50,77,42,56,66,63,40,86,85,39,68,87,72,57,74,84,55,74,88,75,46,98,64,81,78,79,66,47,88,74,84,64,57,49,48,47,75,69,86,55,70,80,32,72,64,59,74,42,35,25,33,64,87,66,37,42,29,16,48,66,74,46,68,45,61,30,84,88,44,77,46,77,40,68,57,76,63,97,80,54,44,38,33,66,59,38,33,51,49,69,66,74,62,53,70,94,69,94,72,73,72,57,76,49,65,32,100,46,92,78,57,72,50,40,38,15,71,45,63,38,99,48,71,49,73,51,61,80,88,75,52,41,64,58,102,47,79,38,51,70,43,93,44,73,67,45,25,52,51,51,47,28,63,70,77,52,67,82,76,88,73,61,77,62,79,78,47,43,72,49,73,54,80,81,55,83,32,53,66,56,53,51,50,52,56,50,48,35,60,73,69,71,46,86,59,30,32,46,42,44,34,60,62,44,20,45,88,70,36,87,98,47,50,17,76,84,43,29,31,66,70,59,50,54,48,53,59,58,73,31,73,83,74,39,47,78,50,75,104

Radius of gyration: 36.75 Å; Cα contacts (8 Å, |Δi|>4): 1136; chains: 1; bounding box: 92×80×95 Å

Foldseek 3Di:
DDDDDDDDDDDDDDDDDDDDDDDDPPQQQALPDDQVRFDAPDDPPDDPVRLVVSQWRADDDPPPPRDRRGHGPNRHGNVVVPDPDDDDDDQDDDPVPDDDPADPPQDCVSQVVSVHHDDDDPDPDDDAFDADDDPPDDQVNLVVSVWHADDDPDPPRDRTGHDPPDPPPPQQFFAKEKEQDDPPQPFKAKFKDFPVRHTPPPDDPPHGTFDDPQLSMTMDTHDSVPQFMKMKMDSRPDIAPIDGTDRHHWYWYDDPSDIDTDPDRPDDVVFLPDDQVRFDADDDPPDDSVSLVVSVWHADDDPPGHRTGHTHPDDDDDPFAALPPQDQQQFDADDDQPDDPVRLVVSVWHADDDPNHHRTGHHGQPDFALPDDPVQFDADDDQQDDQVRLVVSVWHADPVRRTTGHTNRDHPPDDDQQWWAWAPWDDDPFWIKTKTASPPDFDPGPHGAQRIKIKIWGNQELQWIAIDIGRPPCVSQVVRDDDDPVVQPDDLHRDDYDHRQKDFDDDHGGTDWGWIAGPVRFTAWGWDDFTHHSPDTDTDTDDDPPKFKADQDDAPDDRTDDPPPQDEDQDADPDDHDHSYHYHGGTPDMDIDDPDRDHHGNDRRRVDVDPVSSVVVVCSPRPPPDDDDPLVVWDEDEDPDQQAPVSQVVVVVVCVVVVNTAAEYEYELNQADVSDPPHGPCPRYNPVSVVVVQVVCVVGYHYDYD

pLDDT: mean 70.12, std 18.97, range [19.11, 97.88]

Nearest PDB structures (foldseek):
  7xoi-assembly8_O  TM=8.925E-01  e=1.031E-21  Aspergillus sojae NBRC 4239
  3wen-assembly1_A  TM=8.367E-01  e=1.391E-16  Beta vulgaris
  3w38-assembly1_A  TM=8.369E-01  e=6.132E-16  Beta vulgaris
  3lpp-assembly4_D  TM=7.174E-01  e=1.559E-16  Homo sapiens
  7l9e-assembly1_C  TM=8.820E-01  e=6.179E-05  Mus musculus

Organism: NCBI:txid1754192

Mean predicted aligned error: 22.8 Å